Protein AF-T0S7U3-F1 (afdb_monomer_lite)

Sequence (414 aa):
MTKYFEDAGFKSGVIFDTRKEEWAGMLVHDFSVFNLPELLKRHIPFLKIKAFSYGADNIYTPLVIERLKQETTYPIELIVNHMTEVDYPDREYMLEEKTLKLSTEINKKSNLKIAIHLHAFYLDLIPEYLDYFDEYVQNYDFFITTDTKDKYEQIIKSYPLNQIKKVLVTGNKGRDVLPWMEISELMADYDLCGHFHTKKSKDNDWIVGESWRRDIEYSLLKPAQAIFQEFEKNPKLGLMIADVPSFFEHFYGPTYITERDIWPDMEEIWKKINFENPRGLKQKDSYVMSYGTMIWYRPQALNNLLKVDIEAAVPEEPLPYNSILHAFERLLVYTSWANGYDFRISQIQTNNGFVANFSANRLLRSVETDLTQTKLRDLVKMIFKKIKVIIAYRLKIGKKISKFVVKFILEKCT

Radius of gyration: 30.23 Å; chains: 1; bounding box: 77×63×123 Å

Secondary structure (DSSP, 8-state):
--HHHHHTT-----SS-GGGS--TT-SSS-HHHH-HHHHHHTT-S---THHHHHTTT-TTHHHHHHHHHHH----HHHHHHHHHHHS-TT-HHHHHHHEE-------S---S-EEEEEE-SSGGGHHHHHHHIIIII-SEEEEEEES-HHHHHHHHHH---TTEEEEEE--SSSTTHHHHHHHGGGGTTSSEEEEEE----SS-IIIIIIHHHHHHHHHHTTTHHHHHHHHHH-TTEEEEEE---HHHHHH-PPPHHHHHHHHHHHHHHHHHS--SS-------S-----GGG-EEE-HHHHHHHHTS--GGGSPPSSPPSS-HHHHHHHHHHHHHHHTT-EEEEE------HHHHHHHHHHHHHHHHHHHHHHHHHHHHHHHHHHHHHHHHHHHHHHHHHHHHHHHHHHTT--

pLDDT: mean 88.24, std 10.95, range [45.5, 98.81]

Organism: NCBI:txid1234876

Foldseek 3Di:
DDPVVVVVVDDDDDLDDQPPPDDPPPPDSDCLQRPLVVCVVSVPVHRDLNNCVVCLVPPCLLVSLVSCVVPHPDDCVVSLVVCLQVHPNPRPSNFVVLEDAFDLDCPDAFPFAEEEEEEEADVVCVVVVVVLCVPFVPNYAYEYEYADPVVVVVCCVVDVDPSYPYYYHDHDFLRQQLRCLVCLVVCQPTQKYWRYYDDADPPPRVLPPVQQNVLQCVQPRSRVRRVSVVCVVDVQAFKEAADDGPSCLQAHDQALVNQVVQVVLLVVLLVQFDFPQDDDDDRDRDADFHDPLTIMGNSLLCVRSSNGDCRVQTDDPPDDPHGSSVSSRRCSQVSSSSSRHHYHYRYSDDDDVVSNVNNVVNVVVVVVVVVVVVVVVVVVVVVVVVVVVVVVVVVVVVVVVVVVVVVVVVVVVD

InterPro domains:
  IPR007739 Rhamnan synthesis F-like domain [PF05045] (1-341)

Structure (mmCIF, N/CA/C/O backbone):
data_AF-T0S7U3-F1
#
_entry.id   AF-T0S7U3-F1
#
loop_
_atom_site.group_PDB
_atom_site.id
_atom_site.type_symbol
_atom_site.label_atom_id
_atom_site.label_alt_id
_atom_site.label_comp_id
_atom_site.label_asym_id
_atom_site.label_entity_id
_atom_site.label_seq_id
_atom_site.pdbx_PDB_ins_code
_atom_site.Cartn_x
_atom_site.Cartn_y
_atom_site.Cartn_z
_atom_site.occupancy
_atom_site.B_iso_or_equiv
_atom_site.auth_seq_id
_atom_site.auth_comp_id
_atom_site.auth_asym_id
_atom_site.auth_atom_id
_atom_site.pdbx_PDB_model_num
ATOM 1 N N . MET A 1 1 ? 12.991 -9.825 -44.002 1.00 71.25 1 MET A N 1
ATOM 2 C CA . MET A 1 1 ? 12.071 -9.361 -45.060 1.00 71.25 1 MET A CA 1
ATOM 3 C C . MET A 1 1 ? 11.317 -10.577 -45.575 1.00 71.25 1 MET A C 1
ATOM 5 O O . MET A 1 1 ? 11.863 -11.667 -45.472 1.00 71.25 1 MET A O 1
ATOM 9 N N . THR A 1 2 ? 10.059 -10.458 -46.004 1.00 84.25 2 THR A N 1
ATOM 10 C CA . THR A 1 2 ? 9.356 -11.616 -46.586 1.00 84.25 2 THR A CA 1
ATOM 11 C C . THR A 1 2 ? 9.770 -11.785 -48.047 1.00 84.25 2 THR A C 1
ATOM 13 O O . THR A 1 2 ? 10.097 -10.799 -48.709 1.00 84.25 2 THR A O 1
ATOM 16 N N . LYS A 1 3 ? 9.704 -13.019 -48.561 1.00 86.94 3 LYS A N 1
ATOM 17 C CA . LYS A 1 3 ? 10.025 -13.344 -49.961 1.00 86.94 3 LYS A CA 1
ATOM 18 C C . LYS A 1 3 ? 9.265 -12.469 -50.968 1.00 86.94 3 LYS A C 1
ATOM 20 O O . LYS A 1 3 ? 9.827 -12.049 -51.966 1.00 86.94 3 LYS A O 1
ATOM 25 N N . TYR A 1 4 ? 8.018 -12.118 -50.645 1.00 92.31 4 TYR A N 1
ATOM 26 C CA . TYR A 1 4 ? 7.189 -11.208 -51.439 1.00 92.31 4 TYR A CA 1
ATOM 27 C C . TYR A 1 4 ? 7.880 -9.868 -51.753 1.00 92.31 4 TYR A C 1
ATOM 29 O O . TYR A 1 4 ? 7.831 -9.401 -52.886 1.00 92.31 4 TYR A O 1
ATOM 37 N N . PHE A 1 5 ? 8.544 -9.250 -50.770 1.00 92.69 5 PHE A N 1
ATOM 38 C CA . PHE A 1 5 ? 9.232 -7.971 -50.978 1.00 92.69 5 PHE A CA 1
ATOM 39 C C . PHE A 1 5 ? 10.557 -8.144 -51.727 1.00 92.69 5 PHE A C 1
ATOM 41 O O . PHE A 1 5 ? 10.917 -7.293 -52.535 1.00 92.69 5 PHE A O 1
ATOM 48 N N . GLU A 1 6 ? 11.268 -9.245 -51.498 1.00 91.88 6 GLU A N 1
ATOM 49 C CA . GLU A 1 6 ? 12.503 -9.555 -52.229 1.00 91.88 6 GLU A CA 1
ATOM 50 C C . GLU A 1 6 ? 12.226 -9.788 -53.721 1.00 91.88 6 GLU A C 1
ATOM 52 O O . GLU A 1 6 ? 12.895 -9.193 -54.565 1.00 91.88 6 GLU A O 1
ATOM 57 N N . ASP A 1 7 ? 11.185 -10.563 -54.047 1.00 95.06 7 ASP A N 1
ATOM 58 C CA . ASP A 1 7 ? 10.747 -10.823 -55.425 1.00 95.06 7 ASP A CA 1
ATOM 59 C C . ASP A 1 7 ? 10.264 -9.533 -56.125 1.00 95.06 7 ASP A C 1
ATOM 61 O O . ASP A 1 7 ? 10.429 -9.376 -57.334 1.00 95.06 7 ASP A O 1
ATOM 65 N N . ALA A 1 8 ? 9.732 -8.568 -55.364 1.00 95.44 8 ALA A N 1
ATOM 66 C CA . ALA A 1 8 ? 9.378 -7.230 -55.846 1.00 95.44 8 ALA A CA 1
ATOM 67 C C . ALA A 1 8 ? 10.586 -6.271 -55.983 1.00 95.44 8 ALA A C 1
ATOM 69 O O . ALA A 1 8 ? 10.407 -5.089 -56.277 1.00 95.44 8 ALA A O 1
ATOM 70 N N . GLY A 1 9 ? 11.815 -6.755 -55.777 1.00 95.81 9 GLY A N 1
ATOM 71 C CA . GLY A 1 9 ? 13.054 -5.997 -55.970 1.00 95.81 9 GLY A CA 1
ATOM 72 C C . GLY A 1 9 ? 13.502 -5.160 -54.768 1.00 95.81 9 GLY A C 1
ATOM 73 O O . GLY A 1 9 ? 14.497 -4.434 -54.873 1.00 95.81 9 GLY A O 1
ATOM 74 N N . PHE A 1 10 ? 12.820 -5.252 -53.621 1.00 94.31 10 PHE A N 1
ATOM 75 C CA . PHE A 1 10 ? 13.280 -4.597 -52.396 1.00 94.31 10 PHE A CA 1
ATOM 76 C C . PHE A 1 10 ? 14.523 -5.304 -51.840 1.00 94.31 10 PHE A C 1
ATOM 78 O O . PHE A 1 10 ? 14.667 -6.523 -51.923 1.00 94.31 10 PHE A O 1
ATOM 85 N N . LYS A 1 11 ? 15.426 -4.530 -51.226 1.00 89.50 11 LYS A N 1
ATOM 86 C CA . LYS A 1 11 ? 16.649 -5.029 -50.575 1.00 89.50 11 LYS A CA 1
ATOM 87 C C . LYS A 1 11 ? 16.566 -4.816 -49.068 1.00 89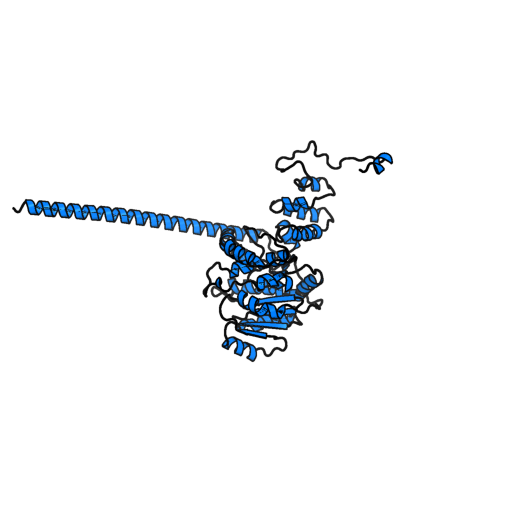.50 11 LYS A C 1
ATOM 89 O O . LYS A 1 11 ? 16.119 -3.765 -48.620 1.00 89.50 11 LYS A O 1
ATOM 94 N N . SER A 1 12 ? 17.021 -5.795 -48.291 1.00 85.69 12 SER A N 1
ATOM 95 C CA . SER A 1 12 ? 17.117 -5.683 -46.832 1.00 85.69 12 SER A CA 1
ATOM 96 C C . SER A 1 12 ? 18.565 -5.604 -46.365 1.00 85.69 12 SER A C 1
ATOM 98 O O . SER A 1 12 ? 19.452 -6.190 -46.981 1.00 85.69 12 SER A O 1
ATOM 100 N N . GLY A 1 13 ? 18.779 -4.933 -45.236 1.00 83.88 13 GLY A N 1
ATOM 101 C CA . GLY A 1 13 ? 20.038 -4.923 -44.495 1.00 83.88 13 GLY A CA 1
ATOM 102 C C . GLY A 1 13 ? 19.813 -5.264 -43.023 1.00 83.88 13 GLY A C 1
ATOM 103 O O . GLY A 1 13 ? 18.674 -5.328 -42.557 1.00 83.88 13 GLY A O 1
ATOM 104 N N . VAL A 1 14 ? 20.905 -5.484 -42.292 1.00 85.25 14 VAL A N 1
ATOM 105 C CA . VAL A 1 14 ? 20.876 -5.687 -40.839 1.00 85.25 14 VAL A CA 1
ATOM 106 C C . VAL A 1 14 ? 21.194 -4.353 -40.166 1.00 85.25 14 VAL A C 1
ATOM 108 O O . VAL A 1 14 ? 22.225 -3.756 -40.458 1.00 85.25 14 VAL A O 1
ATOM 111 N N . ILE A 1 15 ? 20.315 -3.886 -39.276 1.00 84.00 15 ILE A N 1
ATOM 112 C CA . ILE A 1 15 ? 20.512 -2.626 -38.532 1.00 84.00 15 ILE A CA 1
ATOM 113 C C . ILE A 1 15 ? 21.613 -2.791 -37.470 1.00 84.00 15 ILE A C 1
ATOM 115 O O . ILE A 1 15 ? 22.375 -1.866 -37.208 1.00 84.00 15 ILE A O 1
ATOM 119 N N . PHE A 1 16 ? 21.736 -3.990 -36.896 1.00 88.31 16 PHE A N 1
ATOM 120 C CA . PHE A 1 16 ? 22.776 -4.335 -35.933 1.00 88.31 16 PHE A CA 1
ATOM 121 C C . PHE A 1 16 ? 23.323 -5.747 -36.187 1.00 88.31 16 PHE A C 1
ATOM 123 O O . PHE A 1 16 ? 22.657 -6.741 -35.901 1.00 88.31 16 PHE A O 1
ATOM 130 N N . ASP A 1 17 ? 24.519 -5.833 -36.776 1.00 89.19 17 ASP A N 1
ATOM 131 C CA . ASP A 1 17 ? 25.201 -7.103 -37.043 1.00 89.19 17 ASP A CA 1
ATOM 132 C C . ASP A 1 17 ? 25.979 -7.574 -35.810 1.00 89.19 17 ASP A C 1
ATOM 134 O O . ASP A 1 17 ? 27.112 -7.164 -35.575 1.00 89.19 17 ASP A O 1
ATOM 138 N N . THR A 1 18 ? 25.367 -8.462 -35.031 1.00 89.69 18 THR A N 1
ATOM 139 C CA . THR A 1 18 ? 25.926 -8.944 -33.763 1.00 89.69 18 THR A CA 1
ATOM 140 C C . THR A 1 18 ? 26.978 -10.039 -33.919 1.00 89.69 18 THR A C 1
ATOM 142 O O . THR A 1 18 ? 27.598 -10.427 -32.939 1.00 89.69 18 THR A O 1
ATOM 145 N N . ARG A 1 19 ? 27.237 -10.548 -35.133 1.00 89.44 19 ARG A N 1
ATOM 146 C CA . ARG A 1 19 ? 28.110 -11.725 -35.345 1.00 89.44 19 ARG A CA 1
ATOM 147 C C . ARG A 1 19 ? 29.559 -11.523 -34.899 1.00 89.44 19 ARG A C 1
ATOM 149 O O . ARG A 1 19 ? 30.277 -12.502 -34.719 1.00 89.44 19 ARG A O 1
ATOM 156 N N . LYS A 1 20 ? 30.003 -10.270 -34.811 1.00 87.75 20 LYS A N 1
ATOM 157 C CA . LYS A 1 20 ? 31.364 -9.885 -34.414 1.00 87.75 20 LYS A CA 1
ATOM 158 C C . LYS A 1 20 ? 31.402 -9.116 -33.095 1.00 87.75 20 LYS A C 1
ATOM 160 O O . LYS A 1 20 ? 32.472 -8.661 -32.705 1.00 87.75 20 LYS A O 1
ATOM 165 N N . GLU A 1 21 ? 30.255 -8.937 -32.454 1.00 90.25 21 GLU A N 1
ATOM 166 C CA . GLU A 1 21 ? 30.148 -8.163 -31.224 1.00 90.25 21 GLU A CA 1
ATOM 167 C C . GLU A 1 21 ? 30.487 -9.047 -30.022 1.00 90.25 21 GLU A C 1
ATOM 169 O O . GLU A 1 21 ? 30.186 -10.245 -29.991 1.00 90.25 21 GLU A O 1
ATOM 174 N N . GLU A 1 22 ? 31.132 -8.456 -29.022 1.00 88.69 22 GLU A N 1
ATOM 175 C CA . GLU A 1 22 ? 31.412 -9.148 -27.771 1.00 88.69 22 GLU A CA 1
ATOM 176 C C . GLU A 1 22 ? 30.112 -9.338 -26.981 1.00 88.69 22 GLU A C 1
ATOM 178 O O . GLU A 1 22 ? 29.319 -8.412 -26.819 1.00 88.69 22 GLU A O 1
ATOM 183 N N . TRP A 1 23 ? 29.895 -10.550 -26.473 1.00 88.62 23 TRP A N 1
ATOM 184 C CA . TRP A 1 23 ? 28.700 -10.913 -25.705 1.00 88.62 23 TRP A CA 1
ATOM 185 C C . TRP A 1 23 ? 29.047 -11.484 -24.323 1.00 88.62 23 TRP A C 1
ATOM 187 O O . TRP A 1 23 ? 28.257 -12.212 -23.719 1.00 88.62 23 TRP A O 1
ATOM 197 N N . ALA A 1 24 ? 30.243 -11.175 -23.814 1.00 84.19 24 ALA A N 1
ATOM 198 C CA . ALA A 1 24 ? 30.675 -11.596 -22.488 1.00 84.19 24 ALA A CA 1
ATOM 199 C C . ALA A 1 24 ? 29.670 -11.134 -21.417 1.00 84.19 24 ALA A C 1
ATOM 201 O O . ALA A 1 24 ? 29.221 -9.990 -21.412 1.00 84.19 24 ALA A O 1
ATOM 202 N N . GLY A 1 25 ? 29.294 -12.046 -20.519 1.00 80.19 25 GLY A N 1
ATOM 203 C CA . GLY A 1 25 ? 28.290 -11.787 -19.481 1.00 80.19 25 GLY A CA 1
ATOM 204 C C . GLY A 1 25 ? 26.832 -11.987 -19.915 1.00 80.19 25 GLY A C 1
ATOM 205 O O . GLY A 1 25 ? 25.948 -11.940 -19.062 1.00 80.19 25 GLY A O 1
ATOM 206 N N . MET A 1 26 ? 26.552 -12.272 -21.192 1.00 87.75 26 MET A N 1
ATOM 207 C CA . MET A 1 26 ? 25.208 -12.640 -21.653 1.00 87.75 26 MET A CA 1
ATOM 208 C C . MET A 1 26 ? 24.979 -14.156 -21.526 1.00 87.75 26 MET A C 1
ATOM 210 O O . MET A 1 26 ? 25.859 -14.954 -21.842 1.00 87.75 26 MET A O 1
ATOM 214 N N . LEU A 1 27 ? 23.776 -14.567 -21.101 1.00 85.50 27 LEU A N 1
ATOM 215 C CA . LEU A 1 27 ? 23.418 -15.991 -20.955 1.00 85.50 27 LEU A CA 1
ATOM 216 C C . LEU A 1 27 ? 23.422 -16.741 -22.291 1.00 85.50 27 LEU A C 1
ATOM 218 O O . LEU A 1 27 ? 23.815 -17.901 -22.370 1.00 85.50 27 LEU A O 1
ATOM 222 N N . VAL A 1 28 ? 22.953 -16.072 -23.339 1.00 88.06 28 VAL A N 1
ATOM 223 C CA . VAL A 1 28 ? 22.966 -16.545 -24.722 1.00 88.06 28 VAL A CA 1
ATOM 224 C C . VAL A 1 28 ? 23.263 -15.359 -25.628 1.00 88.06 28 VAL A C 1
ATOM 226 O O . VAL A 1 28 ? 23.050 -14.210 -25.236 1.00 88.06 28 VAL A O 1
ATOM 229 N N . HIS A 1 29 ? 23.714 -15.634 -26.851 1.00 89.44 29 HIS A N 1
ATOM 230 C CA . HIS A 1 29 ? 23.989 -14.632 -27.882 1.00 89.44 29 HIS A CA 1
ATOM 231 C C . HIS A 1 29 ? 22.688 -13.993 -28.431 1.00 89.44 29 HIS A C 1
ATOM 233 O O . HIS A 1 29 ? 22.336 -14.147 -29.600 1.00 89.44 29 HIS A O 1
ATOM 239 N N . ASP A 1 30 ? 21.942 -13.298 -27.564 1.00 89.12 30 ASP A N 1
ATOM 240 C CA . ASP A 1 30 ? 20.726 -12.542 -27.874 1.00 89.12 30 ASP A CA 1
ATOM 241 C C . ASP A 1 30 ? 20.806 -11.122 -27.284 1.00 89.12 30 ASP A C 1
ATOM 243 O O . ASP A 1 30 ? 20.362 -10.845 -26.166 1.00 89.12 30 ASP A O 1
ATOM 247 N N . PHE A 1 31 ? 21.360 -10.196 -28.069 1.00 89.81 31 PHE A N 1
ATOM 248 C CA . PHE A 1 31 ? 21.492 -8.784 -27.692 1.00 89.81 31 PHE A CA 1
ATOM 249 C C . PHE A 1 31 ? 20.139 -8.114 -27.442 1.00 89.81 31 PHE A C 1
ATOM 251 O O . PHE A 1 31 ? 20.060 -7.206 -26.623 1.00 89.81 31 PHE A O 1
ATOM 258 N N . SER A 1 32 ? 19.066 -8.593 -28.085 1.00 87.44 32 SER A N 1
ATOM 259 C CA . SER A 1 32 ? 17.729 -8.010 -27.937 1.00 87.44 32 SER A CA 1
ATOM 260 C C . SER A 1 32 ? 17.114 -8.218 -26.547 1.00 87.44 32 SER A C 1
ATOM 262 O O . SER A 1 32 ? 16.141 -7.551 -26.201 1.00 87.44 32 SER A O 1
ATOM 264 N N . VAL A 1 33 ? 17.676 -9.144 -25.759 1.00 88.00 33 VAL A N 1
ATOM 265 C CA . VAL A 1 33 ? 17.257 -9.447 -24.383 1.00 88.00 33 VAL A CA 1
ATOM 266 C C . VAL A 1 33 ? 18.333 -9.069 -23.371 1.00 88.00 33 VAL A C 1
ATOM 268 O O . VAL A 1 33 ? 18.012 -8.494 -22.337 1.00 88.00 33 VAL A O 1
ATOM 271 N N . PHE A 1 34 ? 19.596 -9.397 -23.650 1.00 88.44 34 PHE A N 1
ATOM 272 C CA . PHE A 1 34 ? 20.662 -9.328 -22.646 1.00 88.44 34 PHE A CA 1
ATOM 273 C C . PHE A 1 34 ? 21.583 -8.114 -22.789 1.00 88.44 34 PHE A C 1
ATOM 275 O O . PHE A 1 34 ? 22.505 -7.974 -21.993 1.00 88.44 34 PHE A O 1
ATOM 282 N N . ASN A 1 35 ? 21.353 -7.229 -23.767 1.00 87.44 35 ASN A N 1
ATOM 283 C CA . ASN A 1 35 ? 22.173 -6.031 -23.943 1.00 87.44 35 ASN A CA 1
ATOM 284 C C . ASN A 1 35 ? 21.348 -4.804 -24.369 1.00 87.44 35 ASN A C 1
ATOM 286 O O . ASN A 1 35 ? 21.575 -4.208 -25.422 1.00 87.44 35 ASN A O 1
ATOM 290 N N . LEU A 1 36 ? 20.382 -4.418 -23.525 1.00 85.88 36 LEU A N 1
ATOM 291 C CA . LEU A 1 36 ? 19.569 -3.210 -23.727 1.00 85.88 36 LEU A CA 1
ATOM 292 C C . LEU A 1 36 ? 20.401 -1.929 -23.926 1.00 85.88 36 LEU A C 1
ATOM 294 O O . LEU A 1 36 ? 20.038 -1.155 -24.813 1.00 85.88 36 LEU A O 1
ATOM 298 N N . PRO A 1 37 ? 21.511 -1.692 -23.192 1.00 85.19 37 PRO A N 1
ATOM 299 C CA . PRO A 1 37 ? 22.322 -0.494 -23.402 1.00 85.19 37 PRO A CA 1
ATOM 300 C C . PRO A 1 37 ? 22.845 -0.358 -24.838 1.00 85.19 37 PRO A C 1
ATOM 302 O O . PRO A 1 37 ? 22.762 0.727 -25.415 1.00 85.19 37 PRO A O 1
ATOM 305 N N . GLU A 1 38 ? 23.326 -1.446 -25.451 1.00 86.88 38 GLU A N 1
ATOM 306 C CA . GLU A 1 38 ? 23.848 -1.400 -26.823 1.00 86.88 38 GLU A CA 1
ATOM 307 C C . GLU A 1 38 ? 22.733 -1.186 -27.859 1.00 86.88 38 GLU A C 1
ATOM 309 O O . GLU A 1 38 ? 22.930 -0.470 -28.843 1.00 86.88 38 GLU A O 1
ATOM 314 N N . LEU A 1 39 ? 21.536 -1.739 -27.619 1.00 87.44 39 LEU A N 1
ATOM 315 C CA . LEU A 1 39 ? 20.368 -1.486 -28.472 1.00 87.44 39 LEU A CA 1
ATOM 316 C C . LEU A 1 39 ? 19.952 -0.013 -28.438 1.00 87.44 39 LEU A C 1
ATOM 318 O O . LEU A 1 39 ? 19.705 0.575 -29.489 1.00 87.44 39 LEU A O 1
ATOM 322 N N . LEU A 1 40 ? 19.896 0.585 -27.244 1.00 86.00 40 LEU A N 1
ATOM 323 C CA . LEU A 1 40 ? 19.535 1.992 -27.072 1.00 86.00 40 LEU A CA 1
ATOM 324 C C . LEU A 1 40 ? 20.571 2.915 -27.711 1.00 86.00 40 LEU A C 1
ATOM 326 O O . LEU A 1 40 ? 20.208 3.803 -28.476 1.00 86.00 40 LEU A O 1
ATOM 330 N N . LYS A 1 41 ? 21.862 2.650 -27.477 1.00 86.62 41 LYS A N 1
ATOM 331 C CA . LYS A 1 41 ? 22.977 3.406 -28.066 1.00 86.62 41 LYS A CA 1
ATOM 332 C C . LYS A 1 41 ? 22.930 3.438 -29.595 1.00 86.62 41 LYS A C 1
ATOM 334 O O . LYS A 1 41 ? 23.338 4.421 -30.205 1.00 86.62 41 LYS A O 1
ATOM 339 N N . ARG A 1 42 ? 22.458 2.359 -30.222 1.00 87.44 42 ARG A N 1
ATOM 340 C CA . ARG A 1 42 ? 22.318 2.245 -31.683 1.00 87.44 42 ARG A CA 1
ATOM 341 C C . ARG A 1 42 ? 20.937 2.656 -32.197 1.00 87.44 42 ARG A C 1
ATOM 343 O O . ARG A 1 42 ? 20.679 2.496 -33.387 1.00 87.44 42 ARG A O 1
ATOM 350 N N . HIS A 1 43 ? 20.063 3.159 -31.323 1.00 85.44 43 HIS A N 1
ATOM 351 C CA . HIS A 1 43 ? 18.676 3.515 -31.625 1.00 85.44 43 HIS A CA 1
ATOM 352 C C . HIS A 1 43 ? 17.906 2.379 -32.320 1.00 85.44 43 HIS A C 1
ATOM 354 O O . HIS A 1 43 ? 17.148 2.598 -33.266 1.00 85.44 43 HIS A O 1
ATOM 360 N N . ILE A 1 44 ? 18.114 1.138 -31.862 1.00 86.44 44 ILE A N 1
ATOM 361 C CA . ILE A 1 44 ? 17.389 -0.021 -32.384 1.00 86.44 44 ILE A CA 1
ATOM 362 C C . ILE A 1 44 ? 15.925 0.079 -31.934 1.00 86.44 44 ILE A C 1
ATOM 364 O O . ILE A 1 44 ? 15.663 0.070 -30.732 1.00 86.44 44 ILE A O 1
ATOM 368 N N . PRO A 1 45 ? 14.947 0.117 -32.859 1.00 71.94 45 PRO A N 1
ATOM 369 C CA . PRO A 1 45 ? 13.554 0.436 -32.531 1.00 71.94 45 PRO A CA 1
ATOM 370 C C . PRO A 1 45 ? 12.780 -0.725 -31.881 1.00 71.94 45 PRO A C 1
ATOM 372 O O . PRO A 1 45 ? 11.558 -0.669 -31.771 1.00 71.94 45 PRO A O 1
ATOM 375 N N . PHE A 1 46 ? 13.462 -1.798 -31.471 1.00 75.31 46 PHE A N 1
ATOM 376 C CA . PHE A 1 46 ? 12.842 -3.001 -30.921 1.00 75.31 46 PHE A CA 1
ATOM 377 C C . PHE A 1 46 ? 13.481 -3.370 -29.585 1.00 75.31 46 PHE A C 1
ATOM 379 O O . PHE A 1 46 ? 14.586 -3.911 -29.541 1.00 75.31 46 PHE A O 1
ATOM 386 N N . LEU A 1 47 ? 12.744 -3.131 -28.501 1.00 76.50 47 LEU A N 1
ATOM 387 C CA . LEU A 1 47 ? 13.052 -3.663 -27.179 1.00 76.50 47 LEU A CA 1
ATOM 388 C C . LEU A 1 47 ? 12.149 -4.860 -26.906 1.00 76.50 47 LEU A C 1
ATOM 390 O O . LEU A 1 47 ? 10.924 -4.759 -26.992 1.00 76.50 47 LEU A O 1
ATOM 394 N N . LYS A 1 48 ? 12.738 -6.012 -26.578 1.00 87.19 48 LYS A N 1
ATOM 395 C CA . LYS A 1 48 ? 11.943 -7.162 -26.145 1.00 87.19 48 LYS A CA 1
ATOM 396 C C . LYS A 1 48 ? 11.528 -6.958 -24.701 1.00 87.19 48 LYS A C 1
ATOM 398 O O . LYS A 1 48 ? 12.376 -6.775 -23.836 1.00 87.19 48 LYS A O 1
ATOM 403 N N . ILE A 1 49 ? 10.242 -7.125 -24.417 1.00 85.00 49 ILE A N 1
ATOM 404 C CA . ILE A 1 49 ? 9.731 -6.977 -23.052 1.00 85.00 49 ILE A CA 1
ATOM 405 C C . ILE A 1 49 ? 10.375 -7.960 -22.063 1.00 85.00 49 ILE A C 1
ATOM 407 O O . ILE A 1 49 ? 10.657 -7.621 -20.920 1.00 85.00 49 ILE A O 1
ATOM 411 N N . LYS A 1 50 ? 10.747 -9.148 -22.560 1.00 88.44 50 LYS A N 1
ATOM 412 C CA . LYS A 1 50 ? 11.482 -10.175 -21.813 1.00 88.44 50 LYS A CA 1
ATOM 413 C C . LYS A 1 50 ? 12.821 -9.672 -21.256 1.00 88.44 50 LYS A C 1
ATOM 415 O O . LYS A 1 50 ? 13.313 -10.232 -20.282 1.00 88.44 50 LYS A O 1
ATOM 420 N N . ALA A 1 51 ? 13.410 -8.636 -21.857 1.00 89.88 51 ALA A N 1
ATOM 421 C CA . ALA A 1 51 ? 14.624 -8.008 -21.351 1.00 89.88 51 ALA A CA 1
ATOM 422 C C . ALA A 1 51 ? 14.414 -7.413 -19.950 1.00 89.88 51 ALA A C 1
ATOM 424 O O . ALA A 1 51 ? 15.284 -7.558 -19.099 1.00 89.88 51 ALA A O 1
ATOM 425 N N . PHE A 1 52 ? 13.235 -6.847 -19.674 1.00 91.94 52 PHE A N 1
ATOM 426 C CA . PHE A 1 52 ? 12.881 -6.320 -18.354 1.00 91.94 52 PHE A CA 1
ATOM 427 C C . PHE A 1 52 ? 12.587 -7.432 -17.343 1.00 91.94 52 PHE A C 1
ATOM 429 O O . PHE A 1 52 ? 12.904 -7.279 -16.171 1.00 91.94 52 PHE A O 1
ATOM 436 N N . SER A 1 53 ? 12.059 -8.581 -17.783 1.00 90.06 53 SER A N 1
ATOM 437 C CA . SER A 1 53 ? 11.889 -9.756 -16.913 1.00 90.06 53 SER A CA 1
ATOM 438 C C . SER A 1 53 ? 13.232 -10.373 -16.502 1.00 90.06 53 SER A C 1
ATOM 440 O O . SER A 1 53 ? 13.410 -10.758 -15.352 1.00 90.06 53 SER A O 1
ATOM 442 N N . TYR A 1 54 ? 14.197 -10.480 -17.425 1.00 88.56 54 TYR A N 1
ATOM 443 C CA . TYR A 1 54 ? 15.541 -10.979 -17.093 1.00 88.56 54 TYR A CA 1
ATOM 444 C C . TYR A 1 54 ? 16.384 -9.945 -16.347 1.00 88.56 54 TYR A C 1
ATOM 446 O O . TYR A 1 54 ? 17.179 -10.308 -15.486 1.00 88.56 54 TYR A O 1
ATOM 454 N N . GLY A 1 55 ? 16.216 -8.666 -16.677 1.00 87.88 55 GLY A N 1
ATOM 455 C CA . GLY A 1 55 ? 16.861 -7.546 -16.005 1.00 87.88 55 GLY A CA 1
ATOM 456 C C . GLY A 1 55 ? 16.146 -7.104 -14.731 1.00 87.88 55 GLY A C 1
ATOM 457 O O . GLY A 1 55 ? 16.483 -6.047 -14.210 1.00 87.88 55 GLY A O 1
ATOM 458 N N . ALA A 1 56 ? 15.165 -7.861 -14.233 1.00 89.06 56 ALA A N 1
ATOM 459 C CA . ALA A 1 56 ? 14.265 -7.380 -13.192 1.00 89.06 56 ALA A CA 1
ATOM 460 C C . ALA A 1 56 ? 14.971 -6.994 -11.884 1.00 89.06 56 ALA A C 1
ATOM 462 O O . ALA A 1 56 ? 14.536 -6.064 -11.212 1.00 89.06 56 ALA A O 1
ATOM 463 N N . ASP A 1 57 ? 16.072 -7.684 -11.583 1.00 86.81 57 ASP A N 1
ATOM 464 C CA . ASP A 1 57 ? 16.931 -7.461 -10.415 1.00 86.81 57 ASP A CA 1
ATOM 465 C C . ASP A 1 57 ? 18.308 -6.883 -10.813 1.00 86.81 57 ASP A C 1
ATOM 467 O O . ASP A 1 57 ? 19.259 -6.896 -10.033 1.00 86.81 57 ASP A O 1
ATOM 471 N N . ASN A 1 58 ? 18.457 -6.416 -12.059 1.00 88.12 58 ASN A N 1
ATOM 472 C CA . ASN A 1 58 ? 19.696 -5.816 -12.544 1.00 88.12 58 ASN A CA 1
ATOM 473 C C . ASN A 1 58 ? 19.707 -4.308 -12.257 1.00 88.12 58 ASN A C 1
ATOM 475 O O . ASN A 1 58 ? 18.851 -3.572 -12.747 1.00 88.12 58 ASN A O 1
ATOM 479 N N . ILE A 1 59 ? 20.745 -3.851 -11.554 1.00 85.94 59 ILE A N 1
ATOM 480 C CA . ILE A 1 59 ? 20.967 -2.448 -11.166 1.00 85.94 59 ILE A CA 1
ATOM 481 C C . ILE A 1 59 ? 21.012 -1.458 -12.344 1.00 85.94 59 ILE A C 1
ATOM 483 O O . ILE A 1 59 ? 20.870 -0.255 -12.151 1.00 85.94 59 ILE A O 1
ATOM 487 N N . TYR A 1 60 ? 21.225 -1.933 -13.575 1.00 87.31 60 TYR A N 1
ATOM 488 C CA . TYR A 1 60 ? 21.245 -1.086 -14.768 1.00 87.31 60 TYR A CA 1
ATOM 489 C C . TYR A 1 60 ? 19.859 -0.875 -15.387 1.00 87.31 60 TYR A C 1
ATOM 491 O O . TYR A 1 60 ? 19.688 0.042 -16.188 1.00 87.31 60 TYR A O 1
ATOM 499 N N . THR A 1 61 ? 18.862 -1.694 -15.044 1.00 91.38 61 THR A N 1
ATOM 500 C CA . THR A 1 61 ? 17.521 -1.609 -15.643 1.00 91.38 61 THR A CA 1
ATOM 501 C C . THR A 1 61 ? 16.812 -0.284 -15.336 1.00 91.38 61 THR A C 1
ATOM 503 O O . THR A 1 61 ? 16.245 0.285 -16.270 1.00 91.38 61 THR A O 1
ATOM 506 N N . PRO A 1 62 ? 16.888 0.287 -14.115 1.00 92.38 62 PRO A N 1
ATOM 507 C CA . PRO A 1 62 ? 16.374 1.637 -13.865 1.00 92.38 62 PRO A CA 1
ATOM 508 C C . PRO A 1 62 ? 17.021 2.698 -14.772 1.00 92.38 62 PRO A C 1
ATOM 510 O O . PRO A 1 62 ? 16.331 3.539 -15.339 1.00 92.38 62 PRO A O 1
ATOM 513 N N . LEU A 1 63 ? 18.335 2.605 -15.018 1.00 91.06 63 LEU A N 1
ATOM 514 C CA . LEU A 1 63 ? 19.046 3.534 -15.909 1.00 91.06 63 LEU A CA 1
ATOM 515 C C . LEU A 1 63 ? 18.590 3.409 -17.370 1.00 91.06 63 LEU A C 1
ATOM 517 O O . LEU A 1 63 ? 18.599 4.390 -18.112 1.00 91.06 63 LEU A O 1
ATOM 521 N N . VAL A 1 64 ? 18.184 2.209 -17.793 1.00 90.94 64 VAL A N 1
ATOM 522 C CA . VAL A 1 64 ? 17.589 1.980 -19.117 1.00 90.94 64 VAL A CA 1
ATOM 523 C C . VAL A 1 64 ? 16.233 2.677 -19.242 1.00 90.94 64 VAL A C 1
ATOM 525 O O . VAL A 1 64 ? 15.978 3.294 -20.276 1.00 90.94 64 VAL A O 1
ATOM 528 N N . ILE A 1 65 ? 15.388 2.620 -18.207 1.00 92.94 65 ILE A N 1
ATOM 529 C CA . ILE A 1 65 ? 14.111 3.353 -18.176 1.00 92.94 65 ILE A CA 1
ATOM 530 C C . ILE A 1 65 ? 14.357 4.862 -18.257 1.00 92.94 65 ILE A C 1
ATOM 532 O O . ILE A 1 65 ? 13.765 5.531 -19.105 1.00 92.94 65 ILE A O 1
ATOM 536 N N . GLU A 1 66 ? 15.302 5.382 -17.475 1.00 92.69 66 GLU A N 1
ATOM 537 C CA . GLU A 1 66 ? 15.674 6.800 -17.522 1.00 92.69 66 GLU A CA 1
ATOM 538 C C . GLU A 1 66 ? 16.177 7.228 -18.902 1.00 92.69 66 GLU A C 1
ATOM 540 O O . GLU A 1 66 ? 15.767 8.257 -19.443 1.00 92.69 66 GLU A O 1
ATOM 545 N N . ARG A 1 67 ? 17.014 6.404 -19.537 1.00 91.12 67 ARG A N 1
ATOM 546 C CA . ARG A 1 67 ? 17.495 6.676 -20.894 1.00 91.12 67 ARG A CA 1
ATOM 547 C C . ARG A 1 67 ? 16.353 6.699 -21.910 1.00 91.12 67 ARG A C 1
ATOM 549 O O . ARG A 1 67 ? 16.342 7.557 -22.788 1.00 91.12 67 ARG A O 1
ATOM 556 N N . LEU A 1 68 ? 15.385 5.790 -21.788 1.00 91.19 68 LEU A N 1
ATOM 557 C CA . LEU A 1 68 ? 14.206 5.763 -22.652 1.00 91.19 68 LEU A CA 1
ATOM 558 C C . LEU A 1 68 ? 13.360 7.028 -22.514 1.00 91.19 68 LEU A C 1
ATOM 560 O O . LEU A 1 68 ? 12.960 7.584 -23.537 1.00 91.19 68 LEU A O 1
ATOM 564 N N . LYS A 1 69 ? 13.150 7.509 -21.283 1.00 92.25 69 LYS A N 1
ATOM 565 C CA . LYS A 1 69 ? 12.446 8.772 -21.000 1.00 92.25 69 LYS A CA 1
ATOM 566 C C . LYS A 1 69 ? 13.158 9.972 -21.624 1.00 92.25 69 LYS A C 1
ATOM 568 O O . LYS A 1 69 ? 12.511 10.879 -22.133 1.00 92.25 69 LYS A O 1
ATOM 573 N N . GLN A 1 70 ? 14.490 9.974 -21.588 1.00 91.94 70 GLN A N 1
ATOM 574 C CA . GLN A 1 70 ? 15.306 11.092 -22.066 1.00 91.94 70 GLN A CA 1
ATOM 575 C C . GLN A 1 70 ? 15.464 11.129 -23.590 1.00 91.94 70 GLN A C 1
ATOM 577 O O . GLN A 1 70 ? 15.553 12.211 -24.167 1.00 91.94 70 GLN A O 1
ATOM 582 N N . GLU A 1 71 ? 15.542 9.971 -24.246 1.00 89.81 71 GLU A N 1
ATOM 583 C CA . GLU A 1 71 ? 15.944 9.890 -25.658 1.00 89.81 71 GLU A CA 1
ATOM 584 C C . GLU A 1 71 ? 14.834 9.476 -26.616 1.00 89.81 71 GLU A C 1
ATOM 586 O O . GLU A 1 71 ? 15.031 9.491 -27.833 1.00 89.81 71 GLU A O 1
ATOM 591 N N . THR A 1 72 ? 13.677 9.070 -26.097 1.00 88.12 72 THR A N 1
ATOM 592 C CA . THR A 1 72 ? 12.590 8.540 -26.918 1.00 88.12 72 THR A CA 1
ATOM 593 C C . THR A 1 72 ? 11.247 9.123 -26.505 1.00 88.12 72 THR A C 1
ATOM 595 O O . THR A 1 72 ? 11.081 9.660 -25.417 1.00 88.12 72 THR A O 1
ATOM 598 N N . THR A 1 73 ? 10.257 8.979 -27.381 1.00 89.69 73 THR A N 1
ATOM 599 C CA . THR A 1 73 ? 8.847 9.257 -27.079 1.00 89.69 73 THR A CA 1
ATOM 600 C C . THR A 1 73 ? 8.090 7.994 -26.664 1.00 89.69 73 THR A C 1
ATOM 602 O O . THR A 1 73 ? 6.861 7.959 -26.726 1.00 89.69 73 THR A O 1
ATOM 605 N N . TYR A 1 74 ? 8.806 6.922 -26.303 1.00 88.69 74 TYR A N 1
ATOM 606 C CA . TYR A 1 74 ? 8.181 5.654 -25.957 1.00 88.69 74 TYR A CA 1
ATOM 607 C C . TYR A 1 74 ? 7.390 5.789 -24.641 1.00 88.69 74 TYR A C 1
ATOM 609 O O . TYR A 1 74 ? 7.957 6.217 -23.634 1.00 88.69 74 TYR A O 1
ATOM 617 N N . PRO A 1 75 ? 6.106 5.396 -24.607 1.00 91.62 75 PRO A N 1
ATOM 618 C CA . PRO A 1 75 ? 5.289 5.479 -23.399 1.00 91.62 75 PRO A CA 1
ATOM 619 C C . PRO A 1 75 ? 5.708 4.406 -22.379 1.00 91.62 75 PRO A C 1
ATOM 621 O O . PRO A 1 75 ? 5.342 3.234 -2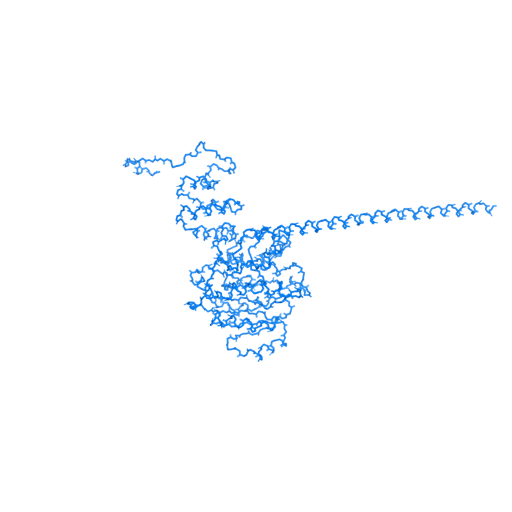2.499 1.00 91.62 75 PRO A O 1
ATOM 624 N N . ILE A 1 76 ? 6.480 4.805 -21.361 1.00 93.12 76 ILE A N 1
ATOM 625 C CA . ILE A 1 76 ? 7.024 3.914 -20.315 1.00 93.12 76 ILE A CA 1
ATOM 626 C C . ILE A 1 76 ? 5.928 3.143 -19.573 1.00 93.12 76 ILE A C 1
ATOM 628 O O . ILE A 1 76 ? 6.121 1.982 -19.213 1.00 93.12 76 ILE A O 1
ATOM 632 N N . GLU A 1 77 ? 4.748 3.739 -19.428 1.00 92.50 77 GLU A N 1
ATOM 633 C CA . GLU A 1 77 ? 3.555 3.096 -18.873 1.00 92.50 77 GLU A CA 1
ATOM 634 C C . GLU A 1 77 ? 3.216 1.753 -19.541 1.00 92.50 77 GLU A C 1
ATOM 636 O O . GLU A 1 77 ? 2.713 0.858 -18.868 1.00 92.50 77 GLU A O 1
ATOM 641 N N . LEU A 1 78 ? 3.536 1.549 -20.828 1.00 92.31 78 LEU A N 1
ATOM 642 C CA . LEU A 1 78 ? 3.334 0.254 -21.487 1.00 92.31 78 LEU A CA 1
ATOM 643 C C . LEU A 1 78 ? 4.252 -0.833 -20.917 1.00 92.31 78 LEU A C 1
ATOM 645 O O . LEU A 1 78 ? 3.815 -1.974 -20.758 1.00 92.31 78 LEU A O 1
ATOM 649 N N . ILE A 1 79 ? 5.500 -0.484 -20.583 1.00 93.62 79 ILE A N 1
ATOM 650 C CA . ILE A 1 79 ? 6.431 -1.399 -19.911 1.00 93.62 79 ILE A CA 1
ATOM 651 C C . ILE A 1 79 ? 5.918 -1.671 -18.500 1.00 93.62 79 ILE A C 1
ATOM 653 O O . ILE A 1 79 ? 5.748 -2.830 -18.138 1.00 93.62 79 ILE A O 1
ATOM 657 N N . VAL A 1 80 ? 5.615 -0.625 -17.727 1.00 95.00 80 VAL A N 1
ATOM 658 C CA . VAL A 1 80 ? 5.186 -0.752 -16.323 1.00 95.00 80 VAL A CA 1
ATOM 659 C C . VAL A 1 80 ? 3.899 -1.572 -16.195 1.00 95.00 80 VAL A C 1
ATOM 661 O O . VAL A 1 80 ? 3.837 -2.498 -15.384 1.00 95.00 80 VAL A O 1
ATOM 664 N N . ASN A 1 81 ? 2.890 -1.290 -17.023 1.00 93.38 81 ASN A N 1
ATOM 665 C CA . ASN A 1 81 ? 1.611 -2.000 -16.996 1.00 93.38 81 ASN A CA 1
ATOM 666 C C . ASN A 1 81 ? 1.787 -3.478 -17.356 1.00 93.38 81 ASN A C 1
ATOM 668 O O . ASN A 1 81 ? 1.290 -4.345 -16.643 1.00 93.38 81 ASN A O 1
ATOM 672 N N . HIS A 1 82 ? 2.536 -3.786 -18.419 1.00 93.94 82 HIS A N 1
ATOM 673 C CA . HIS A 1 82 ? 2.781 -5.176 -18.798 1.00 93.94 82 HIS A CA 1
ATOM 674 C C . HIS A 1 82 ? 3.609 -5.920 -17.747 1.00 93.94 82 HIS A C 1
ATOM 676 O O . HIS A 1 82 ? 3.270 -7.040 -17.371 1.00 93.94 82 HIS A O 1
ATOM 682 N N . MET A 1 83 ? 4.687 -5.306 -17.252 1.00 95.12 83 MET A N 1
ATOM 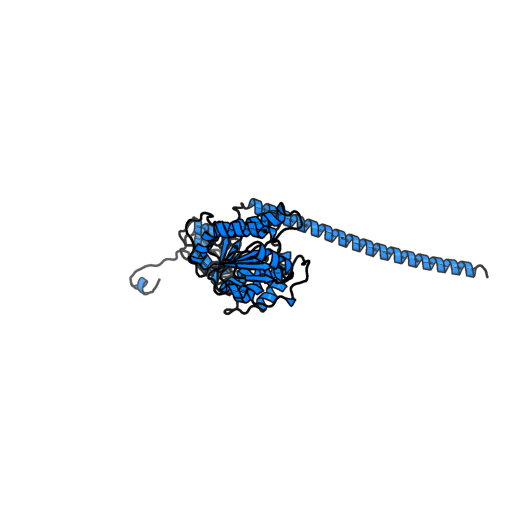683 C CA . MET A 1 83 ? 5.580 -5.933 -16.279 1.00 95.12 83 MET A CA 1
ATOM 684 C C . MET A 1 83 ? 4.892 -6.179 -14.936 1.00 95.12 83 MET A C 1
ATOM 686 O O . MET A 1 83 ? 5.145 -7.206 -14.316 1.00 95.12 83 MET A O 1
ATOM 690 N N . THR A 1 84 ? 3.947 -5.323 -14.545 1.00 94.50 84 THR A N 1
ATOM 691 C CA . THR A 1 84 ? 3.074 -5.573 -13.389 1.00 94.50 84 THR A CA 1
ATOM 692 C C . THR A 1 84 ? 2.244 -6.847 -13.557 1.00 94.50 84 THR A C 1
ATOM 694 O O . THR A 1 84 ? 2.009 -7.561 -12.588 1.00 94.50 84 THR A O 1
ATOM 697 N N . GLU A 1 85 ? 1.796 -7.173 -14.770 1.00 91.44 85 GLU A N 1
ATOM 698 C CA . GLU A 1 85 ? 0.979 -8.367 -15.006 1.00 91.44 85 GLU A CA 1
ATOM 699 C C . GLU A 1 85 ? 1.805 -9.658 -15.019 1.00 91.44 85 GLU A C 1
ATOM 701 O O . GLU A 1 85 ? 1.351 -10.681 -14.491 1.00 91.44 85 GLU A O 1
ATOM 706 N N . VAL A 1 86 ? 3.000 -9.622 -15.616 1.00 91.38 86 VAL A N 1
ATOM 707 C CA . VAL A 1 86 ? 3.814 -10.823 -15.889 1.00 91.38 86 VAL A CA 1
ATOM 708 C C . VAL A 1 86 ? 4.913 -11.091 -14.860 1.00 91.38 86 VAL A C 1
ATOM 710 O O . VAL A 1 86 ? 5.479 -12.183 -14.850 1.00 91.38 86 VAL A O 1
ATOM 713 N N . ASP A 1 87 ? 5.220 -10.123 -14.000 1.00 93.62 87 ASP A N 1
ATOM 714 C CA . ASP A 1 87 ? 6.258 -10.206 -12.973 1.00 93.62 87 ASP A CA 1
ATOM 715 C C . ASP A 1 87 ? 5.786 -9.549 -11.658 1.00 93.62 87 ASP A C 1
ATOM 717 O O . ASP A 1 87 ? 4.618 -9.177 -11.533 1.00 93.62 87 ASP A O 1
ATOM 721 N N . TYR A 1 88 ? 6.657 -9.455 -10.648 1.00 95.00 88 TYR A N 1
ATOM 722 C CA . TYR A 1 88 ? 6.345 -8.796 -9.377 1.00 95.00 88 TYR A CA 1
ATOM 723 C C . TYR A 1 88 ? 5.996 -7.313 -9.564 1.00 95.00 88 TYR A C 1
ATOM 725 O O . TYR A 1 88 ? 6.614 -6.628 -10.383 1.00 95.00 88 TYR A O 1
ATOM 733 N N . PRO A 1 89 ? 5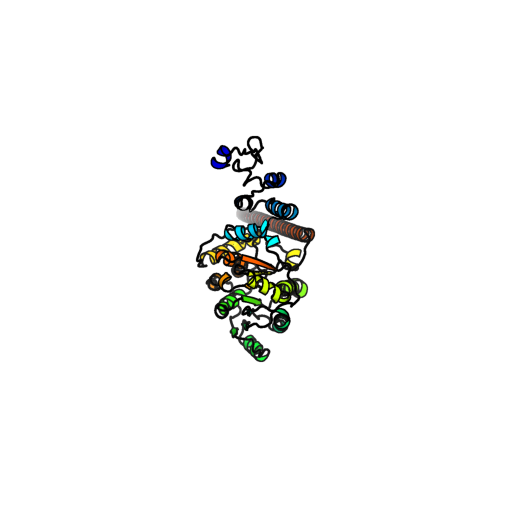.045 -6.782 -8.776 1.00 95.50 89 PRO A N 1
ATOM 734 C CA . PRO A 1 89 ? 4.483 -5.455 -9.004 1.00 95.50 89 PRO A CA 1
ATOM 735 C C . PRO A 1 89 ? 5.442 -4.328 -8.597 1.00 95.50 89 PRO A C 1
ATOM 737 O O . PRO A 1 89 ? 5.180 -3.169 -8.905 1.00 95.50 89 PRO A O 1
ATOM 740 N N . ASP A 1 90 ? 6.538 -4.647 -7.917 1.00 95.12 90 ASP A N 1
ATOM 741 C CA . ASP A 1 90 ? 7.404 -3.710 -7.211 1.00 95.12 90 ASP A CA 1
ATOM 742 C C . ASP A 1 90 ? 8.865 -3.755 -7.692 1.00 95.12 90 ASP A C 1
ATOM 744 O O . ASP A 1 90 ? 9.795 -3.506 -6.926 1.00 95.12 90 ASP A O 1
ATOM 748 N N . ARG A 1 91 ? 9.097 -4.106 -8.964 1.00 94.88 91 ARG A N 1
ATOM 749 C CA . ARG A 1 91 ? 10.448 -4.016 -9.539 1.00 94.88 91 ARG A CA 1
ATOM 750 C C . ARG A 1 91 ? 10.952 -2.580 -9.479 1.00 94.88 91 ARG A C 1
ATOM 752 O O . ARG A 1 91 ? 10.218 -1.661 -9.827 1.00 94.88 91 ARG A O 1
ATOM 759 N N . GLU A 1 92 ? 12.218 -2.411 -9.102 1.00 92.75 92 GLU A N 1
ATOM 760 C CA . GLU A 1 92 ? 12.843 -1.105 -8.853 1.00 92.75 92 GLU A CA 1
ATOM 761 C C . GLU A 1 92 ? 12.635 -0.123 -10.014 1.00 92.75 92 GLU A C 1
ATOM 763 O O . GLU A 1 92 ? 12.194 1.003 -9.806 1.00 92.75 92 GLU A O 1
ATOM 768 N N . TYR A 1 93 ? 12.832 -0.587 -11.252 1.00 94.19 93 TYR A N 1
ATOM 769 C CA . TYR A 1 93 ? 12.669 0.220 -12.466 1.00 94.19 93 TYR A CA 1
ATOM 770 C C . TYR A 1 93 ? 11.221 0.676 -12.743 1.00 94.19 93 TYR A C 1
ATOM 772 O O . TYR A 1 93 ? 10.999 1.449 -13.671 1.00 94.19 93 TYR A O 1
ATOM 780 N N . MET A 1 94 ? 10.232 0.181 -11.990 1.00 96.12 94 MET A N 1
ATOM 781 C CA . MET A 1 94 ? 8.826 0.587 -12.090 1.00 96.12 94 MET A CA 1
ATOM 782 C C . MET A 1 94 ? 8.398 1.554 -10.984 1.00 96.12 94 MET A C 1
ATOM 784 O O . MET A 1 94 ? 7.357 2.191 -11.125 1.00 96.12 94 MET A O 1
ATOM 788 N N . LEU A 1 95 ? 9.131 1.637 -9.868 1.00 94.38 95 LEU A N 1
ATOM 789 C CA . LEU A 1 95 ? 8.631 2.298 -8.657 1.00 94.38 95 LEU A CA 1
ATOM 790 C C . LEU A 1 95 ? 8.473 3.811 -8.824 1.00 94.38 95 LEU A C 1
ATOM 792 O O . LEU A 1 95 ? 7.489 4.365 -8.336 1.00 94.38 95 LEU A O 1
ATOM 796 N N . GLU A 1 96 ? 9.377 4.464 -9.557 1.00 92.69 96 GLU A N 1
ATOM 797 C CA . GLU A 1 96 ? 9.268 5.899 -9.845 1.00 92.69 96 GLU A CA 1
ATOM 798 C C . GLU A 1 96 ? 7.973 6.208 -10.608 1.00 92.69 96 GLU A C 1
ATOM 800 O O . GLU A 1 96 ? 7.194 7.058 -10.194 1.00 92.69 96 GLU A O 1
ATOM 805 N N . GLU A 1 97 ? 7.675 5.434 -11.652 1.00 94.38 97 GLU A N 1
ATOM 806 C CA . GLU A 1 97 ? 6.466 5.594 -12.473 1.00 94.38 97 GLU A CA 1
ATOM 807 C C . GLU A 1 97 ? 5.174 5.235 -11.719 1.00 94.38 97 GLU A C 1
ATOM 809 O O . GLU A 1 97 ? 4.077 5.662 -12.088 1.00 94.38 97 GLU A O 1
ATOM 814 N N . LYS A 1 98 ? 5.282 4.435 -10.651 1.00 96.69 98 LYS A N 1
ATOM 815 C CA . LYS A 1 98 ? 4.164 4.127 -9.748 1.00 96.69 98 LYS A CA 1
ATOM 816 C C . LYS A 1 98 ? 3.996 5.152 -8.630 1.00 96.69 98 LYS A C 1
ATOM 818 O O . LYS A 1 98 ? 2.984 5.097 -7.927 1.00 96.69 98 LYS A O 1
ATOM 823 N N . THR A 1 99 ? 4.943 6.072 -8.474 1.00 95.81 99 THR A N 1
ATOM 824 C CA . THR A 1 99 ? 4.921 7.113 -7.451 1.00 95.81 99 THR A CA 1
ATOM 825 C C . THR A 1 99 ? 4.336 8.392 -8.021 1.00 95.81 99 THR A C 1
ATOM 827 O O . THR A 1 99 ? 4.855 8.987 -8.961 1.00 95.81 99 THR A O 1
ATOM 830 N N . LEU A 1 100 ? 3.217 8.819 -7.449 1.00 95.94 100 LEU A N 1
ATOM 831 C CA . LEU A 1 100 ? 2.444 9.944 -7.935 1.00 95.94 100 LEU A CA 1
ATOM 832 C C . LEU A 1 100 ? 2.616 11.142 -7.016 1.00 95.94 100 LEU A C 1
ATOM 834 O O . LEU A 1 100 ? 2.387 11.075 -5.807 1.00 95.94 100 LEU A O 1
ATOM 838 N N . LYS A 1 101 ? 2.939 12.277 -7.630 1.00 94.62 101 LYS A N 1
ATOM 839 C CA . LYS A 1 101 ? 2.803 13.582 -6.997 1.00 94.62 101 LYS A CA 1
ATOM 840 C C . LYS A 1 101 ? 1.394 14.104 -7.251 1.00 94.62 101 LYS A C 1
ATOM 842 O O . LYS A 1 101 ? 1.087 14.571 -8.347 1.00 94.62 101 LYS A O 1
ATOM 847 N N . LEU A 1 102 ? 0.542 14.004 -6.239 1.00 94.50 102 LEU A N 1
ATOM 848 C CA . LEU A 1 102 ? -0.871 14.349 -6.347 1.00 94.50 102 LEU A CA 1
ATOM 849 C C . LEU A 1 102 ? -1.134 15.794 -5.913 1.00 94.50 102 LEU A C 1
ATOM 851 O O . LEU A 1 102 ? -0.480 16.323 -5.013 1.00 94.50 102 LEU A O 1
ATOM 855 N N . SER A 1 103 ? -2.102 16.437 -6.568 1.00 90.81 103 SER A N 1
ATOM 856 C CA . SER A 1 103 ? -2.571 17.764 -6.165 1.00 90.81 103 SER A CA 1
ATOM 857 C C . SER A 1 103 ? -3.461 17.662 -4.929 1.00 90.81 103 SER A C 1
ATOM 859 O O . SER A 1 103 ? -4.276 16.747 -4.818 1.00 90.81 103 SER A O 1
ATOM 861 N N . THR A 1 104 ? -3.337 18.633 -4.029 1.00 87.88 104 THR A N 1
ATOM 862 C CA . THR A 1 104 ? -4.233 18.808 -2.878 1.00 87.88 104 THR A CA 1
ATOM 863 C C . THR A 1 104 ? -5.412 19.733 -3.193 1.00 87.88 104 THR A C 1
ATOM 865 O O . THR A 1 104 ? -6.285 19.930 -2.353 1.00 87.88 104 THR A O 1
ATOM 868 N N . GLU A 1 105 ? -5.455 20.322 -4.392 1.00 86.44 105 GLU A N 1
ATOM 869 C CA . GLU A 1 105 ? -6.551 21.194 -4.806 1.00 86.44 105 GLU A CA 1
ATOM 870 C C . GLU A 1 105 ? -7.809 20.391 -5.147 1.00 86.44 105 GLU A C 1
ATOM 872 O O . GLU A 1 105 ? -7.809 19.492 -5.995 1.00 86.44 105 GLU A O 1
ATOM 877 N N . ILE A 1 106 ? -8.925 20.773 -4.530 1.00 81.31 106 ILE A N 1
ATOM 878 C CA . ILE A 1 106 ? -10.231 20.155 -4.757 1.00 81.31 106 ILE A CA 1
ATOM 879 C C . ILE A 1 106 ? -10.875 20.796 -5.990 1.00 81.31 106 ILE A C 1
ATOM 881 O O . ILE A 1 106 ? -11.726 21.677 -5.895 1.00 81.31 106 ILE A O 1
ATOM 885 N N . ASN A 1 107 ? -10.446 20.350 -7.170 1.00 75.00 107 ASN A N 1
ATOM 886 C CA . ASN A 1 107 ? -10.907 20.912 -8.445 1.00 75.00 107 ASN A CA 1
ATOM 887 C C . ASN A 1 107 ? -12.105 20.154 -9.045 1.00 75.00 107 ASN A C 1
ATOM 889 O O . ASN A 1 107 ? -12.899 20.727 -9.791 1.00 75.00 107 ASN A O 1
ATOM 893 N N . LYS A 1 108 ? -12.260 18.863 -8.723 1.00 81.12 108 LYS A N 1
ATOM 894 C CA . LYS A 1 108 ? -13.350 18.015 -9.223 1.00 81.12 108 LYS A CA 1
ATOM 895 C C . LYS A 1 108 ? -13.686 16.926 -8.209 1.00 81.12 108 LYS A C 1
ATOM 897 O O . LYS A 1 108 ? -12.795 16.199 -7.779 1.00 81.12 108 LYS A O 1
ATOM 902 N N . LYS A 1 109 ? -14.975 16.807 -7.881 1.00 84.12 109 LYS A N 1
ATOM 903 C CA . LYS A 1 109 ? -15.492 15.753 -7.003 1.00 84.12 109 LYS A CA 1
ATOM 904 C C . LYS A 1 109 ? -15.638 14.434 -7.763 1.00 84.12 109 LYS A C 1
ATOM 906 O O . LYS A 1 109 ? -16.105 14.437 -8.904 1.00 84.12 109 LYS A O 1
ATOM 911 N N . SER A 1 110 ? -15.244 13.344 -7.116 1.00 88.00 110 SER A N 1
ATOM 912 C CA . SER A 1 110 ? -15.455 11.973 -7.589 1.00 88.00 110 SER A CA 1
ATOM 913 C C . SER A 1 110 ? -16.923 11.545 -7.473 1.00 88.00 110 SER A C 1
ATOM 915 O O . SER A 1 110 ? -17.646 12.027 -6.598 1.00 88.00 110 SER A O 1
ATOM 917 N N . ASN A 1 111 ? -17.354 10.629 -8.346 1.00 89.50 111 ASN A N 1
ATOM 918 C CA . ASN A 1 111 ? -18.673 9.987 -8.266 1.00 89.50 111 ASN A CA 1
ATOM 919 C C . ASN A 1 111 ? -18.631 8.597 -7.606 1.00 89.50 111 ASN A C 1
ATOM 921 O O . ASN A 1 111 ? -19.660 7.923 -7.547 1.00 89.50 111 ASN A O 1
ATOM 925 N N . LEU A 1 112 ? -17.459 8.151 -7.148 1.00 95.94 112 LEU A N 1
ATOM 926 C CA . LEU A 1 112 ? -17.296 6.866 -6.470 1.00 95.94 112 LEU A CA 1
ATOM 927 C C . LEU A 1 112 ? -18.067 6.847 -5.143 1.00 95.94 112 LEU A C 1
ATOM 929 O O . LEU A 1 112 ? -18.064 7.822 -4.391 1.00 95.94 112 LEU A O 1
ATOM 933 N N . LYS A 1 113 ? -18.684 5.710 -4.818 1.00 97.50 113 LYS A N 1
ATOM 934 C CA . LYS A 1 113 ? -19.220 5.443 -3.481 1.00 97.50 113 LYS A CA 1
ATOM 935 C C . LYS A 1 113 ? -18.068 5.125 -2.538 1.00 97.50 113 LYS A C 1
ATOM 937 O O . LYS A 1 113 ? -17.450 4.066 -2.656 1.00 97.50 113 LYS A O 1
ATOM 942 N N . ILE A 1 114 ? -17.810 6.033 -1.601 1.00 98.31 114 ILE A N 1
ATOM 943 C CA . ILE A 1 114 ? -16.699 5.939 -0.654 1.00 98.31 114 ILE A CA 1
ATOM 944 C C . ILE A 1 114 ? -17.178 5.407 0.699 1.00 98.31 114 ILE A C 1
ATOM 946 O O . ILE A 1 114 ? -18.109 5.958 1.289 1.00 98.31 114 ILE A O 1
ATOM 950 N N . ALA A 1 115 ? -16.496 4.386 1.218 1.00 98.56 115 ALA A N 1
ATOM 951 C CA . ALA A 1 115 ? -16.566 4.001 2.628 1.00 98.56 115 ALA A CA 1
ATOM 952 C C . ALA A 1 115 ? -15.240 4.294 3.329 1.00 98.56 115 ALA A C 1
ATOM 954 O O . ALA A 1 115 ? -14.168 4.046 2.782 1.00 98.56 115 ALA A O 1
ATOM 955 N N . ILE A 1 116 ? -15.299 4.784 4.560 1.00 98.62 116 ILE A N 1
ATOM 956 C CA . ILE A 1 116 ? -14.119 4.975 5.401 1.00 98.62 116 ILE A CA 1
ATOM 957 C C . ILE A 1 116 ? -14.270 4.129 6.656 1.00 98.62 116 ILE A C 1
ATOM 959 O O . ILE A 1 116 ? -15.239 4.288 7.394 1.00 98.62 116 ILE A O 1
ATOM 963 N N . HIS A 1 117 ? -13.283 3.283 6.926 1.00 98.69 117 HIS A N 1
ATOM 964 C CA . HIS A 1 117 ? -13.093 2.632 8.210 1.00 98.69 117 HIS A CA 1
ATOM 965 C C . HIS A 1 117 ? -12.028 3.369 9.028 1.00 98.69 117 HIS A C 1
ATOM 967 O O . HIS A 1 117 ? -10.873 3.443 8.610 1.00 98.69 117 HIS A O 1
ATOM 973 N N . LEU A 1 118 ? -12.405 3.848 10.216 1.00 98.44 118 LEU A N 1
ATOM 974 C CA . LEU A 1 118 ? -11.478 4.335 11.238 1.00 98.44 118 LEU A CA 1
ATOM 975 C C . LEU A 1 118 ? -11.479 3.398 12.454 1.00 98.44 118 LEU A C 1
ATOM 977 O O . LEU A 1 118 ? -12.473 3.316 13.177 1.00 98.44 118 LEU A O 1
ATOM 981 N N . HIS A 1 119 ? -10.348 2.750 12.735 1.00 98.06 119 HIS A N 1
ATOM 982 C CA . HIS A 1 119 ? -10.145 2.093 14.027 1.00 98.06 119 HIS A CA 1
ATOM 983 C C . HIS A 1 119 ? -9.725 3.124 15.087 1.00 98.06 119 HIS A C 1
ATOM 985 O O . HIS A 1 119 ? -8.614 3.658 15.065 1.00 98.06 119 HIS A O 1
ATOM 991 N N . ALA A 1 120 ? -10.629 3.427 16.016 1.00 97.25 120 ALA A N 1
ATOM 992 C CA . ALA A 1 120 ? -10.489 4.472 17.021 1.00 97.25 120 ALA A CA 1
ATOM 993 C C . ALA A 1 120 ? -10.082 3.905 18.392 1.00 97.25 120 ALA A C 1
ATOM 995 O O . ALA A 1 120 ? -10.906 3.721 19.295 1.00 97.25 120 ALA A O 1
ATOM 996 N N . PHE A 1 121 ? -8.782 3.671 18.565 1.00 95.50 121 PHE A N 1
ATOM 997 C CA . PHE A 1 121 ? -8.180 3.367 19.865 1.00 95.50 121 PHE A CA 1
ATOM 998 C C . PHE A 1 121 ? -7.990 4.629 20.734 1.00 95.50 121 PHE A C 1
ATOM 1000 O O . PHE A 1 121 ? -8.230 4.591 21.944 1.00 95.50 121 PHE A O 1
ATOM 1007 N N . TYR A 1 122 ? -7.606 5.759 20.132 1.00 94.94 122 TYR A N 1
ATOM 1008 C CA . TYR A 1 122 ? -7.439 7.069 20.771 1.00 94.94 122 TYR A CA 1
ATOM 1009 C C . TYR A 1 122 ? -8.542 8.022 20.306 1.00 94.94 122 TYR A C 1
ATOM 1011 O O . TYR A 1 122 ? -8.449 8.629 19.241 1.00 94.94 122 TYR A O 1
ATOM 1019 N N . LEU A 1 123 ? -9.595 8.161 21.115 1.00 95.88 123 LEU A N 1
ATOM 1020 C CA . LEU A 1 123 ? -10.788 8.927 20.733 1.00 95.88 123 LEU A CA 1
ATOM 1021 C C . LEU A 1 123 ? -10.518 10.417 20.504 1.00 95.88 123 LEU A C 1
ATOM 1023 O O . LEU A 1 123 ? -11.227 11.057 19.737 1.00 95.88 123 LEU A O 1
ATOM 1027 N N . ASP A 1 124 ? -9.493 10.972 21.145 1.00 94.69 124 ASP A N 1
ATOM 1028 C CA . ASP A 1 124 ? -9.159 12.389 21.030 1.00 94.69 124 ASP A CA 1
ATOM 1029 C C . ASP A 1 124 ? -8.572 12.774 19.662 1.00 94.69 124 ASP A C 1
ATOM 1031 O O . ASP A 1 124 ? -8.528 13.957 19.343 1.00 94.69 124 ASP A O 1
ATOM 1035 N N . LEU A 1 125 ? -8.192 11.791 18.836 1.00 94.44 125 LEU A N 1
ATOM 1036 C CA . LEU A 1 125 ? -7.773 12.007 17.447 1.00 94.44 125 LEU A CA 1
ATOM 1037 C C . LEU A 1 125 ? -8.937 11.955 16.446 1.00 94.44 125 LEU A C 1
ATOM 1039 O O . LEU A 1 125 ? -8.763 12.351 15.300 1.00 94.44 125 LEU A O 1
ATOM 1043 N N . ILE A 1 126 ? -10.130 11.494 16.848 1.00 96.00 126 ILE A N 1
ATOM 1044 C CA . ILE A 1 126 ? -11.298 11.435 15.951 1.00 96.00 126 ILE A CA 1
ATOM 1045 C C . ILE A 1 126 ? -11.628 12.806 15.333 1.00 96.00 126 ILE A C 1
ATOM 1047 O O . ILE A 1 126 ? -11.859 12.834 14.126 1.00 96.00 126 ILE A O 1
ATOM 1051 N N . PRO A 1 127 ? -11.644 13.931 16.085 1.00 95.62 127 PRO A N 1
ATOM 1052 C CA . PRO A 1 127 ? -11.944 15.238 15.502 1.00 95.62 127 PRO A CA 1
ATOM 1053 C C . PRO A 1 127 ? -11.006 15.609 14.349 1.00 95.62 127 PRO A C 1
ATOM 1055 O O . PRO A 1 127 ? -11.478 16.058 13.316 1.00 95.62 127 PRO A O 1
ATOM 1058 N N . GLU A 1 128 ? -9.705 15.332 14.485 1.00 94.50 128 GLU A N 1
ATOM 1059 C CA . GLU A 1 128 ? -8.713 15.612 13.440 1.00 94.50 128 GLU A CA 1
ATOM 1060 C C . GLU A 1 128 ? -8.996 14.806 12.159 1.00 94.50 128 GLU A C 1
ATOM 1062 O O . GLU A 1 128 ? -8.959 15.352 11.059 1.00 94.50 128 GLU A O 1
ATOM 1067 N N . TYR A 1 129 ? -9.345 13.520 12.283 1.00 96.00 129 TYR A N 1
ATOM 1068 C CA . TYR A 1 129 ? -9.749 12.707 11.129 1.00 96.00 129 TYR A CA 1
ATOM 1069 C C . TYR A 1 129 ? -11.034 13.214 10.474 1.00 96.00 129 TYR A C 1
ATOM 1071 O O . TYR A 1 129 ? -11.116 13.238 9.248 1.00 96.00 129 TYR A O 1
ATOM 1079 N N . LEU A 1 130 ? -12.030 13.619 11.268 1.00 95.94 130 LEU A N 1
ATOM 1080 C CA . LEU A 1 130 ? -13.275 14.178 10.741 1.00 95.94 130 LEU A CA 1
ATOM 1081 C C . LEU A 1 130 ? -13.021 15.473 9.967 1.00 95.94 130 LEU A C 1
ATOM 1083 O O . LEU A 1 130 ? -13.550 15.606 8.867 1.00 95.94 130 LEU A O 1
ATOM 1087 N N . ASP A 1 131 ? -12.160 16.360 10.475 1.00 95.31 131 ASP A N 1
ATOM 1088 C CA . ASP A 1 131 ? -11.762 17.581 9.766 1.00 95.31 131 ASP A CA 1
ATOM 1089 C C . ASP A 1 131 ? -11.164 17.238 8.388 1.00 95.31 131 ASP A C 1
ATOM 1091 O O . ASP A 1 131 ? -11.575 17.796 7.369 1.00 95.31 131 ASP A O 1
ATOM 1095 N N . TYR A 1 132 ? -10.266 16.245 8.320 1.00 95.44 132 TYR A N 1
ATOM 1096 C CA . TYR A 1 132 ? -9.714 15.774 7.046 1.00 95.44 132 TYR A CA 1
ATOM 1097 C C . TYR A 1 132 ? -10.768 15.157 6.118 1.00 95.44 132 TYR A C 1
ATOM 1099 O O . TYR A 1 132 ? -10.764 15.419 4.911 1.00 95.44 132 TYR A O 1
ATOM 1107 N N . PHE A 1 133 ? -11.646 14.300 6.640 1.00 95.88 133 PHE A N 1
ATOM 1108 C CA . PHE A 1 133 ? -12.650 13.623 5.823 1.00 95.88 133 PHE A CA 1
ATOM 1109 C C . PHE A 1 133 ? -13.681 14.609 5.272 1.00 95.88 133 PHE A C 1
ATOM 1111 O O . PHE A 1 133 ? -14.055 14.513 4.102 1.00 95.88 133 PHE A O 1
ATOM 1118 N N . ASP A 1 134 ? -14.104 15.579 6.075 1.00 93.62 134 ASP A N 1
ATOM 1119 C CA . ASP A 1 134 ? -15.094 16.573 5.677 1.00 93.62 134 ASP A CA 1
ATOM 1120 C C . ASP A 1 134 ? -14.506 17.594 4.693 1.00 93.62 134 ASP A C 1
ATOM 1122 O O . ASP A 1 134 ? -15.178 17.971 3.729 1.00 93.62 134 ASP A O 1
ATOM 1126 N N . GLU A 1 135 ? -13.243 17.997 4.873 1.00 94.56 135 GLU A N 1
ATOM 1127 C CA . GLU A 1 135 ? -12.566 18.921 3.959 1.00 94.56 135 GLU A CA 1
ATOM 1128 C C . GLU A 1 135 ? -12.217 18.246 2.623 1.00 94.56 135 GLU A C 1
ATOM 1130 O O . GLU A 1 135 ? -12.626 18.730 1.562 1.00 94.56 135 GLU A O 1
ATOM 1135 N N . TYR A 1 136 ? -11.502 17.115 2.655 1.00 95.50 136 TYR A N 1
ATOM 1136 C CA . TYR A 1 136 ? -10.842 16.553 1.471 1.00 95.50 136 TYR A CA 1
ATOM 1137 C C . TYR A 1 136 ? -11.550 15.339 0.865 1.00 95.50 136 TYR A C 1
ATOM 1139 O O . TYR A 1 136 ? -11.587 15.203 -0.362 1.00 95.50 136 TYR A O 1
ATOM 1147 N N . VAL A 1 137 ? -12.119 14.450 1.686 1.00 95.00 137 VAL A N 1
ATOM 1148 C CA . VAL A 1 137 ? -12.766 13.232 1.172 1.00 95.00 137 VAL A CA 1
ATOM 1149 C C . VAL A 1 137 ? -14.160 13.538 0.649 1.00 95.00 137 VAL A C 1
ATOM 1151 O O . VAL A 1 137 ? -14.421 13.265 -0.515 1.00 95.00 137 VAL A O 1
ATOM 1154 N N . GLN A 1 138 ? -15.013 14.165 1.461 1.00 90.31 138 GLN A N 1
ATOM 1155 C CA . GLN A 1 138 ? -16.402 14.514 1.145 1.00 90.31 138 GLN A CA 1
ATOM 1156 C C . GLN A 1 138 ? -17.273 13.296 0.755 1.00 90.31 138 GLN A C 1
ATOM 1158 O O . GLN A 1 138 ? -16.791 12.294 0.246 1.00 90.31 138 GLN A O 1
ATOM 1163 N N . ASN A 1 139 ? -18.592 13.371 0.969 1.00 92.31 139 ASN A N 1
ATOM 1164 C CA . ASN A 1 139 ? -19.557 12.348 0.519 1.00 92.31 139 ASN A CA 1
ATOM 1165 C C . ASN A 1 139 ? -19.127 10.886 0.792 1.00 92.31 139 ASN A C 1
ATOM 1167 O O . ASN A 1 139 ? -19.027 10.077 -0.131 1.00 92.31 139 ASN A O 1
ATOM 1171 N N . TYR A 1 140 ? -18.879 10.553 2.056 1.00 96.56 140 TYR A N 1
ATOM 1172 C CA . TYR A 1 140 ? -18.459 9.218 2.477 1.00 96.56 140 TYR A CA 1
ATOM 1173 C C . TYR A 1 140 ? -19.445 8.616 3.475 1.00 96.56 140 TYR A C 1
ATOM 1175 O O . TYR A 1 140 ? -20.108 9.330 4.229 1.00 96.56 140 TYR A O 1
ATOM 1183 N N . ASP A 1 141 ? -19.491 7.290 3.505 1.00 98.06 141 ASP A N 1
ATOM 1184 C CA . ASP A 1 141 ? -20.100 6.532 4.588 1.00 98.06 141 ASP A CA 1
ATOM 1185 C C . ASP A 1 141 ? -19.022 6.118 5.595 1.00 98.06 141 ASP A C 1
ATOM 1187 O O . ASP A 1 141 ? -17.924 5.705 5.218 1.00 98.06 141 ASP A O 1
ATOM 1191 N N . PHE A 1 142 ? -19.322 6.245 6.888 1.00 98.12 142 PHE A N 1
ATOM 1192 C CA . PHE A 1 142 ? -18.326 6.134 7.947 1.00 98.12 142 PHE A CA 1
ATOM 1193 C C . PHE A 1 142 ? -18.552 4.916 8.844 1.00 98.12 142 PHE A C 1
ATOM 1195 O O . PHE A 1 142 ? -19.645 4.685 9.368 1.00 98.12 142 PHE A O 1
ATOM 1202 N N . PHE A 1 143 ? -17.492 4.145 9.039 1.00 98.56 143 PHE A N 1
ATOM 1203 C CA . PHE A 1 143 ? -17.452 2.917 9.813 1.00 98.56 143 PHE A CA 1
ATOM 1204 C C . PHE A 1 143 ? -16.375 3.056 10.885 1.00 98.56 143 PHE A C 1
ATOM 1206 O O . PHE A 1 143 ? -15.239 3.425 10.591 1.00 98.56 143 PHE A O 1
ATOM 1213 N N . ILE A 1 144 ? -16.719 2.767 12.136 1.00 98.44 144 ILE A N 1
ATOM 1214 C CA . ILE A 1 144 ? -15.799 2.938 13.263 1.00 98.44 144 ILE A CA 1
ATOM 1215 C C . ILE A 1 144 ? -15.675 1.620 14.021 1.00 98.44 144 ILE A C 1
ATOM 1217 O O . ILE A 1 144 ? -16.674 0.965 14.319 1.00 98.44 144 ILE A O 1
ATOM 1221 N N . THR A 1 145 ? -14.456 1.243 14.383 1.00 98.50 145 THR A N 1
ATOM 1222 C CA . THR A 1 145 ? -14.206 0.170 15.356 1.00 98.50 145 THR A CA 1
ATOM 1223 C C . THR A 1 145 ? -13.493 0.736 16.580 1.00 98.50 145 THR A C 1
ATOM 1225 O O . THR A 1 145 ? -12.782 1.734 16.487 1.00 98.50 145 THR A O 1
ATOM 1228 N N . THR A 1 146 ? -13.693 0.139 17.752 1.00 98.12 146 THR A N 1
ATOM 1229 C CA . THR A 1 146 ? -12.994 0.506 18.993 1.00 98.12 146 THR A CA 1
ATOM 1230 C C . THR A 1 146 ? -12.834 -0.719 19.896 1.00 98.12 146 THR A C 1
ATOM 1232 O O . THR A 1 146 ? -13.449 -1.756 19.669 1.00 98.12 146 THR A O 1
ATOM 1235 N N . ASP A 1 147 ? -12.006 -0.629 20.929 1.00 96.69 147 ASP A N 1
ATOM 1236 C CA . ASP A 1 147 ? -11.615 -1.763 21.773 1.00 96.69 147 ASP A CA 1
ATOM 1237 C C . ASP A 1 147 ? -12.535 -1.997 22.981 1.00 96.69 147 ASP A C 1
ATOM 1239 O O . ASP A 1 147 ? -12.556 -3.105 23.519 1.00 96.69 147 ASP A O 1
ATOM 1243 N N . THR A 1 148 ? -13.316 -1.002 23.422 1.00 97.62 148 THR A N 1
ATOM 1244 C CA . THR A 1 148 ? -14.168 -1.138 24.619 1.00 97.62 148 THR A CA 1
ATOM 1245 C C . THR A 1 148 ? -15.581 -0.592 24.443 1.00 97.62 148 THR A C 1
ATOM 1247 O O . THR A 1 148 ? -15.842 0.324 23.661 1.00 97.62 148 THR A O 1
ATOM 1250 N N . LYS A 1 149 ? -16.512 -1.127 25.242 1.00 97.56 149 LYS A N 1
ATOM 1251 C CA . LYS A 1 149 ? -17.899 -0.649 25.292 1.00 97.56 149 LYS A CA 1
ATOM 1252 C C . LYS A 1 149 ? -17.998 0.808 25.763 1.00 97.56 149 LYS A C 1
ATOM 1254 O O . LYS A 1 149 ? -18.769 1.572 25.195 1.00 97.56 149 LYS A O 1
ATOM 1259 N N . ASP A 1 150 ? -17.180 1.210 26.733 1.00 98.00 150 ASP A N 1
ATOM 1260 C CA . ASP A 1 150 ? -17.163 2.590 27.231 1.00 98.00 150 ASP A CA 1
ATOM 1261 C C . ASP A 1 150 ? -16.771 3.580 26.126 1.00 98.00 150 ASP A C 1
ATOM 1263 O O . ASP A 1 150 ? -17.375 4.646 25.995 1.00 98.00 150 ASP A O 1
ATOM 1267 N N . LYS A 1 151 ? -15.783 3.223 25.292 1.00 97.62 151 LYS A N 1
ATOM 1268 C CA . LYS A 1 151 ? -15.391 4.046 24.142 1.00 97.62 151 LYS A CA 1
ATOM 1269 C C . LYS A 1 151 ? -16.486 4.093 23.084 1.00 97.62 151 LYS A C 1
ATOM 1271 O O . LYS A 1 151 ? -16.759 5.167 22.559 1.00 97.62 151 LYS A O 1
ATOM 1276 N N . TYR A 1 152 ? -17.161 2.975 22.820 1.00 97.38 152 TYR A N 1
ATOM 1277 C CA . TYR A 1 152 ? -18.335 2.953 21.944 1.00 97.38 152 TYR A CA 1
ATOM 1278 C C . TYR A 1 152 ? -19.411 3.943 22.417 1.00 97.38 152 TYR A C 1
ATOM 1280 O O . TYR A 1 152 ? -19.885 4.761 21.629 1.00 97.38 152 TYR A O 1
ATOM 1288 N N . GLU A 1 153 ? -19.762 3.923 23.706 1.00 97.12 153 GLU A N 1
ATOM 1289 C CA . GLU A 1 153 ? -20.773 4.828 24.267 1.00 97.12 153 GLU A CA 1
ATOM 1290 C C . GLU A 1 153 ? -20.347 6.299 24.144 1.00 97.12 153 GLU A C 1
ATOM 1292 O O . GLU A 1 153 ? -21.165 7.160 23.810 1.00 97.12 153 GLU A O 1
ATOM 1297 N N . GLN A 1 154 ? -19.057 6.589 24.338 1.00 96.94 154 GLN A N 1
ATOM 1298 C CA . GLN A 1 154 ? -18.498 7.926 24.125 1.00 96.94 154 GLN A CA 1
ATOM 1299 C C . GLN A 1 154 ? -18.557 8.362 22.659 1.00 96.94 154 GLN A C 1
ATOM 1301 O O . GLN A 1 154 ? -18.928 9.504 22.397 1.00 96.94 154 GLN A O 1
ATOM 1306 N N . ILE A 1 155 ? -18.236 7.480 21.709 1.00 96.00 155 ILE A N 1
ATOM 1307 C CA . ILE A 1 155 ? -18.285 7.786 20.272 1.00 96.00 155 ILE A CA 1
ATOM 1308 C C . ILE A 1 155 ? -19.713 8.149 19.857 1.00 96.00 155 ILE A C 1
ATOM 1310 O O . ILE A 1 155 ? -19.933 9.214 19.286 1.00 96.00 155 ILE A O 1
ATOM 1314 N N . ILE A 1 156 ? -20.693 7.306 20.199 1.00 95.12 156 ILE A N 1
ATOM 1315 C CA . ILE A 1 156 ? -22.099 7.528 19.826 1.00 95.12 156 ILE A CA 1
ATOM 1316 C C . ILE A 1 156 ? -22.646 8.824 20.437 1.00 95.12 156 ILE A C 1
ATOM 1318 O O . ILE A 1 156 ? -23.421 9.534 19.799 1.00 95.12 156 ILE A O 1
ATOM 1322 N N . LYS A 1 157 ? -22.237 9.155 21.667 1.00 95.44 157 LYS A N 1
ATOM 1323 C CA . LYS A 1 157 ? -22.664 10.384 22.344 1.00 95.44 157 LYS A CA 1
ATOM 1324 C C . LYS A 1 157 ? -22.017 11.641 21.755 1.00 95.44 157 LYS A C 1
ATOM 1326 O O . LYS A 1 157 ? -22.689 12.663 21.645 1.00 95.44 157 LYS A O 1
ATOM 1331 N N . SER A 1 158 ? -20.726 11.584 21.436 1.00 94.00 158 SER A N 1
ATOM 1332 C CA . SER A 1 158 ? -19.942 12.751 21.011 1.00 94.00 158 SER A CA 1
ATOM 1333 C C . SER A 1 158 ? -20.064 13.052 19.518 1.00 94.00 158 SER A C 1
ATOM 1335 O O . SER A 1 158 ? -19.909 14.205 19.126 1.00 94.00 158 SER A O 1
ATOM 1337 N N . TYR A 1 159 ? -20.368 12.045 18.694 1.00 91.69 159 TYR A N 1
ATOM 1338 C CA . TYR A 1 159 ? -20.391 12.160 17.234 1.00 91.69 159 TYR A CA 1
ATOM 1339 C C . TYR A 1 159 ? -21.701 11.610 16.643 1.00 91.69 159 TYR A C 1
ATOM 1341 O O . TYR A 1 159 ? -21.688 10.571 15.983 1.00 91.69 159 TYR A O 1
ATOM 1349 N N . PRO A 1 160 ? -22.855 12.280 16.843 1.00 86.50 160 PRO A N 1
ATOM 1350 C CA . PRO A 1 160 ? -24.135 11.881 16.252 1.00 86.50 160 PRO A CA 1
ATOM 1351 C C . PRO A 1 160 ? -24.198 12.246 14.755 1.00 86.50 160 PRO A C 1
ATOM 1353 O O . PRO A 1 160 ? -25.020 13.050 14.320 1.00 86.50 160 PRO A O 1
ATOM 1356 N N . LEU A 1 161 ? -23.274 11.695 13.970 1.00 89.31 161 LEU A N 1
ATOM 1357 C CA . LEU A 1 161 ? -23.079 12.012 12.560 1.00 89.31 161 LEU A CA 1
ATOM 1358 C C . LEU A 1 161 ? -23.957 11.123 11.675 1.00 89.31 161 LEU A C 1
ATOM 1360 O O . LEU A 1 161 ? -23.927 9.898 11.790 1.00 89.31 161 LEU A O 1
ATOM 1364 N N . ASN A 1 162 ? -24.681 11.728 10.731 1.00 89.31 162 ASN A N 1
ATOM 1365 C CA . ASN A 1 162 ? -25.552 10.998 9.800 1.00 89.31 162 ASN A CA 1
ATOM 1366 C C . ASN A 1 162 ? -24.776 10.066 8.851 1.00 89.31 162 ASN A C 1
ATOM 1368 O O . ASN A 1 162 ? -25.347 9.102 8.336 1.00 89.31 162 ASN A O 1
ATOM 1372 N N . GLN A 1 163 ? -23.491 10.348 8.605 1.00 92.56 163 GLN A N 1
ATOM 1373 C CA . GLN A 1 163 ? -22.626 9.494 7.792 1.00 92.56 163 GLN A CA 1
ATOM 1374 C C . GLN A 1 163 ? -22.203 8.194 8.493 1.00 92.56 163 GLN A C 1
ATOM 1376 O O . GLN A 1 163 ? -21.811 7.252 7.806 1.00 92.56 163 GLN A O 1
ATOM 1381 N N . ILE A 1 164 ? -22.292 8.095 9.828 1.00 95.62 164 ILE A N 1
ATOM 1382 C CA . ILE A 1 164 ? -21.907 6.868 10.542 1.00 95.62 164 ILE A CA 1
ATOM 1383 C C . ILE A 1 164 ? -22.914 5.757 10.236 1.00 95.62 164 ILE A C 1
ATOM 1385 O O . ILE A 1 164 ? -24.081 5.825 10.618 1.00 95.62 164 ILE A O 1
ATOM 1389 N N . LYS A 1 165 ? -22.447 4.694 9.575 1.00 97.25 165 LYS A N 1
ATOM 1390 C CA . LYS A 1 165 ? -23.238 3.490 9.282 1.00 97.25 165 LYS A CA 1
ATOM 1391 C C . LYS A 1 165 ? -23.128 2.442 10.372 1.00 97.25 165 LYS A C 1
ATOM 1393 O O . LYS A 1 165 ? -24.095 1.728 10.640 1.00 97.25 165 LYS A O 1
ATOM 1398 N N . LYS A 1 166 ? -21.955 2.330 10.998 1.00 97.12 166 LYS A N 1
ATOM 1399 C CA . LYS A 1 166 ? -21.703 1.322 12.026 1.00 97.12 166 LYS A CA 1
ATOM 1400 C C . LYS A 1 166 ? -20.588 1.745 12.976 1.00 97.12 166 LYS A C 1
ATOM 1402 O O . LYS A 1 166 ? -19.563 2.258 12.539 1.00 97.12 166 LYS A O 1
ATOM 1407 N N . VAL A 1 167 ? -20.780 1.442 14.259 1.00 97.44 167 VAL A N 1
ATOM 1408 C CA . VAL A 1 167 ? -19.713 1.409 15.266 1.00 97.44 167 VAL A CA 1
ATOM 1409 C C . VAL A 1 167 ? -19.664 -0.001 15.865 1.00 97.44 167 VAL A C 1
ATOM 1411 O O . VAL A 1 167 ? -20.714 -0.541 16.226 1.00 97.44 167 VAL A O 1
ATOM 1414 N N . LEU A 1 168 ? -18.480 -0.613 15.934 1.00 97.50 168 LEU A N 1
ATOM 1415 C CA . LEU A 1 168 ? -18.257 -1.962 16.476 1.00 97.50 168 LEU A CA 1
ATOM 1416 C C . LEU A 1 168 ? -17.229 -1.951 17.610 1.00 97.50 168 LEU A C 1
ATOM 1418 O O . LEU A 1 168 ? -16.284 -1.163 17.598 1.00 97.50 168 LEU A O 1
ATOM 1422 N N . VAL A 1 169 ? -17.418 -2.847 18.581 1.00 97.88 169 VAL A N 1
ATOM 1423 C CA . VAL A 1 169 ? -16.444 -3.113 19.645 1.00 97.88 169 VAL A CA 1
ATOM 1424 C C . VAL A 1 169 ? -15.762 -4.437 19.339 1.00 97.88 169 VAL A C 1
ATOM 1426 O O . VAL A 1 169 ? -16.418 -5.471 19.383 1.00 97.88 169 VAL A O 1
ATOM 1429 N N . THR A 1 170 ? -14.464 -4.392 19.059 1.00 95.62 170 THR A N 1
ATOM 1430 C CA . THR A 1 170 ? -13.679 -5.525 18.535 1.00 95.62 170 THR A CA 1
ATOM 1431 C C . THR A 1 170 ? -12.666 -6.064 19.552 1.00 95.62 170 THR A C 1
ATOM 1433 O O . THR A 1 170 ? -11.959 -7.033 19.297 1.00 95.62 170 THR A O 1
ATOM 1436 N N . GLY A 1 171 ? -12.573 -5.437 20.729 1.00 93.94 171 GLY A N 1
ATOM 1437 C CA . GLY A 1 171 ? -11.581 -5.778 21.749 1.00 93.94 171 GLY A CA 1
ATOM 1438 C C . GLY A 1 171 ? -10.185 -5.216 21.459 1.00 93.94 171 GLY A C 1
ATOM 1439 O O . GLY A 1 171 ? -9.927 -4.620 20.416 1.00 93.94 171 GLY A O 1
ATOM 1440 N N . ASN A 1 172 ? -9.271 -5.393 22.417 1.00 93.94 172 ASN A N 1
ATOM 1441 C CA . ASN A 1 172 ? -7.887 -4.913 22.337 1.00 93.94 172 ASN A CA 1
ATOM 1442 C C . ASN A 1 172 ? -6.929 -6.024 21.867 1.00 93.94 172 ASN A C 1
ATOM 1444 O O . ASN A 1 172 ? -5.981 -6.376 22.571 1.00 93.94 172 ASN A O 1
ATOM 1448 N N . LYS A 1 173 ? -7.213 -6.620 20.705 1.00 93.62 173 LYS A N 1
ATOM 1449 C CA . LYS A 1 173 ? -6.378 -7.655 20.083 1.00 93.62 173 LYS A CA 1
ATOM 1450 C C . LYS A 1 173 ? -6.241 -7.376 18.591 1.00 93.62 173 LYS A C 1
ATOM 1452 O O . LYS A 1 173 ? -7.209 -7.011 17.937 1.00 93.62 173 LYS A O 1
ATOM 1457 N N . GLY A 1 174 ? -5.034 -7.542 18.049 1.00 92.00 174 GLY A N 1
ATOM 1458 C CA . GLY A 1 174 ? -4.793 -7.384 16.610 1.00 92.00 174 GLY A CA 1
ATOM 1459 C C . GLY A 1 174 ? -4.697 -5.950 16.095 1.00 92.00 174 GLY A C 1
ATOM 1460 O O . GLY A 1 174 ? -4.606 -5.768 14.883 1.00 92.00 174 GLY A O 1
ATOM 1461 N N . ARG A 1 175 ? -4.675 -4.957 16.996 1.00 93.00 175 ARG A N 1
ATOM 1462 C CA . ARG A 1 175 ? -4.569 -3.520 16.684 1.00 93.00 175 ARG A CA 1
ATOM 1463 C C . ARG A 1 175 ? -5.579 -3.096 15.624 1.00 93.00 175 ARG A C 1
ATOM 1465 O O . ARG A 1 175 ? -6.749 -3.358 15.812 1.00 93.00 175 ARG A O 1
ATOM 1472 N N . ASP A 1 176 ? -5.148 -2.451 14.549 1.00 95.38 176 ASP A N 1
ATOM 1473 C CA . ASP A 1 176 ? -5.973 -2.007 13.426 1.00 95.38 176 ASP A CA 1
ATOM 1474 C C . ASP A 1 176 ? -6.385 -3.144 12.474 1.00 95.38 176 ASP A C 1
ATOM 1476 O O . ASP A 1 176 ? -7.454 -3.070 11.869 1.00 95.38 176 ASP A O 1
ATOM 1480 N N . VAL A 1 177 ? -5.599 -4.225 12.401 1.00 97.31 177 VAL A N 1
ATOM 1481 C CA . VAL A 1 177 ? -5.773 -5.311 11.421 1.00 97.31 177 VAL A CA 1
ATOM 1482 C C . VAL A 1 177 ? -7.017 -6.154 11.699 1.00 97.31 177 VAL A C 1
ATOM 1484 O O . VAL A 1 177 ? -7.880 -6.249 10.832 1.00 97.31 177 VAL A O 1
ATOM 1487 N N . LEU A 1 178 ? -7.151 -6.757 12.890 1.00 97.31 178 LEU A N 1
ATOM 1488 C CA . LEU A 1 178 ? -8.324 -7.602 13.183 1.00 97.31 178 LEU A CA 1
ATOM 1489 C C . LEU A 1 178 ? -9.651 -6.820 13.126 1.00 97.31 178 LEU A C 1
ATOM 1491 O O . LEU A 1 178 ? -10.589 -7.310 12.497 1.00 97.31 178 LEU A O 1
ATOM 1495 N N . PRO A 1 179 ? -9.750 -5.592 13.675 1.00 97.62 179 PRO A N 1
ATOM 1496 C CA . PRO A 1 179 ? -10.957 -4.781 13.539 1.00 97.62 179 PRO A CA 1
ATOM 1497 C C . PRO A 1 179 ? -11.276 -4.421 12.087 1.00 97.62 179 PRO A C 1
ATOM 1499 O O . PRO A 1 179 ? -12.445 -4.374 11.704 1.00 97.62 179 PRO A O 1
ATOM 1502 N N . TRP A 1 180 ? -10.254 -4.188 11.256 1.00 98.31 180 TRP A N 1
ATOM 1503 C CA . TRP A 1 180 ? -10.456 -3.966 9.827 1.00 98.31 180 TRP A CA 1
ATOM 1504 C C . TRP A 1 180 ? -10.989 -5.208 9.119 1.00 98.31 180 TRP A C 1
ATOM 1506 O O . TRP A 1 180 ? -11.933 -5.096 8.337 1.00 98.31 180 TRP A O 1
ATOM 1516 N N . MET A 1 181 ? -10.443 -6.383 9.426 1.00 97.88 181 MET A N 1
ATOM 1517 C CA . MET A 1 181 ? -10.933 -7.655 8.894 1.00 97.88 181 MET A CA 1
ATOM 1518 C C . MET A 1 181 ? -12.402 -7.882 9.271 1.00 97.88 181 MET A C 1
ATOM 1520 O O . MET A 1 181 ? -13.211 -8.163 8.387 1.00 97.88 181 MET A O 1
ATOM 1524 N N . GLU A 1 182 ? -12.772 -7.652 10.534 1.00 97.06 182 GLU A N 1
ATOM 1525 C CA . GLU A 1 182 ? -14.142 -7.833 11.037 1.00 97.06 182 GLU A CA 1
ATOM 1526 C C . GLU A 1 182 ? -15.162 -6.919 10.338 1.00 97.06 182 GLU A C 1
ATOM 1528 O O . GLU A 1 182 ? -16.260 -7.355 9.993 1.00 97.06 182 GLU A O 1
ATOM 1533 N N . ILE A 1 183 ? -14.811 -5.653 10.087 1.00 97.31 183 ILE A N 1
ATOM 1534 C CA . ILE A 1 183 ? -15.740 -4.687 9.480 1.00 97.31 183 ILE A CA 1
ATOM 1535 C C . ILE A 1 183 ? -15.725 -4.697 7.944 1.00 97.31 183 ILE A C 1
ATOM 1537 O O . ILE A 1 183 ? -16.624 -4.133 7.318 1.00 97.31 183 ILE A O 1
ATOM 1541 N N . SER A 1 184 ? -14.724 -5.336 7.326 1.00 96.94 184 SER A N 1
ATOM 1542 C CA . SER A 1 184 ? -14.484 -5.291 5.877 1.00 96.94 184 SER A CA 1
ATOM 1543 C C . SER A 1 184 ? -15.670 -5.763 5.030 1.00 96.94 184 SER A C 1
ATOM 1545 O O . SER A 1 184 ? -15.922 -5.193 3.968 1.00 96.94 184 SER A O 1
ATOM 1547 N N . GLU A 1 185 ? -16.435 -6.750 5.505 1.00 96.25 185 GLU A N 1
ATOM 1548 C CA . GLU A 1 185 ? -17.589 -7.297 4.783 1.00 96.25 185 GLU A CA 1
ATOM 1549 C C . GLU A 1 185 ? -18.705 -6.259 4.599 1.00 96.25 185 GLU A C 1
ATOM 1551 O O . GLU A 1 185 ? -19.326 -6.204 3.540 1.00 96.25 185 GLU A O 1
ATOM 1556 N N . LEU A 1 186 ? -18.901 -5.366 5.577 1.00 97.75 186 LEU A N 1
ATOM 1557 C CA . LEU A 1 186 ? -19.898 -4.292 5.491 1.00 97.75 186 LEU A CA 1
ATOM 1558 C C . LEU A 1 186 ? -19.546 -3.233 4.440 1.00 97.75 186 LEU A C 1
ATOM 1560 O O . LEU A 1 186 ? -20.399 -2.431 4.065 1.00 97.75 186 LEU A O 1
ATOM 1564 N N . MET A 1 187 ? -18.294 -3.218 3.983 1.00 97.94 187 MET A N 1
ATOM 1565 C CA . MET A 1 187 ? -17.783 -2.262 3.007 1.00 97.94 187 MET A CA 1
ATOM 1566 C C . MET A 1 187 ? -17.563 -2.891 1.620 1.00 97.94 187 MET A C 1
ATOM 1568 O O . MET A 1 187 ? -17.047 -2.230 0.723 1.00 97.94 187 MET A O 1
ATOM 1572 N N . ALA A 1 188 ? -17.957 -4.153 1.414 1.00 97.25 188 ALA A N 1
ATOM 1573 C CA . ALA A 1 188 ? -17.662 -4.897 0.188 1.00 97.25 188 ALA A CA 1
ATOM 1574 C C . ALA A 1 188 ? -18.337 -4.332 -1.080 1.00 97.25 188 ALA A C 1
ATOM 1576 O O . ALA A 1 188 ? -17.802 -4.502 -2.176 1.00 97.25 188 ALA A O 1
ATOM 1577 N N . ASP A 1 189 ? -19.476 -3.648 -0.925 1.00 97.06 189 ASP A N 1
ATOM 1578 C CA . ASP A 1 189 ? -20.286 -3.104 -2.027 1.00 97.06 189 ASP A CA 1
ATOM 1579 C C . ASP A 1 189 ? -19.926 -1.655 -2.416 1.00 97.06 189 ASP A C 1
ATOM 1581 O O . ASP A 1 189 ? -20.580 -1.055 -3.275 1.00 97.06 189 ASP A O 1
ATOM 1585 N N . TYR A 1 190 ? -18.909 -1.067 -1.780 1.00 98.44 190 TYR A N 1
ATOM 1586 C CA . TYR A 1 190 ? -18.424 0.271 -2.120 1.00 98.44 190 TYR A CA 1
ATOM 1587 C C . TYR A 1 190 ? -17.453 0.225 -3.300 1.00 98.44 190 TYR A C 1
ATOM 1589 O O . TYR A 1 190 ? -16.750 -0.762 -3.520 1.00 98.44 190 TYR A O 1
ATOM 1597 N N . ASP A 1 191 ? -17.383 1.324 -4.053 1.00 98.25 191 ASP A N 1
ATOM 1598 C CA . ASP A 1 191 ? -16.451 1.422 -5.179 1.00 98.25 191 ASP A CA 1
ATOM 1599 C C . ASP A 1 191 ? -15.002 1.556 -4.689 1.00 98.25 191 ASP A C 1
ATOM 1601 O O . ASP A 1 191 ? -14.067 1.062 -5.332 1.00 98.25 191 ASP A O 1
ATOM 1605 N N . LEU A 1 192 ? -14.826 2.242 -3.552 1.00 98.38 192 LEU A N 1
ATOM 1606 C CA . LEU A 1 192 ? -13.541 2.470 -2.909 1.00 98.38 192 LEU A CA 1
ATOM 1607 C C . LEU A 1 192 ? -13.692 2.579 -1.386 1.00 98.38 192 LEU A C 1
ATOM 1609 O O . LEU A 1 192 ? -14.620 3.211 -0.876 1.00 98.38 192 LEU A O 1
ATOM 1613 N N . CYS A 1 193 ? -12.733 2.006 -0.666 1.00 98.75 193 CYS A N 1
ATOM 1614 C CA . CYS A 1 193 ? -12.654 2.042 0.785 1.00 98.75 193 CYS A CA 1
ATOM 1615 C C . CYS A 1 193 ? -11.360 2.701 1.257 1.00 98.75 193 CYS A C 1
ATOM 1617 O O . CYS A 1 193 ? -10.303 2.504 0.660 1.00 98.75 193 CYS A O 1
ATOM 1619 N N . GLY A 1 194 ? -11.432 3.449 2.352 1.00 98.56 194 GLY A N 1
ATOM 1620 C CA . GLY A 1 194 ? -10.273 3.924 3.101 1.00 98.56 194 GLY A CA 1
ATOM 1621 C C . GLY A 1 194 ? -10.164 3.178 4.422 1.00 98.56 194 GLY A C 1
ATOM 1622 O O . GLY A 1 194 ? -11.163 3.052 5.127 1.00 98.56 194 GLY A O 1
ATOM 1623 N N . HIS A 1 195 ? -8.977 2.689 4.770 1.00 98.62 195 HIS A N 1
ATOM 1624 C CA . HIS A 1 195 ? -8.700 2.167 6.107 1.00 98.62 195 HIS A CA 1
ATOM 1625 C C . HIS A 1 195 ? -7.698 3.073 6.816 1.00 98.62 195 HIS A C 1
ATOM 1627 O O . HIS A 1 195 ? -6.596 3.294 6.319 1.00 98.62 195 HIS A O 1
ATOM 1633 N N . PHE A 1 196 ? -8.095 3.577 7.982 1.00 98.00 196 PHE A N 1
ATOM 1634 C CA . PHE A 1 196 ? -7.294 4.435 8.843 1.00 98.00 196 PHE A CA 1
ATOM 1635 C C . PHE A 1 196 ? -7.432 3.991 10.298 1.00 98.00 196 PHE A C 1
ATOM 1637 O O . PHE A 1 196 ? -8.366 3.273 10.671 1.00 98.00 196 PHE A O 1
ATOM 1644 N N . HIS A 1 197 ? -6.519 4.441 11.151 1.00 96.31 197 HIS A N 1
ATOM 1645 C CA . HIS A 1 197 ? -6.610 4.197 12.585 1.00 96.31 197 HIS A CA 1
ATOM 1646 C C . HIS A 1 197 ? -5.948 5.304 13.386 1.00 96.31 197 HIS A C 1
ATOM 1648 O O . HIS A 1 197 ? -5.024 5.978 12.947 1.00 96.31 197 HIS A O 1
ATOM 1654 N N . THR A 1 198 ? -6.426 5.490 14.606 1.00 93.88 198 THR A N 1
ATOM 1655 C CA . THR A 1 198 ? -5.824 6.440 15.532 1.00 93.88 198 THR A CA 1
ATOM 1656 C C . THR A 1 198 ? -4.622 5.778 16.202 1.00 93.88 198 THR A C 1
ATOM 1658 O O . THR A 1 198 ? -4.785 4.795 16.932 1.00 93.88 198 THR A O 1
ATOM 1661 N N . LYS A 1 199 ? -3.425 6.336 16.027 1.00 84.81 199 LYS A N 1
ATOM 1662 C CA . LYS A 1 199 ? -2.198 5.839 16.661 1.00 84.81 199 LYS A CA 1
ATOM 1663 C C . LYS A 1 199 ? -1.427 6.977 17.314 1.00 84.81 199 LYS A C 1
ATOM 1665 O O . LYS A 1 199 ? -1.323 8.065 16.759 1.00 84.81 199 LYS A O 1
ATOM 1670 N N . LYS A 1 200 ? -0.856 6.683 18.482 1.00 82.06 200 LYS A N 1
ATOM 1671 C CA . LYS A 1 200 ? 0.094 7.535 19.205 1.00 82.06 200 LYS A CA 1
ATOM 1672 C C . LYS A 1 200 ? 1.342 6.735 19.539 1.00 82.06 200 LYS A C 1
ATOM 1674 O O . LYS A 1 200 ? 1.253 5.525 19.771 1.00 82.06 200 LYS A O 1
ATOM 1679 N N . SER A 1 201 ? 2.495 7.393 19.579 1.00 68.12 201 SER A N 1
ATOM 1680 C CA . SER A 1 201 ? 3.718 6.784 20.103 1.00 68.12 201 SER A CA 1
ATOM 1681 C C . SER A 1 201 ? 3.830 7.069 21.597 1.00 68.12 201 SER A C 1
ATOM 1683 O O . SER A 1 201 ? 3.695 8.207 22.040 1.00 68.12 201 SER A O 1
ATOM 1685 N N . LYS A 1 202 ? 4.106 6.031 22.395 1.00 63.06 202 LYS A N 1
ATOM 1686 C CA . LYS A 1 202 ? 4.378 6.188 23.835 1.00 63.06 202 LYS A CA 1
ATOM 1687 C C . LYS A 1 202 ? 5.718 6.889 24.082 1.00 63.06 202 LYS A C 1
ATOM 1689 O O . LYS A 1 202 ? 5.846 7.624 25.057 1.00 63.06 202 LYS A O 1
ATOM 1694 N N . ASP A 1 203 ? 6.676 6.685 23.179 1.00 54.09 203 ASP A N 1
ATOM 1695 C CA . ASP A 1 203 ? 8.002 7.289 23.226 1.00 54.09 203 ASP A CA 1
ATOM 1696 C C . ASP A 1 203 ? 8.046 8.476 22.260 1.00 54.09 203 ASP A C 1
ATOM 1698 O O . ASP A 1 203 ? 7.998 8.303 21.041 1.00 54.09 203 ASP A O 1
ATOM 1702 N N . ASN A 1 204 ? 8.111 9.683 22.830 1.00 58.31 204 ASN A N 1
ATOM 1703 C CA . ASN A 1 204 ? 8.225 10.962 22.126 1.00 58.31 204 ASN A CA 1
ATOM 1704 C C . ASN A 1 204 ? 7.216 11.126 20.970 1.00 58.31 204 ASN A C 1
ATOM 1706 O O . ASN A 1 204 ? 7.592 11.126 19.793 1.00 58.31 204 ASN A O 1
ATOM 1710 N N . ASP A 1 205 ? 5.938 11.255 21.348 1.00 61.16 205 ASP A N 1
ATOM 1711 C CA . ASP A 1 205 ? 4.780 11.249 20.444 1.00 61.16 205 ASP A CA 1
ATOM 1712 C C . ASP A 1 205 ? 4.979 12.160 19.230 1.00 61.16 205 ASP A C 1
ATOM 1714 O O . ASP A 1 205 ? 4.795 11.704 18.110 1.00 61.16 205 ASP A O 1
ATOM 1718 N N . TRP A 1 206 ? 5.498 13.378 19.419 1.00 55.69 206 TRP A N 1
ATOM 1719 C CA . TRP A 1 206 ? 5.652 14.336 18.320 1.00 55.69 206 TRP A CA 1
ATOM 1720 C C . TRP A 1 206 ? 6.659 13.895 17.234 1.00 55.69 206 TRP A C 1
ATOM 1722 O O . TRP A 1 206 ? 6.381 14.040 16.045 1.00 55.69 206 TRP A O 1
ATOM 1732 N N . ILE A 1 207 ? 7.830 13.348 17.610 1.00 59.94 207 ILE A N 1
ATOM 1733 C CA . ILE A 1 207 ? 8.900 13.011 16.642 1.00 59.94 207 ILE A CA 1
ATOM 1734 C C . ILE A 1 207 ? 8.604 11.714 15.917 1.00 59.94 207 ILE A C 1
ATOM 1736 O O . ILE A 1 207 ? 8.917 11.607 14.737 1.00 59.94 207 ILE A O 1
ATOM 1740 N N . VAL A 1 208 ? 8.088 10.714 16.629 1.00 68.19 208 VAL A N 1
ATOM 1741 C CA . VAL A 1 208 ? 8.021 9.338 16.121 1.00 68.19 208 VAL A CA 1
ATOM 1742 C C . VAL A 1 208 ? 6.607 8.977 15.681 1.00 68.19 208 VAL A C 1
ATOM 1744 O O . VAL A 1 208 ? 6.426 8.406 14.611 1.00 68.19 208 VAL A O 1
ATOM 1747 N N . GLY A 1 209 ? 5.606 9.278 16.513 1.00 70.81 209 GLY A N 1
ATOM 1748 C CA . GLY A 1 209 ? 4.219 8.876 16.278 1.00 70.81 209 GLY A CA 1
ATOM 1749 C C . GLY A 1 209 ? 3.467 9.860 15.390 1.00 70.81 209 GLY A C 1
ATOM 1750 O O . GLY A 1 209 ? 2.946 9.482 14.345 1.00 70.81 209 GLY A O 1
ATOM 1751 N N . GLU A 1 210 ? 3.427 11.121 15.809 1.00 77.56 210 GLU A N 1
ATOM 1752 C CA . GLU A 1 210 ? 2.701 12.203 15.154 1.00 77.56 210 GLU A CA 1
ATOM 1753 C C . GLU A 1 210 ? 3.279 12.510 13.774 1.00 77.56 210 GLU A C 1
ATOM 1755 O O . GLU A 1 210 ? 2.510 12.599 12.827 1.00 77.56 210 GLU A O 1
ATOM 1760 N N . SER A 1 211 ? 4.606 12.620 13.627 1.00 79.50 211 SER A N 1
ATOM 1761 C CA . SER A 1 211 ? 5.233 12.871 12.318 1.00 79.50 211 SER A CA 1
ATOM 1762 C C . SER A 1 211 ? 4.852 11.798 11.292 1.00 79.50 211 SER A C 1
ATOM 1764 O O . SER A 1 211 ? 4.370 12.121 10.211 1.00 79.50 211 SER A O 1
ATOM 1766 N N . TRP A 1 212 ? 4.963 10.521 11.672 1.00 83.75 212 TRP A N 1
ATOM 1767 C CA . TRP A 1 212 ? 4.582 9.385 10.842 1.00 83.75 212 TRP A CA 1
ATOM 1768 C C . TRP A 1 212 ? 3.104 9.470 10.469 1.00 83.75 212 TRP A C 1
ATOM 1770 O O . TRP A 1 212 ? 2.753 9.392 9.292 1.00 83.75 212 TRP A O 1
ATOM 1780 N N . ARG A 1 213 ? 2.228 9.625 11.467 1.00 87.06 213 ARG A N 1
ATOM 1781 C CA . ARG A 1 213 ? 0.780 9.696 11.258 1.00 87.06 213 ARG A CA 1
ATOM 1782 C C . ARG A 1 213 ? 0.414 10.846 10.313 1.00 87.06 213 ARG A C 1
ATOM 1784 O O . ARG A 1 213 ? -0.319 10.630 9.352 1.00 87.06 213 ARG A O 1
ATOM 1791 N N . ARG A 1 214 ? 0.966 12.037 10.547 1.00 88.12 214 ARG A N 1
ATOM 1792 C CA . ARG A 1 214 ? 0.684 13.239 9.756 1.00 88.12 214 ARG A CA 1
ATOM 1793 C C . ARG A 1 214 ? 1.209 13.144 8.334 1.00 88.12 214 ARG A C 1
ATOM 1795 O O . ARG A 1 214 ? 0.543 13.640 7.433 1.00 88.12 214 ARG A O 1
ATOM 1802 N N . ASP A 1 215 ? 2.352 12.501 8.116 1.00 91.44 215 ASP A N 1
ATOM 1803 C CA . ASP A 1 215 ? 2.871 12.260 6.768 1.00 91.44 215 ASP A CA 1
ATOM 1804 C C . ASP A 1 215 ? 1.906 11.392 5.949 1.00 91.44 215 ASP A C 1
ATOM 1806 O O . ASP A 1 215 ? 1.593 11.710 4.800 1.00 91.44 215 ASP A O 1
ATOM 1810 N N . ILE A 1 216 ? 1.370 10.332 6.559 1.00 91.88 216 ILE A N 1
ATOM 1811 C CA . ILE A 1 216 ? 0.383 9.459 5.914 1.00 91.88 216 ILE A CA 1
ATOM 1812 C C . ILE A 1 216 ? -0.922 10.205 5.654 1.00 91.88 216 ILE A C 1
ATOM 1814 O O . ILE A 1 216 ? -1.455 10.135 4.550 1.00 91.88 216 ILE A O 1
ATOM 1818 N N . GLU A 1 217 ? -1.445 10.929 6.641 1.00 90.75 217 GLU A N 1
ATOM 1819 C CA . GLU A 1 217 ? -2.673 11.715 6.480 1.00 90.75 217 GLU A CA 1
ATOM 1820 C C . GLU A 1 217 ? -2.507 12.779 5.392 1.00 90.75 217 GLU A C 1
ATOM 1822 O O . GLU A 1 217 ? -3.387 12.963 4.551 1.00 90.75 217 GLU A O 1
ATOM 1827 N N . TYR A 1 218 ? -1.349 13.437 5.341 1.00 91.81 218 TYR A N 1
ATOM 1828 C CA . TYR A 1 218 ? -1.025 14.395 4.293 1.00 91.81 218 TYR A CA 1
ATOM 1829 C C . TYR A 1 218 ? -0.993 13.739 2.908 1.00 91.81 218 TYR A C 1
ATOM 1831 O O . TYR A 1 218 ? -1.475 14.330 1.947 1.00 91.81 218 TYR A O 1
ATOM 1839 N N . SER A 1 219 ? -0.458 12.524 2.804 1.00 95.00 219 SER A N 1
ATOM 1840 C CA . SER A 1 219 ? -0.323 11.798 1.539 1.00 95.00 219 SER A CA 1
ATOM 1841 C C . SER A 1 219 ? -1.614 11.104 1.086 1.00 95.00 219 SER A C 1
ATOM 1843 O O . SER A 1 219 ? -1.855 10.996 -0.115 1.00 95.00 219 SER A O 1
ATOM 1845 N N . LEU A 1 220 ? -2.481 10.666 2.002 1.00 97.06 220 LEU A N 1
ATOM 1846 C CA . LEU A 1 220 ? -3.684 9.897 1.663 1.00 97.06 220 LEU A CA 1
ATOM 1847 C C . LEU A 1 220 ? -4.989 10.676 1.817 1.00 97.06 220 LEU A C 1
ATOM 1849 O O . LEU A 1 220 ? -5.929 10.404 1.075 1.00 97.06 220 LEU A O 1
ATOM 1853 N N . LEU A 1 221 ? -5.085 11.621 2.754 1.00 96.38 221 LEU A N 1
ATOM 1854 C CA . LEU A 1 221 ? -6.332 12.350 3.006 1.00 96.38 221 LEU A CA 1
ATOM 1855 C C . LEU A 1 221 ? -6.378 13.670 2.249 1.00 96.38 221 LEU A C 1
ATOM 1857 O O . LEU A 1 221 ? -7.350 13.913 1.541 1.00 96.38 221 LEU A O 1
ATOM 1861 N N . LYS A 1 222 ? -5.329 14.499 2.314 1.00 95.38 222 LYS A N 1
ATOM 1862 C CA . LYS A 1 222 ? -5.349 15.801 1.622 1.00 95.38 222 LYS A CA 1
ATOM 1863 C C . LYS A 1 222 ? -5.552 15.698 0.104 1.00 95.38 222 LYS A C 1
ATOM 1865 O O . LYS A 1 222 ? -6.370 16.444 -0.429 1.00 95.38 222 LYS A O 1
ATOM 1870 N N . PRO A 1 223 ? -4.877 14.789 -0.623 1.00 96.31 223 PRO A N 1
ATOM 1871 C CA . PRO A 1 223 ? -5.116 14.608 -2.050 1.00 96.31 223 PRO A CA 1
ATOM 1872 C C . PRO A 1 223 ? -6.226 13.584 -2.349 1.00 96.31 223 PRO A C 1
ATOM 1874 O O . PRO A 1 223 ? -6.248 13.046 -3.454 1.00 96.31 223 PRO A O 1
ATOM 1877 N N . ALA A 1 224 ? -7.150 13.286 -1.421 1.00 97.06 224 ALA A N 1
ATOM 1878 C CA . ALA A 1 224 ? -8.150 12.222 -1.597 1.00 97.06 224 ALA A CA 1
ATOM 1879 C C . ALA A 1 224 ? -8.927 12.324 -2.923 1.00 97.06 224 ALA A C 1
ATOM 1881 O O . ALA A 1 224 ? -9.055 11.333 -3.634 1.00 97.06 224 ALA A O 1
ATOM 1882 N N . GLN A 1 225 ? -9.360 13.523 -3.333 1.00 96.00 225 GLN A N 1
ATOM 1883 C CA . GLN A 1 225 ? -10.037 13.693 -4.628 1.00 96.00 225 GLN A CA 1
ATOM 1884 C C . GLN A 1 225 ? -9.148 13.348 -5.827 1.00 96.00 225 GLN A C 1
ATOM 1886 O O . GLN A 1 225 ? -9.626 12.741 -6.783 1.00 96.00 225 GLN A O 1
ATOM 1891 N N . ALA A 1 226 ? -7.862 13.704 -5.788 1.00 96.06 226 ALA A N 1
ATOM 1892 C CA . ALA A 1 226 ? -6.916 13.332 -6.837 1.00 96.06 226 ALA A CA 1
ATOM 1893 C C . ALA A 1 226 ? -6.674 11.813 -6.845 1.00 96.06 226 ALA A C 1
ATOM 1895 O O . ALA A 1 226 ? -6.656 11.203 -7.911 1.00 96.06 226 ALA A O 1
ATOM 1896 N N . ILE A 1 227 ? -6.588 11.181 -5.668 1.00 97.75 227 ILE A N 1
ATOM 1897 C CA . ILE A 1 227 ? -6.523 9.717 -5.541 1.00 97.75 227 ILE A CA 1
ATOM 1898 C C . ILE A 1 227 ? -7.753 9.075 -6.192 1.00 97.75 227 ILE A C 1
ATOM 1900 O O . ILE A 1 227 ? -7.619 8.153 -6.994 1.00 97.75 227 ILE A O 1
ATOM 1904 N N . PHE A 1 228 ? -8.954 9.576 -5.901 1.00 97.69 228 PHE A N 1
ATOM 1905 C CA . PHE A 1 228 ? -10.193 9.030 -6.454 1.00 97.69 228 PHE A CA 1
ATOM 1906 C C . PHE A 1 228 ? -10.246 9.139 -7.979 1.00 97.69 228 PHE A C 1
ATOM 1908 O O . PHE A 1 228 ? -10.700 8.207 -8.637 1.00 97.69 228 PHE A O 1
ATOM 1915 N N . GLN A 1 229 ? -9.724 10.225 -8.549 1.00 95.94 229 GLN A N 1
ATOM 1916 C CA . GLN A 1 229 ? -9.615 10.388 -10.001 1.00 95.94 229 GLN A CA 1
ATOM 1917 C C . GLN A 1 229 ? -8.677 9.351 -10.634 1.00 95.94 229 GLN A C 1
ATOM 1919 O O . GLN A 1 229 ? -8.976 8.848 -11.717 1.00 95.94 229 GLN A O 1
ATOM 1924 N N . GLU A 1 230 ? -7.585 8.972 -9.963 1.00 96.62 230 GLU A N 1
ATOM 1925 C CA . GLU A 1 230 ? -6.716 7.886 -10.437 1.00 96.62 230 GLU A CA 1
ATOM 1926 C C . GLU A 1 230 ? -7.442 6.531 -10.432 1.00 96.62 230 GLU A C 1
ATOM 1928 O O . GLU A 1 230 ? -7.308 5.755 -11.383 1.00 96.62 230 GLU A O 1
ATOM 1933 N N . PHE A 1 231 ? -8.284 6.266 -9.426 1.00 97.88 231 PHE A N 1
ATOM 1934 C CA . PHE A 1 231 ? -9.146 5.078 -9.410 1.00 97.88 231 PHE A CA 1
ATOM 1935 C C . PHE A 1 231 ? -10.225 5.116 -10.504 1.00 97.88 231 PHE A C 1
ATOM 1937 O O . PHE A 1 231 ? -10.484 4.087 -11.128 1.00 97.88 231 PHE A O 1
ATOM 1944 N N . GLU A 1 232 ? -10.846 6.269 -10.771 1.00 96.31 232 GLU A N 1
ATOM 1945 C CA . GLU A 1 232 ? -11.809 6.429 -11.874 1.00 96.31 232 GLU A CA 1
ATOM 1946 C C . GLU A 1 232 ? -11.141 6.209 -13.243 1.00 96.31 232 GLU A C 1
ATOM 1948 O O . GLU A 1 232 ? -11.715 5.566 -14.124 1.00 96.31 232 GLU A O 1
ATOM 1953 N N . LYS A 1 233 ? -9.914 6.714 -13.421 1.00 95.00 233 LYS A N 1
ATOM 1954 C CA . LYS A 1 233 ? -9.138 6.602 -14.664 1.00 95.00 233 LYS A CA 1
ATOM 1955 C C . LYS A 1 233 ? -8.647 5.179 -14.923 1.00 95.00 233 LYS A C 1
ATOM 1957 O O . LYS A 1 233 ? -8.595 4.759 -16.079 1.00 95.00 233 LYS A O 1
ATOM 1962 N N . ASN A 1 234 ? -8.262 4.450 -13.876 1.00 95.31 234 ASN A N 1
ATOM 1963 C CA . ASN A 1 234 ? -7.684 3.116 -13.991 1.00 95.31 234 ASN A CA 1
ATOM 1964 C C . ASN A 1 234 ? -8.503 2.066 -13.213 1.00 95.31 234 ASN A C 1
ATOM 1966 O O . ASN A 1 234 ? -8.297 1.877 -12.012 1.00 95.31 234 ASN A O 1
ATOM 1970 N N . PRO A 1 235 ? -9.363 1.288 -13.898 1.00 95.31 235 PRO A N 1
ATOM 1971 C CA . PRO A 1 235 ? -10.105 0.190 -13.277 1.00 95.31 235 PRO A CA 1
ATOM 1972 C C . PRO A 1 235 ? -9.220 -0.904 -12.662 1.00 95.31 235 PRO A C 1
ATOM 1974 O O . PRO A 1 235 ? -9.670 -1.606 -11.760 1.00 95.31 235 PRO A O 1
ATOM 1977 N N . LYS A 1 236 ? -7.967 -1.047 -13.123 1.00 96.12 236 LYS A N 1
ATOM 1978 C CA . LYS A 1 236 ? -6.998 -1.994 -12.555 1.00 96.12 236 LYS A CA 1
ATOM 1979 C C . LYS A 1 236 ? -6.256 -1.443 -11.341 1.00 96.12 236 LYS A C 1
ATOM 1981 O O . LYS A 1 236 ? -5.537 -2.207 -10.713 1.00 96.12 236 LYS A O 1
ATOM 1986 N N . LEU A 1 237 ? -6.404 -0.167 -10.979 1.00 98.19 237 LEU A N 1
ATOM 1987 C CA . LEU A 1 237 ? -5.835 0.341 -9.733 1.00 98.19 237 LEU A CA 1
ATOM 1988 C C . LEU A 1 237 ? -6.623 -0.243 -8.557 1.00 98.19 237 LEU A C 1
ATOM 1990 O O . LEU A 1 237 ? -7.810 0.044 -8.405 1.00 98.19 237 LEU A O 1
ATOM 1994 N N . GLY A 1 238 ? -5.973 -1.093 -7.766 1.00 98.19 238 GLY A N 1
ATOM 1995 C CA . GLY A 1 238 ? -6.541 -1.715 -6.574 1.00 98.19 238 GLY A CA 1
ATOM 1996 C C . GLY A 1 238 ? -6.197 -0.968 -5.303 1.00 98.19 238 GLY A C 1
ATOM 1997 O O . GLY A 1 238 ? -7.059 -0.889 -4.437 1.00 98.19 238 GLY A O 1
ATOM 1998 N N . LEU A 1 239 ? -4.989 -0.402 -5.206 1.00 98.38 239 LEU A N 1
ATOM 1999 C CA . LEU A 1 239 ? -4.478 0.232 -3.987 1.00 98.38 239 LEU A CA 1
ATOM 2000 C C . LEU A 1 239 ? -3.816 1.588 -4.248 1.00 98.38 239 LEU A C 1
ATOM 2002 O O . LEU A 1 239 ? -3.047 1.740 -5.196 1.00 98.38 239 LEU A O 1
ATOM 2006 N N . MET A 1 240 ? -4.020 2.522 -3.322 1.00 98.62 240 MET A N 1
ATOM 2007 C CA . MET A 1 240 ? -3.153 3.678 -3.115 1.00 98.62 240 MET A CA 1
ATOM 2008 C C . MET A 1 240 ? -2.546 3.578 -1.718 1.00 98.62 240 MET A C 1
ATOM 2010 O O . MET A 1 240 ? -3.278 3.543 -0.724 1.00 98.62 240 MET A O 1
ATOM 2014 N N . ILE A 1 241 ? -1.218 3.531 -1.652 1.00 97.94 241 ILE A N 1
ATOM 2015 C CA . ILE A 1 241 ? -0.459 3.504 -0.397 1.00 97.94 241 ILE A CA 1
ATOM 2016 C C . ILE A 1 241 ? 0.285 4.825 -0.203 1.00 97.94 241 ILE A C 1
ATOM 2018 O O . ILE A 1 241 ? 0.570 5.526 -1.174 1.00 97.94 241 ILE A O 1
ATOM 2022 N N . ALA A 1 242 ? 0.601 5.165 1.043 1.00 95.12 242 ALA A N 1
ATOM 2023 C CA . ALA A 1 242 ? 1.503 6.274 1.321 1.00 95.12 242 ALA A CA 1
ATOM 2024 C C . ALA A 1 242 ? 2.947 5.879 0.975 1.00 95.12 242 ALA A C 1
ATOM 2026 O O . ALA A 1 242 ? 3.326 4.710 1.088 1.00 95.12 242 ALA A O 1
ATOM 2027 N N . ASP A 1 243 ? 3.743 6.862 0.567 1.00 92.12 243 ASP A N 1
ATOM 2028 C CA . ASP A 1 243 ? 5.199 6.738 0.485 1.00 92.12 243 ASP A CA 1
ATOM 2029 C C . ASP A 1 243 ? 5.816 6.459 1.872 1.00 92.12 243 ASP A C 1
ATOM 2031 O O . ASP A 1 243 ? 5.128 6.435 2.897 1.00 92.12 243 ASP A O 1
ATOM 2035 N N . VAL A 1 244 ? 7.127 6.241 1.926 1.00 88.00 244 VAL A N 1
ATOM 2036 C CA . VAL A 1 244 ? 7.859 6.055 3.180 1.00 88.00 244 VAL A CA 1
ATOM 2037 C C . VAL A 1 244 ? 7.722 7.322 4.045 1.00 88.00 244 VAL A C 1
ATOM 2039 O O . VAL A 1 244 ? 8.134 8.400 3.611 1.00 88.00 244 VAL A O 1
ATOM 2042 N N . PRO A 1 245 ? 7.192 7.229 5.283 1.00 88.06 245 PRO A N 1
ATOM 2043 C CA . PRO A 1 245 ? 7.108 8.375 6.182 1.00 88.06 245 PRO A CA 1
ATOM 2044 C C . PRO A 1 245 ? 8.482 8.979 6.464 1.00 88.06 245 PRO A C 1
ATOM 2046 O O . PRO A 1 245 ? 9.475 8.260 6.614 1.00 88.06 245 PRO A O 1
ATOM 2049 N N . SER A 1 246 ? 8.542 10.300 6.613 1.00 84.44 246 SER A N 1
ATOM 2050 C CA . SER A 1 246 ? 9.795 11.047 6.704 1.00 84.44 246 SER A CA 1
ATOM 2051 C C . SER A 1 246 ? 10.663 10.616 7.880 1.00 84.44 246 SER A C 1
ATOM 2053 O O . SER A 1 246 ? 11.879 10.476 7.729 1.00 84.44 246 SER A O 1
ATOM 2055 N N . PHE A 1 247 ? 10.055 10.335 9.035 1.00 81.12 247 PHE A N 1
ATOM 2056 C CA . PHE A 1 247 ? 10.768 9.807 10.194 1.00 81.12 247 PHE A CA 1
ATOM 2057 C C . PHE A 1 247 ? 11.421 8.458 9.884 1.00 81.12 247 PHE A C 1
ATOM 2059 O O . PHE A 1 247 ? 12.597 8.259 10.193 1.00 81.12 247 PHE A O 1
ATOM 2066 N N . PHE A 1 248 ? 10.680 7.543 9.253 1.00 78.25 248 PHE A N 1
ATOM 2067 C CA . PHE A 1 248 ? 11.213 6.237 8.882 1.00 78.25 248 PHE A CA 1
ATOM 2068 C C . PHE A 1 248 ? 12.374 6.438 7.911 1.00 78.25 248 PHE A C 1
ATOM 2070 O O . PHE A 1 248 ? 13.502 6.082 8.233 1.00 78.25 248 PHE A O 1
ATOM 2077 N N . GLU A 1 249 ? 12.172 7.197 6.837 1.00 78.44 249 GLU A N 1
ATOM 2078 C CA . GLU A 1 249 ? 13.228 7.448 5.865 1.00 78.44 249 GLU A CA 1
ATOM 2079 C C . GLU A 1 249 ? 14.500 8.045 6.480 1.00 78.44 249 GLU A C 1
ATOM 2081 O O . GLU A 1 249 ? 15.580 7.717 6.010 1.00 78.44 249 GLU A O 1
ATOM 2086 N N . HIS A 1 250 ? 14.427 8.857 7.542 1.00 75.88 250 HIS A N 1
ATOM 2087 C CA . HIS A 1 250 ? 15.607 9.414 8.218 1.00 75.88 250 HIS A CA 1
ATOM 2088 C C . HIS A 1 250 ? 16.291 8.456 9.210 1.00 75.88 250 HIS A C 1
ATOM 2090 O O . HIS A 1 250 ? 17.499 8.581 9.448 1.00 75.88 250 HIS A O 1
ATOM 2096 N N . PHE A 1 251 ? 15.553 7.546 9.845 1.00 66.88 251 PHE A N 1
ATOM 2097 C CA . PHE A 1 251 ? 16.056 6.774 10.989 1.00 66.88 251 PHE A CA 1
ATOM 2098 C C . PHE A 1 251 ? 16.098 5.262 10.754 1.00 66.88 251 PHE A C 1
ATOM 2100 O O . PHE A 1 251 ? 17.017 4.610 11.252 1.00 66.88 251 PHE A O 1
ATOM 2107 N N . TYR A 1 252 ? 15.147 4.714 10.000 1.00 63.94 252 TYR A N 1
ATOM 2108 C CA . TYR A 1 252 ? 14.940 3.284 9.814 1.00 63.94 252 TYR A CA 1
ATOM 2109 C C . TYR A 1 252 ? 14.501 2.969 8.381 1.00 63.94 252 TYR A C 1
ATOM 2111 O O . TYR A 1 252 ? 13.495 3.460 7.907 1.00 63.94 252 TYR A O 1
ATOM 2119 N N . GLY A 1 253 ? 15.229 2.105 7.689 1.00 61.22 253 GLY A N 1
ATOM 2120 C CA . GLY A 1 253 ? 14.717 1.418 6.502 1.00 61.22 253 GLY A CA 1
ATOM 2121 C C . GLY A 1 253 ? 14.218 0.030 6.903 1.00 61.22 253 GLY A C 1
ATOM 2122 O O . GLY A 1 253 ? 14.678 -0.486 7.931 1.00 61.22 253 GLY A O 1
ATOM 2123 N N . PRO A 1 254 ? 13.334 -0.613 6.115 1.00 65.81 254 PRO A N 1
ATOM 2124 C CA . PRO A 1 254 ? 13.119 -2.041 6.292 1.00 65.81 254 PRO A CA 1
ATOM 2125 C C . PRO A 1 254 ? 14.477 -2.722 6.093 1.00 65.81 254 PRO A C 1
ATOM 2127 O O . PRO A 1 254 ? 15.202 -2.433 5.138 1.00 65.81 254 PRO A O 1
ATOM 2130 N N . THR A 1 255 ? 14.887 -3.545 7.056 1.00 74.06 255 THR A N 1
ATOM 2131 C CA . THR A 1 255 ? 16.182 -4.224 6.978 1.00 74.06 255 THR A CA 1
ATOM 2132 C C . THR A 1 255 ? 15.976 -5.635 6.467 1.00 74.06 255 THR A C 1
ATOM 2134 O O . THR A 1 255 ? 15.018 -6.296 6.863 1.00 74.06 255 THR A O 1
ATOM 2137 N N . TYR A 1 256 ? 16.932 -6.137 5.685 1.00 79.25 256 TYR A N 1
ATOM 2138 C CA . TYR A 1 256 ? 16.966 -7.544 5.280 1.00 79.25 256 TYR A CA 1
ATOM 2139 C C . TYR A 1 256 ? 16.746 -8.503 6.464 1.00 79.25 256 TYR A C 1
ATOM 2141 O O . TYR A 1 256 ? 16.081 -9.522 6.324 1.00 79.25 256 TYR A O 1
ATOM 2149 N N . ILE A 1 257 ? 17.284 -8.177 7.647 1.00 78.94 257 ILE A N 1
ATOM 2150 C CA . ILE A 1 257 ? 17.125 -9.003 8.850 1.00 78.94 257 ILE A CA 1
ATOM 2151 C C . ILE A 1 257 ? 15.659 -9.021 9.287 1.00 78.94 257 ILE A C 1
ATOM 2153 O O . ILE A 1 257 ? 15.097 -10.096 9.473 1.00 78.94 257 ILE A O 1
ATOM 2157 N N . THR A 1 258 ? 15.038 -7.846 9.404 1.00 83.75 258 THR A N 1
ATOM 2158 C CA . THR A 1 258 ? 13.626 -7.712 9.777 1.00 83.75 258 THR A CA 1
ATOM 2159 C C . THR A 1 258 ? 12.726 -8.451 8.789 1.00 83.75 258 THR A C 1
ATOM 2161 O O . THR A 1 258 ? 11.891 -9.246 9.207 1.00 83.75 258 THR A O 1
ATOM 2164 N N . GLU A 1 259 ? 12.935 -8.252 7.487 1.00 90.44 259 GLU A N 1
ATOM 2165 C CA . GLU A 1 259 ? 12.107 -8.869 6.445 1.00 90.44 259 GLU A CA 1
ATOM 2166 C C . GLU A 1 259 ? 12.316 -10.386 6.350 1.00 90.44 259 GLU A C 1
ATOM 2168 O O . GLU A 1 259 ? 11.366 -11.144 6.143 1.00 90.44 259 GLU A O 1
ATOM 2173 N N . ARG A 1 260 ? 13.541 -10.869 6.591 1.00 91.19 260 ARG A N 1
ATOM 2174 C CA . ARG A 1 260 ? 13.816 -12.304 6.703 1.00 91.19 260 ARG A CA 1
ATOM 2175 C C . ARG A 1 260 ? 13.099 -12.930 7.896 1.00 91.19 260 ARG A C 1
ATOM 2177 O O . ARG A 1 260 ? 12.609 -14.049 7.774 1.00 91.19 260 ARG A O 1
ATOM 2184 N N . ASP A 1 261 ? 13.053 -12.233 9.025 1.00 91.25 261 ASP A N 1
ATOM 2185 C CA . ASP A 1 261 ? 12.447 -12.747 10.252 1.00 91.25 261 ASP A CA 1
ATOM 2186 C C . ASP A 1 261 ? 10.901 -12.689 10.202 1.00 91.25 261 ASP A C 1
ATOM 2188 O O . ASP A 1 261 ? 10.251 -13.508 10.844 1.00 91.25 261 ASP A O 1
ATOM 2192 N N . ILE A 1 262 ? 10.312 -11.778 9.411 1.00 93.56 262 ILE A N 1
ATOM 2193 C CA . ILE A 1 262 ? 8.857 -11.685 9.152 1.00 93.56 262 ILE A CA 1
ATOM 2194 C C . ILE A 1 262 ? 8.387 -12.685 8.075 1.00 93.56 262 ILE A C 1
ATOM 2196 O O . ILE A 1 262 ? 7.226 -13.098 8.069 1.00 93.56 262 ILE A O 1
ATOM 2200 N N . TRP A 1 263 ? 9.275 -13.107 7.169 1.00 96.50 263 TRP A N 1
ATOM 2201 C CA . TRP A 1 263 ? 8.941 -13.979 6.036 1.00 96.50 263 TRP A CA 1
ATO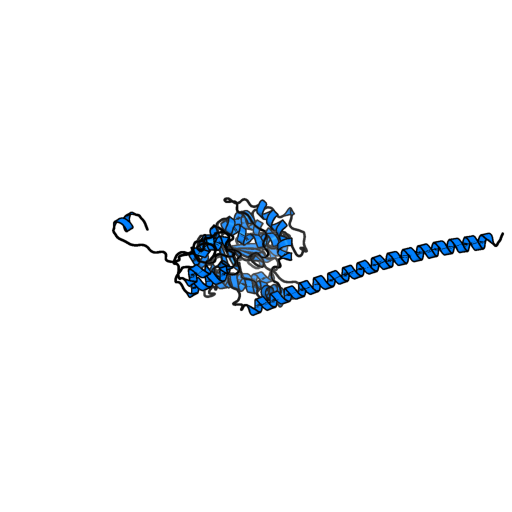M 2202 C C . TRP A 1 263 ? 8.123 -15.243 6.379 1.00 96.50 263 TRP A C 1
ATOM 2204 O O . TRP A 1 263 ? 7.175 -15.518 5.642 1.00 96.50 263 TRP A O 1
ATOM 2214 N N . PRO A 1 264 ? 8.418 -16.016 7.448 1.00 96.50 264 PRO A N 1
ATOM 2215 C CA . PRO A 1 264 ? 7.644 -17.219 7.763 1.00 96.50 264 PRO A CA 1
ATOM 2216 C C . PRO A 1 264 ? 6.152 -16.935 7.980 1.00 96.50 264 PRO A C 1
ATOM 2218 O O . PRO A 1 264 ? 5.313 -17.669 7.459 1.00 96.50 264 PRO A O 1
ATOM 2221 N N . ASP A 1 265 ? 5.827 -15.837 8.667 1.00 97.00 265 ASP A N 1
ATOM 2222 C CA . ASP A 1 265 ? 4.446 -15.413 8.908 1.00 97.00 265 ASP A CA 1
ATOM 2223 C C . ASP A 1 265 ? 3.778 -14.960 7.598 1.00 97.00 265 ASP A C 1
ATOM 2225 O O . ASP A 1 265 ? 2.621 -15.292 7.338 1.00 97.00 265 ASP A O 1
ATOM 2229 N N . MET A 1 266 ? 4.509 -14.250 6.723 1.00 97.75 266 MET A N 1
ATOM 2230 C CA . MET A 1 266 ? 3.999 -13.867 5.396 1.00 97.75 266 MET A CA 1
ATOM 2231 C C . MET A 1 266 ? 3.674 -15.095 4.549 1.00 97.75 266 MET A C 1
ATOM 2233 O O . MET A 1 266 ? 2.629 -15.147 3.901 1.00 97.75 266 MET A O 1
ATOM 2237 N N . GLU A 1 267 ? 4.565 -16.086 4.550 1.00 97.50 267 GLU A N 1
ATOM 2238 C CA . GLU A 1 267 ? 4.375 -17.329 3.813 1.00 97.50 267 GLU A CA 1
ATOM 2239 C C . GLU A 1 267 ? 3.182 -18.126 4.365 1.00 97.50 267 GLU A C 1
ATOM 2241 O O . GLU A 1 267 ? 2.406 -18.689 3.588 1.00 97.50 267 GLU A O 1
ATOM 2246 N N . GLU A 1 268 ? 3.002 -18.154 5.689 1.00 96.88 268 GLU A N 1
ATOM 2247 C CA . GLU A 1 268 ? 1.857 -18.804 6.327 1.00 96.88 268 GLU A CA 1
ATOM 2248 C C . GLU A 1 268 ? 0.533 -18.149 5.918 1.00 96.88 268 GLU A C 1
ATOM 2250 O O . GLU A 1 268 ? -0.379 -18.855 5.480 1.00 96.88 268 GLU A O 1
ATOM 2255 N N . ILE A 1 269 ? 0.428 -16.818 6.014 1.00 98.12 269 ILE A N 1
ATOM 2256 C CA . ILE A 1 269 ? -0.776 -16.094 5.586 1.00 98.12 269 ILE A CA 1
ATOM 2257 C C . ILE A 1 269 ? -1.021 -16.346 4.095 1.00 98.12 269 ILE A C 1
ATOM 2259 O O . ILE A 1 269 ? -2.124 -16.737 3.721 1.00 98.12 269 ILE A O 1
ATOM 2263 N N . TRP A 1 270 ? 0.002 -16.195 3.243 1.00 97.94 270 TRP A N 1
ATOM 2264 C CA . TRP A 1 270 ? -0.127 -16.362 1.791 1.00 97.94 270 TRP A CA 1
ATOM 2265 C C . TRP A 1 270 ? -0.692 -17.730 1.401 1.00 97.94 270 TRP A C 1
ATOM 2267 O O . TRP A 1 270 ? -1.548 -17.816 0.524 1.00 97.94 270 TRP A O 1
ATOM 2277 N N . LYS A 1 271 ? -0.261 -18.803 2.080 1.00 96.25 271 LYS A N 1
ATOM 2278 C CA . LYS A 1 271 ? -0.762 -20.171 1.855 1.00 96.25 271 LYS A CA 1
ATOM 2279 C C . LYS A 1 271 ? -2.235 -20.351 2.232 1.00 96.25 271 LYS A C 1
ATOM 2281 O O . LYS A 1 271 ? -2.876 -21.253 1.698 1.00 96.25 271 LYS A O 1
ATOM 2286 N N . LYS A 1 272 ? -2.761 -19.539 3.154 1.00 96.69 272 LYS A N 1
ATOM 2287 C CA . LYS A 1 272 ? -4.170 -19.575 3.579 1.00 96.69 272 LYS A CA 1
ATOM 2288 C C . LYS A 1 272 ? -5.084 -18.736 2.677 1.00 96.69 272 LYS A C 1
ATOM 2290 O O . LYS A 1 272 ? -6.296 -18.936 2.708 1.00 96.69 272 LYS A O 1
ATOM 2295 N N . ILE A 1 273 ? -4.537 -17.815 1.878 1.00 96.75 273 ILE A N 1
ATOM 2296 C CA . ILE A 1 273 ? -5.329 -16.989 0.960 1.00 96.75 273 ILE A CA 1
ATOM 2297 C C . ILE A 1 273 ? -5.771 -17.826 -0.244 1.00 96.75 273 ILE A C 1
ATOM 2299 O O . ILE A 1 273 ? -4.965 -18.453 -0.930 1.00 96.75 273 ILE A O 1
ATOM 2303 N N . ASN A 1 274 ? -7.070 -17.789 -0.539 1.00 94.44 274 ASN A N 1
ATOM 2304 C CA . ASN A 1 274 ? -7.619 -18.408 -1.737 1.00 94.44 274 ASN A CA 1
ATOM 2305 C C . ASN A 1 274 ? -7.555 -17.431 -2.925 1.00 94.44 274 ASN A C 1
ATOM 2307 O O . ASN A 1 274 ? -8.330 -16.473 -2.992 1.00 94.44 274 ASN A O 1
ATOM 2311 N N . PHE A 1 275 ? -6.621 -17.663 -3.849 1.00 94.62 275 PHE A N 1
ATOM 2312 C CA . PHE A 1 275 ? -6.477 -16.890 -5.087 1.00 94.62 275 PHE A CA 1
ATOM 2313 C C . PHE A 1 275 ? -7.161 -17.598 -6.257 1.00 94.62 275 PHE A C 1
ATOM 2315 O O . PHE A 1 275 ? -6.950 -18.791 -6.465 1.00 94.62 275 PHE A O 1
ATOM 2322 N N . GLU A 1 276 ? -7.901 -16.852 -7.081 1.00 89.75 276 GLU A N 1
ATOM 2323 C CA . GLU A 1 276 ? -8.471 -17.386 -8.328 1.00 89.75 276 GLU A CA 1
ATOM 2324 C C . GLU A 1 276 ? -7.379 -17.814 -9.320 1.00 89.75 276 GLU A C 1
ATOM 2326 O O . GLU A 1 276 ? -7.490 -18.851 -9.969 1.00 89.75 276 GLU A O 1
ATOM 2331 N N . ASN A 1 277 ? -6.297 -17.032 -9.399 1.00 86.38 277 ASN A N 1
ATOM 2332 C CA . ASN A 1 277 ? -5.124 -17.306 -10.224 1.00 86.38 277 ASN A CA 1
ATOM 2333 C C . ASN A 1 277 ? -3.879 -17.362 -9.328 1.00 86.38 277 ASN A C 1
ATOM 2335 O O . ASN A 1 277 ? -3.289 -16.315 -9.044 1.00 86.38 277 ASN A O 1
ATOM 2339 N N . PRO A 1 278 ? -3.473 -18.555 -8.853 1.00 85.38 278 PRO A N 1
ATOM 2340 C CA . PRO A 1 278 ? -2.377 -18.681 -7.903 1.00 85.38 278 PRO A CA 1
ATOM 2341 C C . PRO A 1 278 ? -1.075 -18.066 -8.423 1.00 85.38 278 PRO A C 1
ATOM 2343 O O . PRO A 1 278 ? -0.567 -18.436 -9.484 1.00 85.38 278 PRO A O 1
ATOM 2346 N N . ARG A 1 279 ? -0.508 -17.150 -7.634 1.00 91.00 279 ARG A N 1
ATOM 2347 C CA . ARG A 1 279 ? 0.827 -16.583 -7.844 1.00 91.00 279 ARG A CA 1
ATOM 2348 C C . ARG A 1 279 ? 1.765 -17.014 -6.721 1.00 91.00 279 ARG A C 1
ATOM 2350 O O . ARG A 1 279 ? 1.348 -17.236 -5.585 1.00 91.00 279 ARG A O 1
ATOM 2357 N N . GLY A 1 280 ? 3.050 -17.128 -7.042 1.00 92.31 280 GLY A N 1
ATOM 2358 C CA . GLY A 1 280 ? 4.082 -17.354 -6.035 1.00 92.31 280 GLY A CA 1
ATOM 2359 C C . GLY A 1 280 ? 4.447 -16.051 -5.329 1.00 92.31 280 GLY A C 1
ATOM 2360 O O . GLY A 1 280 ? 4.654 -15.031 -5.985 1.00 92.31 280 GLY A O 1
ATOM 2361 N N . LEU A 1 281 ? 4.603 -16.099 -4.011 1.00 95.69 281 LEU A N 1
ATOM 2362 C CA . LEU A 1 281 ? 5.304 -15.070 -3.249 1.00 95.69 281 LEU A CA 1
ATOM 2363 C C . LEU A 1 281 ? 6.743 -15.543 -3.009 1.00 95.69 281 LEU A C 1
ATOM 2365 O O . LEU A 1 281 ? 6.973 -16.727 -2.765 1.00 95.69 281 LEU A O 1
ATOM 2369 N N . LYS A 1 282 ? 7.714 -14.635 -3.101 1.00 93.88 282 LYS A N 1
ATOM 2370 C CA . LYS A 1 282 ? 9.132 -14.930 -2.862 1.00 93.88 282 LYS A CA 1
ATOM 2371 C C . LYS A 1 282 ? 9.651 -14.077 -1.724 1.00 93.88 282 LYS A C 1
ATOM 2373 O O . LYS A 1 282 ? 9.228 -12.934 -1.578 1.00 93.88 282 LYS A O 1
ATOM 2378 N N . GLN A 1 283 ? 10.605 -14.638 -0.990 1.00 94.94 283 GLN A N 1
ATOM 2379 C CA . GLN A 1 283 ? 11.356 -13.895 0.002 1.00 94.94 283 GLN A CA 1
ATOM 2380 C C . GLN A 1 283 ? 12.183 -12.806 -0.688 1.00 94.94 283 GLN A C 1
ATOM 2382 O O . GLN A 1 283 ? 12.849 -13.081 -1.689 1.00 94.94 283 GLN A O 1
ATOM 2387 N N . LYS A 1 284 ? 12.134 -11.587 -0.152 1.00 91.00 284 LYS A N 1
ATOM 2388 C CA . LYS A 1 284 ? 12.873 -10.419 -0.636 1.00 91.00 284 LYS A CA 1
ATOM 2389 C C . LYS A 1 284 ? 13.584 -9.723 0.518 1.00 91.00 284 LYS A C 1
ATOM 2391 O O . LYS A 1 284 ? 13.192 -9.864 1.675 1.00 91.00 284 LYS A O 1
ATOM 2396 N N . ASP A 1 285 ? 14.592 -8.931 0.171 1.00 88.12 285 ASP A N 1
ATOM 2397 C CA . ASP A 1 285 ? 15.338 -8.109 1.131 1.00 88.12 285 ASP A CA 1
ATOM 2398 C C . ASP A 1 285 ? 14.537 -6.886 1.596 1.00 88.12 285 ASP A C 1
ATOM 2400 O O . ASP A 1 285 ? 14.807 -6.327 2.657 1.00 88.12 285 ASP A O 1
ATOM 2404 N N . SER A 1 286 ? 13.561 -6.473 0.785 1.00 88.06 286 SER A N 1
ATOM 2405 C CA . SER A 1 286 ? 12.629 -5.387 1.054 1.00 88.06 286 SER A CA 1
ATOM 2406 C C . SER A 1 286 ? 11.332 -5.623 0.282 1.00 88.06 286 SER A C 1
ATOM 2408 O O . SER A 1 286 ? 11.344 -6.211 -0.806 1.00 88.06 286 SER A O 1
ATOM 2410 N N . TYR A 1 287 ? 10.225 -5.143 0.842 1.00 92.06 287 TYR A N 1
ATOM 2411 C CA . TYR A 1 287 ? 8.906 -5.179 0.226 1.00 92.06 287 TYR A CA 1
ATOM 2412 C C . TYR A 1 287 ? 8.345 -3.763 0.147 1.00 92.06 287 TYR A C 1
ATOM 2414 O O . TYR A 1 287 ? 8.438 -2.998 1.107 1.00 92.06 287 TYR A O 1
ATOM 2422 N N . VAL A 1 288 ? 7.691 -3.435 -0.967 1.00 94.00 288 VAL A N 1
ATOM 2423 C CA . VAL A 1 288 ? 6.804 -2.269 -0.996 1.00 94.00 288 VAL A CA 1
ATOM 2424 C C . VAL A 1 288 ? 5.553 -2.579 -0.178 1.00 94.00 288 VAL A C 1
ATOM 2426 O O . VAL A 1 288 ? 4.884 -3.585 -0.414 1.00 94.00 288 VAL A O 1
ATOM 2429 N N . MET A 1 289 ? 5.257 -1.725 0.800 1.00 91.94 289 MET A N 1
ATOM 2430 C CA . MET A 1 289 ? 4.177 -1.913 1.768 1.00 91.94 289 MET A CA 1
ATOM 2431 C C . MET A 1 289 ? 3.575 -0.569 2.178 1.00 91.94 289 MET A C 1
ATOM 2433 O O . MET A 1 289 ? 4.221 0.468 2.031 1.00 91.94 289 MET A O 1
ATOM 2437 N N . SER A 1 290 ? 2.354 -0.594 2.719 1.00 89.50 290 SER A N 1
ATOM 2438 C CA . SER A 1 290 ? 1.787 0.590 3.366 1.00 89.50 290 SER A CA 1
ATOM 2439 C C . SER A 1 290 ? 2.305 0.689 4.792 1.00 89.50 290 SER A C 1
ATOM 2441 O O . SER A 1 290 ? 2.026 -0.183 5.608 1.00 89.50 290 SER A O 1
ATOM 2443 N N . TYR A 1 291 ? 3.042 1.753 5.094 1.00 85.75 291 TYR A N 1
ATOM 2444 C CA . TYR A 1 291 ? 3.512 2.012 6.446 1.00 85.75 291 TYR A CA 1
ATOM 2445 C C . TYR A 1 291 ? 2.342 2.358 7.359 1.00 85.75 291 TYR A C 1
ATOM 2447 O O . TYR A 1 291 ? 1.615 3.312 7.115 1.00 85.75 291 TYR A O 1
ATOM 2455 N N . GLY A 1 292 ? 2.185 1.618 8.453 1.00 86.06 292 GLY A N 1
ATOM 2456 C CA . GLY A 1 292 ? 1.093 1.824 9.392 1.00 86.06 292 GLY A CA 1
ATOM 2457 C C . GLY A 1 292 ? -0.258 1.343 8.870 1.00 86.06 292 GLY A C 1
ATOM 2458 O O . GLY A 1 292 ? -1.256 1.841 9.363 1.00 86.06 292 GLY A O 1
ATOM 2459 N N . THR A 1 293 ? -0.314 0.430 7.898 1.00 93.81 293 THR A N 1
ATOM 2460 C CA . THR A 1 293 ? -1.562 -0.192 7.401 1.00 93.81 293 THR A CA 1
ATOM 2461 C C . THR A 1 293 ? -2.655 0.780 6.909 1.00 93.81 293 THR A C 1
ATOM 2463 O O . THR A 1 293 ? -3.803 0.379 6.748 1.00 93.81 293 THR A O 1
ATOM 2466 N N . MET A 1 294 ? -2.360 2.055 6.636 1.00 96.56 294 MET A N 1
ATOM 2467 C CA . MET A 1 294 ? -3.377 3.011 6.172 1.00 96.56 294 MET A CA 1
ATOM 2468 C C . MET A 1 294 ? -3.362 3.122 4.653 1.00 96.56 294 MET A C 1
ATOM 2470 O O . MET A 1 294 ? -2.304 3.338 4.063 1.00 96.56 294 MET A O 1
ATOM 2474 N N . ILE A 1 295 ? -4.508 2.951 3.999 1.00 98.31 295 ILE A N 1
ATOM 2475 C CA . ILE A 1 295 ? -4.583 2.860 2.533 1.00 98.31 295 ILE A CA 1
ATOM 2476 C C . ILE A 1 295 ? -5.947 3.293 1.995 1.00 98.31 295 ILE A C 1
ATOM 2478 O O . ILE A 1 295 ? -6.956 3.218 2.698 1.00 98.31 295 ILE A O 1
ATOM 2482 N N . TRP A 1 296 ? -5.985 3.617 0.701 1.00 98.75 296 TRP A N 1
ATOM 2483 C CA . TRP A 1 296 ? -7.205 3.502 -0.104 1.00 98.75 296 TRP A CA 1
ATOM 2484 C C . TRP A 1 296 ? -7.163 2.220 -0.928 1.00 98.75 296 TRP A C 1
ATOM 2486 O O . TRP A 1 296 ? -6.126 1.889 -1.505 1.00 98.75 296 TRP A O 1
ATOM 2496 N N . TYR A 1 297 ? -8.281 1.506 -1.012 1.00 98.81 297 TYR A N 1
ATOM 2497 C CA . TYR A 1 297 ? -8.348 0.229 -1.707 1.00 98.81 297 TYR A CA 1
ATOM 2498 C C . TYR A 1 297 ? -9.714 -0.047 -2.331 1.00 98.81 297 TYR A C 1
ATOM 2500 O O . TYR A 1 297 ? -10.754 0.333 -1.795 1.00 98.81 297 TYR A O 1
ATOM 2508 N N . ARG A 1 298 ? -9.724 -0.774 -3.451 1.00 98.75 298 ARG A N 1
ATOM 2509 C CA . ARG A 1 298 ? -10.931 -1.451 -3.940 1.00 98.75 298 ARG A CA 1
ATOM 2510 C C . ARG A 1 298 ? -11.188 -2.683 -3.077 1.00 98.75 298 ARG A C 1
ATOM 2512 O O . ARG A 1 298 ? -10.255 -3.479 -2.932 1.00 98.75 298 ARG A O 1
ATOM 2519 N N . PRO A 1 299 ? -12.410 -2.924 -2.572 1.00 98.38 299 PRO A N 1
ATOM 2520 C CA . PRO A 1 299 ? -12.694 -4.106 -1.756 1.00 98.38 299 PRO A CA 1
ATOM 2521 C C . PRO A 1 299 ? -12.215 -5.422 -2.380 1.00 98.38 299 PRO A C 1
ATOM 2523 O O . PRO A 1 299 ? -11.603 -6.255 -1.714 1.00 98.38 299 PRO A O 1
ATOM 2526 N N . GLN A 1 300 ? -12.408 -5.580 -3.690 1.00 97.69 300 GLN A N 1
ATOM 2527 C CA . GLN A 1 300 ? -12.046 -6.779 -4.447 1.00 97.69 300 GLN A CA 1
ATOM 2528 C C . GLN A 1 300 ? -10.529 -7.016 -4.505 1.00 97.69 300 GLN A C 1
ATOM 2530 O O . GLN A 1 300 ? -10.104 -8.161 -4.628 1.00 97.69 300 GLN A O 1
ATOM 2535 N N . ALA A 1 301 ? -9.707 -5.971 -4.357 1.00 98.12 301 ALA A N 1
ATOM 2536 C CA . ALA A 1 301 ? -8.253 -6.103 -4.359 1.00 98.12 301 ALA A CA 1
ATOM 2537 C C . ALA A 1 301 ? -7.730 -6.832 -3.110 1.00 98.12 301 ALA A C 1
ATOM 2539 O O . ALA A 1 301 ? -6.692 -7.484 -3.185 1.00 98.12 301 ALA A O 1
ATOM 2540 N N . LEU A 1 302 ? -8.446 -6.772 -1.979 1.00 98.31 302 LEU A N 1
ATOM 2541 C CA . LEU A 1 302 ? -7.990 -7.322 -0.691 1.00 98.31 302 LEU A CA 1
ATOM 2542 C C . LEU A 1 302 ? -8.961 -8.314 -0.036 1.00 98.31 302 LEU A C 1
ATOM 2544 O O . LEU A 1 302 ? -8.636 -8.871 1.008 1.00 98.31 302 LEU A O 1
ATOM 2548 N N . ASN A 1 303 ? -10.132 -8.557 -0.628 1.00 96.38 303 ASN A N 1
ATOM 2549 C CA . ASN A 1 303 ? -11.218 -9.366 -0.058 1.00 96.38 303 ASN A CA 1
ATOM 2550 C C . ASN A 1 303 ? -10.760 -10.718 0.522 1.00 96.38 303 ASN A C 1
ATOM 2552 O O . ASN A 1 303 ? -11.162 -11.092 1.619 1.00 96.38 303 ASN A O 1
ATOM 2556 N N . ASN A 1 304 ? -9.908 -11.456 -0.190 1.00 96.75 304 ASN A N 1
ATOM 2557 C CA . ASN A 1 304 ? -9.437 -12.767 0.264 1.00 96.75 304 ASN A CA 1
ATOM 2558 C C . ASN A 1 304 ? -8.400 -12.685 1.396 1.00 96.75 304 ASN A C 1
ATOM 2560 O O . ASN A 1 304 ? -8.419 -13.542 2.276 1.00 96.75 304 ASN A O 1
ATOM 2564 N N . LEU A 1 305 ? -7.548 -11.655 1.420 1.00 98.00 305 LEU A N 1
ATOM 2565 C CA . LEU A 1 305 ? -6.654 -11.386 2.549 1.00 98.00 305 LEU A CA 1
ATOM 2566 C C . LEU A 1 305 ? -7.445 -10.945 3.784 1.00 98.00 305 LEU A C 1
ATOM 2568 O O . LEU A 1 305 ? -7.175 -11.424 4.874 1.00 98.00 305 LEU A O 1
ATOM 2572 N N . LEU A 1 306 ? -8.458 -10.089 3.633 1.00 97.88 306 LEU A N 1
ATOM 2573 C CA . LEU A 1 306 ? -9.266 -9.608 4.763 1.00 97.88 306 LEU A CA 1
ATOM 2574 C C . LEU A 1 306 ? -10.147 -10.698 5.400 1.00 97.88 306 LEU A C 1
ATOM 2576 O O . LEU A 1 306 ? -10.627 -10.517 6.513 1.00 97.88 306 LEU A O 1
ATOM 2580 N N . LYS A 1 307 ? -10.330 -11.837 4.721 1.00 96.88 307 LYS A N 1
ATOM 2581 C CA . LYS A 1 307 ? -11.109 -12.997 5.193 1.00 96.88 307 LYS A CA 1
ATOM 2582 C C . LYS A 1 307 ? -10.256 -14.163 5.694 1.00 96.88 307 LYS A C 1
ATOM 2584 O O . LYS A 1 307 ? -10.804 -15.196 6.075 1.00 96.88 307 LYS A O 1
ATOM 2589 N N . VAL A 1 308 ? -8.931 -14.044 5.642 1.00 96.88 308 VAL A N 1
ATOM 2590 C CA . VAL A 1 308 ? -8.032 -15.113 6.084 1.00 96.88 308 VAL A CA 1
ATOM 2591 C C . VAL A 1 308 ? -8.061 -15.233 7.609 1.00 96.88 308 VAL A C 1
ATOM 2593 O O . VAL A 1 308 ? -8.060 -14.230 8.309 1.00 96.88 308 VAL A O 1
ATOM 2596 N N . ASP A 1 309 ? -8.072 -16.447 8.154 1.00 94.62 309 ASP A N 1
ATOM 2597 C CA . ASP A 1 309 ? -8.020 -16.615 9.610 1.00 94.62 309 ASP A CA 1
ATOM 2598 C C . ASP A 1 309 ? -6.570 -16.539 10.122 1.00 94.62 309 ASP A C 1
ATOM 2600 O O . ASP A 1 309 ? -5.735 -17.417 9.856 1.00 94.62 309 ASP A O 1
ATOM 2604 N N . ILE A 1 310 ? -6.281 -15.461 10.855 1.00 96.25 310 ILE A N 1
ATOM 2605 C CA . ILE A 1 310 ? -5.001 -15.213 11.536 1.00 96.25 310 ILE A CA 1
ATOM 2606 C C . ILE A 1 310 ? -5.157 -15.043 13.047 1.00 96.25 310 ILE A C 1
ATOM 2608 O O . ILE A 1 310 ? -4.150 -14.897 13.737 1.00 96.25 310 ILE A O 1
ATOM 2612 N N . GLU A 1 311 ? -6.379 -15.066 13.585 1.00 94.06 311 GLU A N 1
ATOM 2613 C CA . GLU A 1 311 ? -6.666 -14.619 14.955 1.00 94.06 311 GLU A CA 1
ATOM 2614 C C . GLU A 1 311 ? -5.890 -15.429 16.003 1.00 94.06 311 GLU A C 1
ATOM 2616 O O . GLU A 1 311 ? -5.344 -14.876 16.964 1.00 94.06 311 GLU A O 1
ATOM 2621 N N . ALA A 1 312 ? -5.782 -16.741 15.785 1.00 93.88 312 ALA A N 1
ATOM 2622 C CA . ALA A 1 312 ? -5.056 -17.652 16.665 1.00 93.88 312 ALA A CA 1
ATOM 2623 C C . ALA A 1 312 ? -3.540 -17.381 16.718 1.00 93.88 312 ALA A C 1
ATOM 2625 O O . ALA A 1 312 ? -2.895 -17.722 17.708 1.00 93.88 312 ALA A O 1
ATOM 2626 N N . ALA A 1 313 ? -2.972 -16.777 15.672 1.00 94.69 313 ALA A N 1
ATOM 2627 C CA . ALA A 1 313 ? -1.549 -16.457 15.578 1.00 94.69 313 ALA A CA 1
ATOM 2628 C C . ALA A 1 313 ? -1.224 -15.022 16.033 1.00 94.69 313 ALA A C 1
ATOM 2630 O O . ALA A 1 313 ? -0.053 -14.677 16.203 1.00 94.69 313 ALA A O 1
ATOM 2631 N N . VAL A 1 314 ? -2.238 -14.180 16.266 1.00 95.62 314 VAL A N 1
ATOM 2632 C CA . VAL A 1 314 ? -2.047 -12.836 16.823 1.00 95.62 314 VAL A CA 1
ATOM 2633 C C . VAL A 1 314 ? -1.673 -12.948 18.307 1.00 95.62 314 VAL A C 1
ATOM 2635 O O . VAL A 1 314 ? -2.475 -13.462 19.093 1.00 95.62 314 VAL A O 1
ATOM 2638 N N . PRO A 1 315 ? -0.486 -12.462 18.723 1.00 93.31 315 PRO A N 1
ATOM 2639 C CA . PRO A 1 315 ? -0.076 -12.517 20.119 1.00 93.31 315 PRO A CA 1
ATOM 2640 C C . PRO A 1 315 ? -0.870 -11.522 20.974 1.00 93.31 315 PRO A C 1
ATOM 2642 O O . PRO A 1 315 ? -1.378 -10.515 20.481 1.00 93.31 315 PRO A O 1
ATOM 2645 N N . GLU A 1 316 ? -0.943 -11.800 22.275 1.00 90.38 316 GLU A N 1
ATOM 2646 C CA . GLU A 1 316 ? -1.522 -10.880 23.256 1.00 90.38 316 GLU A CA 1
ATOM 2647 C C . GLU A 1 316 ? -0.665 -9.613 23.408 1.00 90.38 316 GLU A C 1
ATOM 2649 O O . GLU A 1 316 ? 0.554 -9.633 23.213 1.00 90.38 316 GLU A O 1
ATOM 2654 N N . GLU A 1 317 ? -1.295 -8.500 23.782 1.00 87.50 317 GLU A N 1
ATOM 2655 C CA . GLU A 1 317 ? -0.583 -7.245 24.035 1.00 87.50 317 GLU A CA 1
ATOM 2656 C C . GLU A 1 317 ? 0.228 -7.314 25.354 1.00 87.50 317 GLU A C 1
ATOM 2658 O O . GLU A 1 317 ? -0.245 -7.879 26.346 1.00 87.50 317 GLU A O 1
ATOM 2663 N N . PRO A 1 318 ? 1.426 -6.697 25.431 1.00 87.25 318 PRO A N 1
ATOM 2664 C CA . PRO A 1 318 ? 2.071 -5.879 24.403 1.00 87.25 318 PRO A CA 1
ATOM 2665 C C . PRO A 1 318 ? 2.697 -6.711 23.273 1.00 87.25 318 PRO A C 1
ATOM 2667 O O . PRO A 1 318 ? 3.407 -7.681 23.540 1.00 87.25 318 PRO A O 1
ATOM 2670 N N . LEU A 1 319 ? 2.493 -6.289 22.018 1.00 85.31 319 LEU A N 1
ATOM 2671 C CA . LEU A 1 319 ? 3.060 -7.015 20.875 1.00 85.31 319 LEU A CA 1
ATOM 2672 C C . LEU A 1 319 ? 4.601 -7.088 20.906 1.00 85.31 319 LEU A C 1
ATOM 2674 O O . LEU A 1 319 ? 5.264 -6.111 21.277 1.00 85.31 319 LEU A O 1
ATOM 2678 N N . PRO A 1 320 ? 5.183 -8.202 20.421 1.00 84.75 320 PRO A N 1
ATOM 2679 C CA . PRO A 1 320 ? 6.598 -8.269 20.069 1.00 84.75 320 PRO A CA 1
ATOM 2680 C C . PRO A 1 320 ? 6.952 -7.312 18.917 1.00 84.75 320 PRO A C 1
ATOM 2682 O O . PRO A 1 320 ? 6.078 -6.802 18.216 1.00 84.75 320 PRO A O 1
ATOM 2685 N N . TYR A 1 321 ? 8.257 -7.096 18.708 1.00 77.19 321 TYR A N 1
ATOM 2686 C CA . TYR A 1 321 ? 8.773 -6.223 17.644 1.00 77.19 321 TYR A CA 1
ATOM 2687 C C . TYR A 1 321 ? 8.299 -6.650 16.244 1.00 77.19 321 TYR A C 1
ATOM 2689 O O . TYR A 1 321 ? 7.843 -5.810 15.482 1.00 77.19 321 TYR A O 1
ATOM 2697 N N . ASN A 1 322 ? 8.335 -7.955 15.955 1.00 85.69 322 ASN A N 1
ATOM 2698 C CA . ASN A 1 322 ? 7.757 -8.559 14.753 1.00 85.69 322 ASN A CA 1
ATOM 2699 C C . ASN A 1 322 ? 6.586 -9.456 15.154 1.00 85.69 322 ASN A C 1
ATOM 2701 O O . ASN A 1 322 ? 6.649 -10.128 16.183 1.00 85.69 322 ASN A O 1
ATOM 2705 N N . SER A 1 323 ? 5.537 -9.488 14.339 1.00 92.38 323 SER A N 1
ATOM 2706 C CA . SER A 1 323 ? 4.346 -10.312 14.562 1.00 92.38 323 SER A CA 1
ATOM 2707 C C . SER A 1 323 ? 3.623 -10.572 13.242 1.00 92.38 323 SER A C 1
ATOM 2709 O O . SER A 1 323 ? 3.867 -9.868 12.258 1.00 92.38 323 SER A O 1
ATOM 2711 N N . ILE A 1 324 ? 2.649 -11.485 13.260 1.00 95.88 324 ILE A N 1
ATOM 2712 C CA . ILE A 1 324 ? 1.792 -11.776 12.104 1.00 95.88 324 ILE A CA 1
ATOM 2713 C C . ILE A 1 324 ? 1.060 -10.537 11.553 1.00 95.88 324 ILE A C 1
ATOM 2715 O O . ILE A 1 324 ? 0.748 -10.476 10.369 1.00 95.88 324 ILE A O 1
ATOM 2719 N N . LEU A 1 325 ? 0.843 -9.505 12.377 1.00 95.12 325 LEU A N 1
ATOM 2720 C CA . LEU A 1 325 ? 0.251 -8.238 11.932 1.00 95.12 325 LEU A CA 1
ATOM 2721 C C . LEU A 1 325 ? 1.201 -7.456 11.013 1.00 95.12 325 LEU A C 1
ATOM 2723 O O . LEU A 1 325 ? 0.771 -6.878 10.020 1.00 95.12 325 LEU A O 1
ATOM 2727 N N . HIS A 1 326 ? 2.505 -7.484 11.303 1.00 93.75 326 HIS A N 1
ATOM 2728 C CA . HIS A 1 326 ? 3.511 -6.888 10.425 1.00 93.75 326 HIS A CA 1
ATOM 2729 C C . HIS A 1 326 ? 3.625 -7.676 9.119 1.00 93.75 326 HIS A C 1
ATOM 2731 O O . HIS A 1 326 ? 3.784 -7.076 8.062 1.00 93.75 326 HIS A O 1
ATOM 2737 N N . ALA A 1 327 ? 3.498 -9.006 9.169 1.00 95.81 327 ALA A N 1
ATOM 2738 C CA . ALA A 1 327 ? 3.430 -9.830 7.966 1.00 95.81 327 ALA A CA 1
ATOM 2739 C C . ALA A 1 327 ? 2.209 -9.480 7.102 1.00 95.81 327 ALA A C 1
ATOM 2741 O O . ALA A 1 327 ? 2.352 -9.296 5.895 1.00 95.81 327 ALA A O 1
ATOM 2742 N N . PHE A 1 328 ? 1.036 -9.315 7.718 1.00 97.31 328 PHE A N 1
ATOM 2743 C CA . PHE A 1 328 ? -0.186 -8.873 7.044 1.00 97.31 328 PHE A CA 1
ATOM 2744 C C . PHE A 1 328 ? 0.013 -7.533 6.311 1.00 97.31 328 PHE A C 1
ATOM 2746 O O . PHE A 1 328 ? -0.344 -7.419 5.139 1.00 97.31 328 PHE A O 1
ATOM 2753 N N . GLU A 1 329 ? 0.663 -6.554 6.950 1.00 95.38 329 GLU A N 1
ATOM 2754 C CA . GLU A 1 329 ? 0.987 -5.246 6.354 1.00 95.38 329 GLU A CA 1
ATOM 2755 C C . GLU A 1 329 ? 1.824 -5.373 5.062 1.00 95.38 329 GLU A C 1
ATOM 2757 O O . GLU A 1 329 ? 1.513 -4.721 4.060 1.00 95.38 329 GLU A O 1
ATOM 2762 N N . ARG A 1 330 ? 2.837 -6.262 5.030 1.00 94.94 330 ARG A N 1
ATOM 2763 C CA . ARG A 1 330 ? 3.640 -6.501 3.808 1.00 94.94 330 ARG A CA 1
ATOM 2764 C C . ARG A 1 330 ? 2.799 -7.079 2.674 1.00 94.94 330 ARG A C 1
ATOM 2766 O O . ARG A 1 330 ? 3.121 -6.855 1.512 1.00 94.94 330 ARG A O 1
ATOM 2773 N N . LEU A 1 331 ? 1.752 -7.843 2.981 1.00 97.62 331 LEU A N 1
ATOM 2774 C CA . LEU A 1 331 ? 1.002 -8.618 1.991 1.00 97.62 331 LEU A CA 1
ATOM 2775 C C . LEU A 1 331 ? -0.041 -7.816 1.214 1.00 97.62 331 LEU A C 1
ATOM 2777 O O . LEU A 1 331 ? -0.527 -8.323 0.203 1.00 97.62 331 LEU A O 1
ATOM 2781 N N . LEU A 1 332 ? -0.367 -6.587 1.622 1.00 98.19 332 LEU A N 1
ATOM 2782 C CA . LEU A 1 332 ? -1.404 -5.771 0.979 1.00 98.19 332 LEU A CA 1
ATOM 2783 C C . LEU A 1 332 ? -1.154 -5.612 -0.531 1.00 98.19 332 LEU A C 1
ATOM 2785 O O . LEU A 1 332 ? -1.988 -6.001 -1.352 1.00 98.19 332 LEU A O 1
ATOM 2789 N N . VAL A 1 333 ? 0.034 -5.126 -0.903 1.00 97.88 333 VAL A N 1
ATOM 2790 C CA . VAL A 1 333 ? 0.421 -4.880 -2.304 1.00 97.88 333 VAL A CA 1
ATOM 2791 C C . VAL A 1 333 ? 0.419 -6.167 -3.127 1.00 97.88 333 VAL A C 1
ATOM 2793 O O . VAL A 1 333 ? -0.123 -6.203 -4.233 1.00 97.88 333 VAL A O 1
ATOM 2796 N N . TYR A 1 334 ? 0.982 -7.245 -2.584 1.00 97.81 334 TYR A N 1
ATOM 2797 C CA . TYR A 1 334 ? 1.106 -8.514 -3.305 1.00 97.81 334 TYR A CA 1
ATOM 2798 C C . TYR A 1 334 ? -0.224 -9.245 -3.434 1.00 97.81 334 TYR A C 1
ATOM 2800 O O . TYR A 1 334 ? -0.453 -9.896 -4.449 1.00 97.81 334 TYR A O 1
ATOM 2808 N N . THR A 1 335 ? -1.114 -9.115 -2.451 1.00 97.94 335 THR A N 1
ATOM 2809 C CA . THR A 1 335 ? -2.464 -9.682 -2.531 1.00 97.94 335 THR A CA 1
ATOM 2810 C C . THR A 1 335 ? -3.265 -8.962 -3.609 1.00 97.94 335 THR A C 1
ATOM 2812 O O . THR A 1 335 ? -3.829 -9.623 -4.477 1.00 97.94 335 THR A O 1
ATOM 2815 N N . SER A 1 336 ? -3.236 -7.623 -3.627 1.00 97.69 336 SER A N 1
ATOM 2816 C CA . SER A 1 336 ? -3.850 -6.831 -4.702 1.00 97.69 336 SER A CA 1
ATOM 2817 C C . SER A 1 336 ? -3.345 -7.265 -6.077 1.00 97.69 336 SER A C 1
ATOM 2819 O O . SER A 1 336 ? -4.140 -7.563 -6.968 1.00 97.69 336 SER A O 1
ATOM 2821 N N . TRP A 1 337 ? -2.026 -7.395 -6.222 1.00 97.38 337 TRP A N 1
ATOM 2822 C CA . TRP A 1 337 ? -1.391 -7.880 -7.446 1.00 97.38 337 TRP A CA 1
ATOM 2823 C C . TRP A 1 337 ? -1.817 -9.296 -7.842 1.00 97.38 337 TRP A C 1
ATOM 2825 O O . TRP A 1 337 ? -2.145 -9.543 -9.005 1.00 97.38 337 TRP A O 1
ATOM 2835 N N . ALA A 1 338 ? -1.861 -10.231 -6.894 1.00 96.94 338 ALA A N 1
ATOM 2836 C CA . ALA A 1 338 ? -2.312 -11.593 -7.158 1.00 96.94 338 ALA A CA 1
ATOM 2837 C C . ALA A 1 338 ? -3.800 -11.668 -7.523 1.00 96.94 338 ALA A C 1
ATOM 2839 O O . ALA A 1 338 ? -4.176 -12.512 -8.335 1.00 96.94 338 ALA A O 1
ATOM 2840 N N . ASN A 1 339 ? -4.608 -10.729 -7.031 1.00 96.44 339 ASN A N 1
ATOM 2841 C CA . ASN A 1 339 ? -6.002 -10.540 -7.428 1.00 96.44 339 ASN A CA 1
ATOM 2842 C C . ASN A 1 339 ? -6.162 -9.771 -8.757 1.00 96.44 339 ASN A C 1
ATOM 2844 O O . ASN A 1 339 ? -7.282 -9.479 -9.166 1.00 96.44 339 ASN A O 1
ATOM 2848 N N . GLY A 1 340 ? -5.066 -9.459 -9.459 1.00 96.19 340 GLY A N 1
ATOM 2849 C CA . GLY A 1 340 ? -5.090 -8.832 -10.785 1.00 96.19 340 GLY A CA 1
ATOM 2850 C C . GLY A 1 340 ? -5.152 -7.303 -10.779 1.00 96.19 340 GLY A C 1
ATOM 2851 O O . GLY A 1 340 ? -5.371 -6.706 -11.835 1.00 96.19 340 GLY A O 1
ATOM 2852 N N . TYR A 1 341 ? -4.937 -6.675 -9.623 1.00 97.25 341 TYR A N 1
ATOM 2853 C CA . TYR A 1 341 ? -4.934 -5.226 -9.460 1.00 97.25 341 TYR A CA 1
ATOM 2854 C C . TYR A 1 341 ? -3.527 -4.663 -9.240 1.00 97.25 341 TYR A C 1
ATOM 2856 O O . TYR A 1 341 ? -2.693 -5.242 -8.553 1.00 97.25 341 TYR A O 1
ATOM 2864 N N . ASP A 1 342 ? -3.283 -3.474 -9.766 1.00 97.19 342 ASP A N 1
ATOM 2865 C CA . ASP A 1 342 ? -2.061 -2.705 -9.560 1.00 97.19 342 ASP A CA 1
ATOM 2866 C C . ASP A 1 342 ? -2.159 -1.793 -8.321 1.00 97.19 342 ASP A C 1
ATOM 2868 O O . ASP A 1 342 ? -3.228 -1.618 -7.732 1.00 97.19 342 ASP A O 1
ATOM 2872 N N . PHE A 1 343 ? -1.046 -1.171 -7.944 1.00 98.25 343 PHE A N 1
ATOM 2873 C CA . PHE A 1 343 ? -0.970 -0.173 -6.884 1.00 98.25 343 PHE A CA 1
ATOM 2874 C C . PHE A 1 343 ? -0.280 1.113 -7.357 1.00 98.25 343 PHE A C 1
ATOM 2876 O O . PHE A 1 343 ? 0.477 1.124 -8.334 1.00 98.25 343 PHE A O 1
ATOM 2883 N N . ARG A 1 344 ? -0.525 2.211 -6.644 1.00 98.25 344 ARG A N 1
ATOM 2884 C CA . ARG A 1 344 ? 0.227 3.468 -6.752 1.00 98.25 344 ARG A CA 1
ATOM 2885 C C . ARG A 1 344 ? 0.671 3.932 -5.369 1.00 98.25 344 ARG A C 1
ATOM 2887 O O . ARG A 1 344 ? 0.080 3.545 -4.360 1.00 98.25 344 ARG A O 1
ATOM 2894 N N . ILE A 1 345 ? 1.725 4.737 -5.348 1.00 97.56 345 ILE A N 1
ATOM 2895 C CA . ILE A 1 345 ? 2.285 5.350 -4.145 1.00 97.56 345 ILE A CA 1
ATOM 2896 C C . ILE A 1 345 ? 1.959 6.839 -4.197 1.00 97.56 345 ILE A C 1
ATOM 2898 O O . ILE A 1 345 ? 2.272 7.498 -5.186 1.00 97.56 345 ILE A O 1
ATOM 2902 N N . SER A 1 346 ? 1.341 7.376 -3.152 1.00 97.19 346 SER A N 1
ATOM 2903 C CA . SER A 1 346 ? 1.145 8.815 -3.006 1.00 97.19 346 SER A CA 1
ATOM 2904 C C . SER A 1 346 ? 2.368 9.427 -2.325 1.00 97.19 346 SER A C 1
ATOM 2906 O O . SER A 1 346 ? 2.668 9.130 -1.164 1.00 97.19 346 SER A O 1
ATOM 2908 N N . GLN A 1 347 ? 3.102 10.259 -3.062 1.00 93.38 347 GLN A N 1
ATOM 2909 C CA . GLN A 1 347 ? 4.374 10.823 -2.618 1.00 93.38 347 GLN A CA 1
ATOM 2910 C C . GLN A 1 347 ? 4.194 11.728 -1.390 1.00 93.38 347 GLN A C 1
ATOM 2912 O O . GLN A 1 347 ? 3.389 12.659 -1.410 1.00 93.38 347 GLN A O 1
ATOM 2917 N N . ILE A 1 348 ? 4.992 11.497 -0.344 1.00 88.81 348 ILE A N 1
ATOM 2918 C CA . ILE A 1 348 ? 5.036 12.364 0.848 1.00 88.81 348 ILE A CA 1
ATOM 2919 C C . ILE A 1 348 ? 6.022 13.511 0.628 1.00 88.81 348 ILE A C 1
ATOM 2921 O O . ILE A 1 348 ? 5.706 14.676 0.868 1.00 88.81 348 ILE A O 1
ATOM 2925 N N . GLN A 1 349 ? 7.226 13.189 0.154 1.00 75.94 349 GLN A N 1
ATOM 2926 C CA . GLN A 1 349 ? 8.328 14.137 0.057 1.00 75.94 349 GLN A CA 1
ATOM 2927 C C . GLN A 1 349 ? 9.163 13.910 -1.199 1.00 75.94 349 GLN A C 1
ATOM 2929 O O . GLN A 1 349 ? 9.321 12.795 -1.687 1.00 75.94 349 GLN A O 1
ATOM 2934 N N . THR A 1 350 ? 9.734 14.992 -1.725 1.00 67.94 350 THR A N 1
ATOM 2935 C CA . THR A 1 350 ? 10.769 14.911 -2.757 1.00 67.94 350 THR A CA 1
ATOM 2936 C C . THR A 1 350 ? 12.119 14.804 -2.068 1.00 67.94 350 THR A C 1
ATOM 2938 O O . THR A 1 350 ? 12.773 15.822 -1.822 1.00 67.94 350 THR A O 1
ATOM 2941 N N . ASN A 1 351 ? 12.537 13.590 -1.726 1.00 65.25 351 ASN A N 1
ATOM 2942 C CA . ASN A 1 351 ? 13.865 13.397 -1.166 1.00 65.25 351 ASN A CA 1
ATOM 2943 C C . ASN A 1 351 ? 14.920 13.278 -2.254 1.00 65.25 351 ASN A C 1
ATOM 2945 O O . ASN A 1 351 ? 14.733 12.649 -3.292 1.00 65.25 351 ASN A O 1
ATOM 2949 N N . ASN A 1 352 ? 16.060 13.917 -2.002 1.00 71.50 352 ASN A N 1
ATOM 2950 C CA . ASN A 1 352 ? 17.248 13.707 -2.810 1.00 71.50 352 ASN A CA 1
ATOM 2951 C C . ASN A 1 352 ? 18.035 12.514 -2.245 1.00 71.50 352 ASN A C 1
ATOM 2953 O O . ASN A 1 352 ? 17.988 12.227 -1.047 1.00 71.50 352 ASN A O 1
ATOM 2957 N N . GLY A 1 353 ? 18.801 11.834 -3.100 1.00 76.19 353 GLY A N 1
ATOM 2958 C CA . GLY A 1 353 ? 19.522 10.613 -2.721 1.00 76.19 353 GLY A CA 1
ATOM 2959 C C . GLY A 1 353 ? 20.522 10.769 -1.564 1.00 76.19 353 GLY A C 1
ATOM 2960 O O . GLY A 1 353 ? 20.980 9.768 -1.018 1.00 76.19 353 GLY A O 1
ATOM 2961 N N . PHE A 1 354 ? 20.869 11.991 -1.140 1.00 82.38 354 PHE A N 1
ATOM 2962 C CA . PHE A 1 354 ? 21.729 12.193 0.029 1.00 82.38 354 PHE A CA 1
ATOM 2963 C C . PHE A 1 354 ? 21.024 11.832 1.337 1.00 82.38 354 PHE A C 1
ATOM 2965 O O . PHE A 1 354 ? 21.664 11.249 2.210 1.00 82.38 354 PHE A O 1
ATOM 2972 N N . VAL A 1 355 ? 19.726 12.131 1.469 1.00 78.94 355 VAL A N 1
ATOM 2973 C CA . VAL A 1 355 ? 18.950 11.801 2.676 1.00 78.94 355 VAL A CA 1
ATOM 2974 C C . VAL A 1 355 ? 18.904 10.286 2.869 1.00 78.94 355 VAL A C 1
ATOM 2976 O O . VAL A 1 355 ? 19.363 9.796 3.901 1.00 78.94 355 VAL A O 1
ATOM 2979 N N . ALA A 1 356 ? 18.493 9.547 1.835 1.00 77.62 356 ALA A N 1
ATOM 2980 C CA . ALA A 1 356 ? 18.477 8.084 1.845 1.00 77.62 356 ALA A CA 1
ATOM 2981 C C . ALA A 1 356 ? 19.859 7.485 2.177 1.00 77.62 356 ALA A C 1
ATOM 2983 O O . ALA A 1 356 ? 19.973 6.562 2.986 1.00 77.62 356 ALA A O 1
ATOM 2984 N N . ASN A 1 357 ? 20.935 8.063 1.627 1.00 81.38 357 ASN A N 1
ATOM 2985 C CA . ASN A 1 357 ? 22.301 7.642 1.934 1.00 81.38 357 ASN A CA 1
ATOM 2986 C C . ASN A 1 357 ? 22.674 7.852 3.407 1.00 81.38 357 ASN A C 1
ATOM 2988 O O . ASN A 1 357 ? 23.309 6.982 4.009 1.00 81.38 357 ASN A O 1
ATOM 2992 N N . PHE A 1 358 ? 22.312 8.985 4.017 1.00 84.12 358 PHE A N 1
ATOM 2993 C CA . PHE A 1 358 ? 22.579 9.205 5.441 1.00 84.12 358 PHE A CA 1
ATOM 2994 C C . PHE A 1 358 ? 21.878 8.162 6.309 1.00 84.12 358 PHE A C 1
ATOM 2996 O O . PHE A 1 358 ? 22.486 7.638 7.245 1.00 84.12 358 PHE A O 1
ATOM 3003 N N . SER A 1 359 ? 20.638 7.828 5.977 1.00 79.94 359 SER A N 1
ATOM 3004 C CA . SER A 1 359 ? 19.831 6.850 6.703 1.00 79.94 359 SER A CA 1
ATOM 3005 C C . SER A 1 359 ? 20.387 5.438 6.583 1.00 79.94 359 SER A C 1
ATOM 3007 O O . SER A 1 359 ? 20.602 4.778 7.601 1.00 79.94 359 SER A O 1
ATOM 3009 N N . ALA A 1 360 ? 20.751 5.010 5.370 1.00 80.69 360 ALA A N 1
ATOM 3010 C CA . ALA A 1 360 ? 21.425 3.733 5.149 1.00 80.69 360 ALA A CA 1
ATOM 3011 C C . ALA A 1 360 ? 22.729 3.628 5.965 1.00 80.69 360 ALA A C 1
ATOM 3013 O O . ALA A 1 360 ? 22.995 2.618 6.617 1.00 80.69 360 ALA A O 1
ATOM 3014 N N . ASN A 1 361 ? 23.520 4.705 6.020 1.00 83.31 361 ASN A N 1
ATOM 3015 C CA . ASN A 1 361 ? 24.740 4.745 6.828 1.00 83.31 361 ASN A CA 1
ATOM 3016 C C . ASN A 1 361 ? 24.470 4.700 8.344 1.00 83.31 361 ASN A C 1
ATOM 3018 O O . ASN A 1 361 ? 25.247 4.091 9.081 1.00 83.31 361 ASN A O 1
ATOM 3022 N N . ARG A 1 362 ? 23.389 5.321 8.837 1.00 83.88 362 ARG A N 1
ATOM 3023 C CA . ARG A 1 362 ? 22.982 5.225 10.254 1.00 83.88 362 ARG A CA 1
ATOM 3024 C C . ARG A 1 362 ? 22.617 3.789 10.624 1.00 83.88 362 ARG A C 1
ATOM 3026 O O . ARG A 1 362 ? 23.096 3.299 11.645 1.00 83.88 362 ARG A O 1
ATOM 3033 N N . LEU A 1 363 ? 21.856 3.106 9.767 1.00 79.25 363 LEU A N 1
ATOM 3034 C CA . LEU A 1 363 ? 21.517 1.693 9.943 1.00 79.25 363 LEU A CA 1
ATOM 3035 C C . LEU A 1 363 ? 22.771 0.821 10.010 1.00 79.25 363 LEU A C 1
ATOM 3037 O O . LEU A 1 363 ? 22.929 0.060 10.962 1.00 79.25 363 LEU A O 1
ATOM 3041 N N . LEU A 1 364 ? 23.708 0.980 9.072 1.00 81.00 364 LEU A N 1
ATOM 3042 C CA . LEU A 1 364 ? 24.958 0.212 9.076 1.00 81.00 364 LEU A CA 1
ATOM 3043 C C . LEU A 1 364 ? 25.755 0.403 10.377 1.00 81.00 364 LEU A C 1
ATOM 3045 O O . LEU A 1 364 ? 26.227 -0.575 10.956 1.00 81.00 364 LEU A O 1
ATOM 3049 N N . ARG A 1 365 ? 25.842 1.638 10.889 1.00 81.56 365 ARG A N 1
ATOM 3050 C CA . ARG A 1 365 ? 26.491 1.927 12.182 1.00 81.56 365 ARG A CA 1
ATOM 3051 C C . ARG A 1 365 ? 25.755 1.302 13.365 1.00 81.56 365 ARG A C 1
ATOM 3053 O O . ARG A 1 365 ? 26.402 0.860 14.315 1.00 81.56 365 ARG A O 1
ATOM 3060 N N . SER A 1 366 ? 24.421 1.264 13.329 1.00 75.44 366 SER A N 1
ATOM 3061 C CA . SER A 1 366 ? 23.627 0.604 14.374 1.00 75.44 366 SER A CA 1
ATOM 3062 C C . SER A 1 366 ? 23.906 -0.902 14.410 1.00 75.44 366 SER A C 1
ATOM 3064 O O . SER A 1 366 ? 24.258 -1.430 15.461 1.00 75.44 366 SER A O 1
ATOM 3066 N N . VAL A 1 367 ? 23.922 -1.561 13.244 1.00 75.94 367 VAL A N 1
ATOM 3067 C CA . VAL A 1 367 ? 24.243 -2.990 13.113 1.00 75.94 367 VAL A CA 1
ATOM 3068 C C . VAL A 1 367 ? 25.676 -3.281 13.568 1.00 75.94 367 VAL A C 1
ATOM 3070 O O . VAL A 1 367 ? 25.917 -4.254 14.282 1.00 75.94 367 VAL A O 1
ATOM 3073 N N . GLU A 1 368 ? 26.643 -2.434 13.208 1.00 76.81 368 GLU A N 1
ATOM 3074 C CA . GLU A 1 368 ? 28.022 -2.551 13.695 1.00 76.81 368 GLU A CA 1
ATOM 3075 C C . GLU A 1 368 ? 28.095 -2.449 15.229 1.00 76.81 368 GLU A C 1
ATOM 3077 O O . GLU A 1 368 ? 28.772 -3.247 15.890 1.00 76.81 368 GLU A O 1
ATOM 3082 N N . THR A 1 369 ? 27.356 -1.507 15.814 1.00 75.94 369 THR A N 1
ATOM 3083 C CA . THR A 1 369 ? 27.282 -1.322 17.268 1.00 75.94 369 THR A CA 1
ATOM 3084 C C . THR A 1 369 ? 26.685 -2.558 17.951 1.00 75.94 369 THR A C 1
ATOM 3086 O O . THR A 1 369 ? 27.257 -3.068 18.915 1.00 75.94 369 THR A O 1
ATOM 3089 N N . ASP A 1 370 ? 25.603 -3.120 17.419 1.00 73.69 370 ASP A N 1
ATOM 3090 C CA . ASP A 1 370 ? 24.972 -4.320 17.977 1.00 73.69 370 ASP A CA 1
ATOM 3091 C C . ASP A 1 370 ? 25.872 -5.556 17.868 1.00 73.69 370 ASP A C 1
ATOM 3093 O O . ASP A 1 370 ? 26.007 -6.337 18.819 1.00 73.69 370 ASP A O 1
ATOM 3097 N N . LEU A 1 371 ? 26.564 -5.721 16.738 1.00 72.88 371 LEU A N 1
ATOM 3098 C CA . LEU A 1 371 ? 27.529 -6.803 16.540 1.00 72.88 371 LEU A CA 1
ATOM 3099 C C . LEU A 1 371 ? 28.718 -6.689 17.503 1.00 72.88 371 LEU A C 1
ATOM 3101 O O . LEU A 1 371 ? 29.164 -7.702 18.052 1.00 72.88 371 LEU A O 1
ATOM 3105 N N . THR A 1 372 ? 29.240 -5.481 17.734 1.00 74.44 372 THR A N 1
ATOM 3106 C CA . THR A 1 372 ? 30.351 -5.262 18.676 1.00 74.44 372 THR A CA 1
ATOM 3107 C C . THR A 1 372 ? 29.928 -5.523 20.120 1.00 74.44 372 THR A C 1
ATOM 3109 O O . THR A 1 372 ? 30.637 -6.233 20.841 1.00 74.44 372 THR A O 1
ATOM 3112 N N . GLN A 1 373 ? 28.746 -5.057 20.531 1.00 73.50 373 GLN A N 1
ATOM 3113 C CA . GLN A 1 373 ? 28.189 -5.343 21.855 1.00 73.50 373 GLN A CA 1
ATOM 3114 C C . GLN A 1 373 ? 27.920 -6.839 22.064 1.00 73.50 373 GLN A C 1
ATOM 3116 O O . GLN A 1 373 ? 28.212 -7.378 23.137 1.00 73.50 373 GLN A O 1
ATOM 3121 N N . THR A 1 374 ? 27.418 -7.535 21.040 1.00 71.94 374 THR A N 1
ATOM 3122 C CA . THR A 1 374 ? 27.172 -8.985 21.084 1.00 71.94 374 THR A CA 1
ATOM 3123 C C . THR A 1 374 ? 28.478 -9.760 21.251 1.00 71.94 374 THR A C 1
ATOM 3125 O O . THR A 1 374 ? 28.608 -10.554 22.186 1.00 71.94 374 THR A O 1
ATOM 3128 N N . LYS A 1 375 ? 29.498 -9.453 20.435 1.00 76.44 375 LYS A N 1
ATOM 3129 C CA . LYS A 1 375 ? 30.845 -10.038 20.568 1.00 76.44 375 LYS A CA 1
ATOM 3130 C C . LYS A 1 375 ? 31.436 -9.800 21.960 1.00 76.44 375 LYS A C 1
ATOM 3132 O O . LYS A 1 375 ? 32.020 -10.715 22.541 1.00 76.44 375 LYS A O 1
ATOM 3137 N N . LEU A 1 376 ? 31.262 -8.599 22.518 1.00 72.06 376 LEU A N 1
ATOM 3138 C CA . LEU A 1 376 ? 31.727 -8.267 23.865 1.00 72.06 376 LEU A CA 1
ATOM 3139 C C . LEU A 1 376 ? 31.003 -9.101 24.936 1.00 72.06 376 LEU A C 1
ATOM 3141 O O . LEU A 1 376 ? 31.654 -9.662 25.818 1.00 72.06 376 LEU A O 1
ATOM 3145 N N . ARG A 1 377 ? 29.673 -9.243 24.846 1.00 77.62 377 ARG A N 1
ATOM 3146 C CA . ARG A 1 377 ? 28.882 -10.090 25.758 1.00 77.62 377 ARG A CA 1
ATOM 3147 C C . ARG A 1 377 ? 29.325 -11.551 25.719 1.00 77.62 377 ARG A C 1
ATOM 3149 O O . ARG A 1 377 ? 29.470 -12.165 26.780 1.00 77.62 377 ARG A O 1
ATOM 3156 N N . ASP A 1 378 ? 29.568 -12.105 24.538 1.00 77.75 378 ASP A N 1
ATOM 3157 C CA . ASP A 1 378 ? 30.003 -13.497 24.391 1.00 77.75 378 ASP A CA 1
ATOM 3158 C C . ASP A 1 378 ? 31.426 -13.719 24.912 1.00 77.75 378 ASP A C 1
ATOM 3160 O O . ASP A 1 378 ? 31.687 -14.705 25.613 1.00 77.75 378 ASP A O 1
ATOM 3164 N N . LEU A 1 379 ? 32.326 -12.759 24.679 1.00 74.38 379 LEU A N 1
ATOM 3165 C CA . LEU A 1 379 ? 33.667 -12.752 25.262 1.00 74.38 379 LEU A CA 1
ATOM 3166 C C . LEU A 1 379 ? 33.602 -12.759 26.797 1.00 74.38 379 LEU A C 1
ATOM 3168 O O . LEU A 1 379 ? 34.257 -13.579 27.447 1.00 74.38 379 LEU A O 1
ATOM 3172 N N . VAL A 1 380 ? 32.762 -11.901 27.382 1.00 78.50 380 VAL A N 1
ATOM 3173 C CA . VAL A 1 380 ? 32.540 -11.822 28.831 1.00 78.50 380 VAL A CA 1
ATOM 3174 C C . VAL A 1 380 ? 31.983 -13.142 29.378 1.00 78.50 380 VAL A C 1
ATOM 3176 O O . VAL A 1 380 ? 32.527 -13.679 30.347 1.00 78.50 380 VAL A O 1
ATOM 3179 N N . LYS A 1 381 ? 30.965 -13.737 28.738 1.00 79.44 381 LYS A N 1
ATOM 3180 C CA . LYS A 1 381 ? 30.430 -15.059 29.124 1.00 79.44 381 LYS A CA 1
ATOM 3181 C C . LYS A 1 381 ? 31.507 -16.146 29.092 1.00 79.44 381 LYS A C 1
ATOM 3183 O O . LYS A 1 381 ? 31.588 -16.961 30.017 1.00 79.44 381 LYS A O 1
ATOM 3188 N N . MET A 1 382 ? 32.356 -16.156 28.064 1.00 76.88 382 MET A N 1
ATOM 3189 C CA . MET A 1 382 ? 33.460 -17.111 27.948 1.00 76.88 382 MET A CA 1
ATOM 3190 C C . MET A 1 382 ? 34.487 -16.931 29.078 1.00 76.88 382 MET A C 1
ATOM 3192 O O . MET A 1 382 ? 34.921 -17.923 29.673 1.00 76.88 382 MET A O 1
ATOM 3196 N N . ILE A 1 383 ? 34.842 -15.687 29.417 1.00 79.38 383 ILE A N 1
ATOM 3197 C CA . ILE A 1 383 ? 35.739 -15.372 30.539 1.00 79.38 383 ILE A CA 1
ATOM 3198 C C . ILE A 1 383 ? 35.134 -15.864 31.860 1.00 79.38 383 ILE A C 1
ATOM 3200 O O . ILE A 1 383 ? 35.800 -16.594 32.596 1.00 79.38 383 ILE A O 1
ATOM 3204 N N . PHE A 1 384 ? 33.859 -15.572 32.136 1.00 80.31 384 PHE A N 1
ATOM 3205 C CA . PHE A 1 384 ? 33.178 -16.063 33.340 1.00 80.31 384 PHE A CA 1
ATOM 3206 C C . PHE A 1 384 ? 33.142 -17.593 33.419 1.00 80.31 384 PHE A C 1
ATOM 3208 O O . PHE A 1 384 ? 33.356 -18.159 34.495 1.00 80.31 384 PHE A O 1
ATOM 3215 N N . LYS A 1 385 ? 32.927 -18.287 32.293 1.00 78.44 385 LYS A N 1
ATOM 3216 C CA . LYS A 1 385 ? 32.986 -19.756 32.233 1.00 78.44 385 LYS A CA 1
ATOM 3217 C C . LYS A 1 385 ? 34.383 -20.270 32.599 1.00 78.44 385 LYS A C 1
ATOM 3219 O O . LYS A 1 385 ? 34.490 -21.184 33.416 1.00 78.44 385 LYS A O 1
ATOM 3224 N N . LYS A 1 386 ? 35.450 -19.655 32.072 1.00 74.12 386 LYS A N 1
ATOM 3225 C CA . LYS A 1 386 ? 36.841 -19.997 32.428 1.00 74.12 386 LYS A CA 1
ATOM 3226 C C . LYS A 1 386 ? 37.140 -19.730 33.906 1.00 74.12 386 LYS A C 1
ATOM 3228 O O . LYS A 1 386 ? 37.690 -20.603 34.572 1.00 74.12 386 LYS A O 1
ATOM 3233 N N . ILE A 1 387 ? 36.723 -18.583 34.445 1.00 78.25 387 ILE A N 1
ATOM 3234 C CA . ILE A 1 387 ? 36.900 -18.241 35.865 1.00 78.25 387 ILE A CA 1
ATOM 3235 C C . ILE A 1 387 ? 36.187 -19.259 36.765 1.00 78.25 387 ILE A C 1
ATOM 3237 O O . ILE A 1 387 ? 36.794 -19.758 37.711 1.00 78.25 387 ILE A O 1
ATOM 3241 N N . LYS A 1 388 ? 34.940 -19.644 36.451 1.00 76.31 388 LYS A N 1
ATOM 3242 C CA . LYS A 1 388 ? 34.211 -20.683 37.203 1.00 76.31 388 LYS A CA 1
ATOM 3243 C C . LYS A 1 388 ? 34.957 -22.019 37.218 1.00 76.31 388 LYS A C 1
ATOM 3245 O O . LYS A 1 388 ? 35.056 -22.642 38.273 1.00 76.31 388 LYS A O 1
ATOM 3250 N N . VAL A 1 389 ? 35.513 -22.441 36.079 1.00 74.50 389 VAL A N 1
ATOM 3251 C CA . VAL A 1 389 ? 36.324 -23.668 35.989 1.00 74.50 389 VAL A CA 1
ATOM 3252 C C . VAL A 1 389 ? 37.582 -23.560 36.856 1.00 74.50 389 VAL A C 1
ATOM 3254 O O . VAL A 1 389 ? 37.876 -24.483 37.616 1.00 74.50 389 VAL A O 1
ATOM 3257 N N . ILE A 1 390 ? 38.288 -22.425 36.814 1.00 75.19 390 ILE A N 1
ATOM 3258 C CA . ILE A 1 390 ? 39.493 -22.184 37.624 1.00 75.19 390 ILE A CA 1
ATOM 3259 C C . ILE A 1 390 ? 39.169 -22.198 39.125 1.00 75.19 390 ILE A C 1
ATOM 3261 O O . ILE A 1 390 ? 39.878 -22.847 39.896 1.00 75.19 390 ILE A O 1
ATOM 3265 N N . ILE A 1 391 ? 38.090 -21.534 39.550 1.00 76.94 391 ILE A N 1
ATOM 3266 C CA . ILE A 1 391 ? 37.644 -21.516 40.952 1.00 76.94 391 ILE A CA 1
ATOM 3267 C C . ILE A 1 391 ? 37.277 -22.930 41.413 1.00 76.94 391 ILE A C 1
ATOM 3269 O O . ILE A 1 391 ? 37.746 -23.375 42.460 1.00 76.94 391 ILE A O 1
ATOM 3273 N N . ALA A 1 392 ? 36.500 -23.675 40.621 1.00 73.31 392 ALA A N 1
ATOM 3274 C CA . ALA A 1 392 ? 36.126 -25.051 40.943 1.00 73.31 392 ALA A CA 1
ATOM 3275 C C . ALA A 1 392 ? 37.353 -25.975 41.056 1.00 73.31 392 ALA A C 1
ATOM 3277 O O . ALA A 1 392 ? 37.419 -26.817 41.956 1.00 73.31 392 ALA A O 1
ATOM 3278 N N . TYR A 1 393 ? 38.345 -25.794 40.180 1.00 72.50 393 TYR A N 1
ATOM 3279 C CA . TYR A 1 393 ? 39.607 -26.530 40.219 1.00 72.50 393 TYR A CA 1
ATOM 3280 C C . TYR A 1 393 ? 40.427 -26.198 41.477 1.00 72.50 393 TYR A C 1
ATOM 3282 O O . TYR A 1 393 ? 40.844 -27.109 42.195 1.00 72.50 393 TYR A O 1
ATOM 3290 N N . ARG A 1 394 ? 40.579 -24.909 41.817 1.00 72.38 394 ARG A N 1
ATOM 3291 C CA . ARG A 1 394 ? 41.279 -24.462 43.037 1.00 72.38 394 ARG A CA 1
ATOM 3292 C C . ARG A 1 394 ? 40.583 -24.923 44.320 1.00 72.38 394 ARG A C 1
ATOM 3294 O O . ARG A 1 394 ? 41.260 -25.387 45.233 1.00 72.38 394 ARG A O 1
ATOM 3301 N N . LEU A 1 395 ? 39.250 -24.889 44.379 1.00 72.62 395 LEU A N 1
ATOM 3302 C CA . LEU A 1 395 ? 38.477 -25.410 45.516 1.00 72.62 395 LEU A CA 1
ATOM 3303 C C . LEU A 1 395 ? 38.618 -26.933 45.668 1.00 72.62 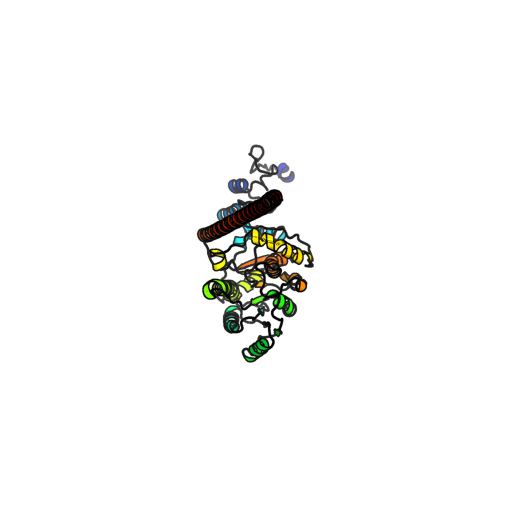395 LEU A C 1
ATOM 3305 O O . LEU A 1 395 ? 38.730 -27.432 46.789 1.00 72.62 395 LEU A O 1
ATOM 3309 N N . LYS A 1 396 ? 38.656 -27.687 44.559 1.00 71.38 396 LYS A N 1
ATOM 3310 C CA . LYS A 1 396 ? 38.933 -29.134 44.586 1.00 71.38 396 LYS A CA 1
ATOM 3311 C C . LYS A 1 396 ? 40.344 -29.440 45.092 1.00 71.38 396 LYS A C 1
ATOM 3313 O O . LYS A 1 396 ? 40.500 -30.369 45.883 1.00 71.38 396 LYS A O 1
ATOM 3318 N N . ILE A 1 397 ? 41.350 -28.670 44.671 1.00 65.06 397 ILE A N 1
ATOM 3319 C CA . ILE A 1 397 ? 42.726 -28.804 45.171 1.00 65.06 397 ILE A CA 1
ATOM 3320 C C . ILE A 1 397 ? 42.791 -28.467 46.663 1.00 65.06 397 ILE A C 1
ATOM 3322 O O . ILE A 1 397 ? 43.316 -29.267 47.429 1.00 65.06 397 ILE A O 1
ATOM 3326 N N . GLY A 1 398 ? 42.184 -27.359 47.099 1.00 61.66 398 GLY A N 1
ATOM 3327 C CA . GLY A 1 398 ? 42.134 -26.975 48.513 1.00 61.66 398 GLY A CA 1
ATOM 3328 C C . GLY A 1 398 ? 41.499 -28.052 49.400 1.00 61.66 398 GLY A C 1
ATOM 3329 O O . GLY A 1 398 ? 42.060 -28.401 50.434 1.00 61.66 398 GLY A O 1
ATOM 3330 N N . LYS A 1 399 ? 40.391 -28.668 48.956 1.00 63.69 399 LYS A N 1
ATOM 3331 C CA . LYS A 1 399 ? 39.765 -29.807 49.657 1.00 63.69 399 LYS A CA 1
ATOM 3332 C C . LYS A 1 399 ? 40.629 -31.075 49.667 1.00 63.69 399 LYS A C 1
ATOM 3334 O O . LYS A 1 399 ? 40.534 -31.863 50.605 1.00 63.69 399 LYS A O 1
ATOM 3339 N N . LYS A 1 400 ? 41.441 -31.315 48.631 1.00 59.69 400 LYS A N 1
ATOM 3340 C CA . LYS A 1 400 ? 42.392 -32.442 48.609 1.00 59.69 400 LYS A CA 1
ATOM 3341 C C . LYS A 1 400 ? 43.566 -32.201 49.559 1.00 59.69 400 LYS A C 1
ATOM 3343 O O . LYS A 1 400 ? 43.929 -33.116 50.288 1.00 59.69 400 LYS A O 1
ATOM 3348 N N . ILE A 1 401 ? 44.107 -30.983 49.587 1.00 58.22 401 ILE A N 1
ATOM 3349 C CA . ILE A 1 401 ? 45.196 -30.594 50.493 1.00 58.22 401 ILE A CA 1
ATOM 3350 C C . ILE A 1 401 ? 44.721 -30.641 51.947 1.00 58.22 401 ILE A C 1
ATOM 3352 O O . ILE A 1 401 ? 45.410 -31.223 52.775 1.00 58.22 401 ILE A O 1
ATOM 3356 N N . SER A 1 402 ? 43.524 -30.130 52.266 1.00 55.19 402 SER A N 1
ATOM 3357 C CA . SER A 1 402 ? 43.000 -30.196 53.637 1.00 55.19 402 SER A CA 1
ATOM 3358 C C . SER A 1 402 ? 42.788 -31.635 54.111 1.00 55.19 402 SER A C 1
ATOM 3360 O O . SER A 1 402 ? 43.174 -31.968 55.226 1.00 55.19 402 SER A O 1
ATOM 3362 N N . LYS A 1 403 ? 42.264 -32.524 53.254 1.00 59.50 403 LYS A N 1
ATOM 3363 C CA . LYS A 1 403 ? 42.171 -33.962 53.561 1.00 59.50 403 LYS A CA 1
ATOM 3364 C C . LYS A 1 403 ? 43.540 -34.604 53.782 1.00 59.50 403 LYS A C 1
ATOM 3366 O O . LYS A 1 403 ? 43.663 -35.450 54.660 1.00 59.50 403 LYS A O 1
ATOM 3371 N N . PHE A 1 404 ? 44.549 -34.214 53.005 1.00 57.12 404 PHE A N 1
ATOM 3372 C CA . PHE A 1 404 ? 45.907 -34.739 53.147 1.00 57.12 404 PHE A CA 1
ATOM 3373 C C . PHE A 1 404 ? 46.569 -34.260 54.447 1.00 57.12 404 PHE A C 1
ATOM 3375 O O . PHE A 1 404 ? 47.153 -35.066 55.159 1.00 57.12 404 PHE A O 1
ATOM 3382 N N . VAL A 1 405 ? 46.405 -32.983 54.806 1.00 56.06 405 VAL A N 1
ATOM 3383 C CA . VAL A 1 405 ? 46.914 -32.411 56.063 1.00 56.06 405 VAL A CA 1
ATOM 3384 C C . VAL A 1 405 ? 46.214 -33.022 57.277 1.00 56.06 405 VAL A C 1
ATOM 3386 O O . VAL A 1 405 ? 46.887 -33.407 58.225 1.00 56.06 405 VAL A O 1
ATOM 3389 N N . VAL A 1 406 ? 44.887 -33.190 57.244 1.00 56.81 406 VAL A N 1
ATOM 3390 C CA . VAL A 1 406 ? 44.144 -33.848 58.334 1.00 56.81 406 VAL A CA 1
ATOM 3391 C C . VAL A 1 406 ? 44.591 -35.301 58.503 1.00 56.81 406 VAL A C 1
ATOM 3393 O O . VAL A 1 406 ? 44.817 -35.736 59.626 1.00 56.81 406 VAL A O 1
ATOM 3396 N N . LYS A 1 407 ? 44.789 -36.038 57.403 1.00 61.25 407 LYS A N 1
ATOM 3397 C CA . LYS A 1 407 ? 45.302 -37.413 57.457 1.00 61.25 407 LYS A CA 1
ATOM 3398 C C . LYS A 1 407 ? 46.732 -37.472 58.016 1.00 61.25 407 LYS A C 1
ATOM 3400 O O . LYS A 1 407 ? 47.006 -38.299 58.874 1.00 61.25 407 LYS A O 1
ATOM 3405 N N . PHE A 1 408 ? 47.604 -36.559 57.591 1.00 60.50 408 PHE A N 1
ATOM 3406 C CA . PHE A 1 408 ? 48.993 -36.484 58.055 1.00 60.50 408 PHE A CA 1
ATOM 3407 C C . PHE A 1 408 ? 49.120 -36.075 59.533 1.00 60.50 408 PHE A C 1
ATOM 3409 O O . PHE A 1 408 ? 50.011 -36.555 60.226 1.00 60.50 408 PHE A O 1
ATOM 3416 N N . ILE A 1 409 ? 48.232 -35.208 60.035 1.00 57.44 409 ILE A N 1
ATOM 3417 C CA . ILE A 1 409 ? 48.183 -34.841 61.460 1.00 57.44 409 ILE A CA 1
ATOM 3418 C C . ILE A 1 409 ? 47.667 -36.017 62.301 1.00 57.44 409 ILE A C 1
ATOM 3420 O O . ILE A 1 409 ? 48.223 -36.292 63.359 1.00 57.44 409 ILE A O 1
ATOM 3424 N N . LEU A 1 410 ? 46.655 -36.746 61.821 1.00 55.34 410 LEU A N 1
ATOM 3425 C CA . LEU A 1 410 ? 46.109 -37.909 62.529 1.00 55.34 410 LEU A CA 1
ATOM 3426 C C . LEU A 1 410 ? 47.104 -39.079 62.606 1.00 55.34 410 LEU A C 1
ATOM 3428 O O . LEU A 1 410 ? 47.154 -39.746 63.631 1.00 55.34 410 LEU A O 1
ATOM 3432 N N . GLU A 1 411 ? 47.934 -39.289 61.581 1.00 61.16 411 GLU A N 1
ATOM 3433 C CA . GLU A 1 411 ? 48.972 -40.340 61.568 1.00 61.16 411 GLU A CA 1
ATOM 3434 C C . GLU A 1 411 ? 50.204 -40.020 62.442 1.00 61.16 411 GLU A C 1
ATOM 3436 O O . GLU A 1 411 ? 51.017 -40.906 62.682 1.00 61.16 411 GLU A O 1
ATOM 3441 N N . LYS A 1 412 ? 50.361 -38.781 62.935 1.00 54.91 412 LYS A N 1
ATOM 3442 C CA . LYS A 1 412 ? 51.458 -38.386 63.845 1.00 54.91 412 LYS A CA 1
ATOM 3443 C C . LYS A 1 412 ? 51.046 -38.236 65.316 1.00 54.91 412 LYS A C 1
ATOM 3445 O O . LYS A 1 412 ? 51.903 -37.936 66.144 1.00 54.91 412 LYS A O 1
ATOM 3450 N N . CYS A 1 413 ? 49.767 -38.419 65.642 1.00 50.81 413 CYS A N 1
ATOM 3451 C CA . CYS A 1 413 ? 49.244 -38.353 67.014 1.00 50.81 413 CYS A CA 1
ATOM 3452 C C . CYS A 1 413 ? 48.859 -39.730 67.595 1.00 50.81 413 CYS A C 1
ATOM 3454 O O . CYS A 1 413 ? 48.235 -39.790 68.653 1.00 50.81 413 CYS A O 1
ATOM 3456 N N . THR A 1 414 ? 49.253 -40.811 66.925 1.00 45.50 414 THR A N 1
ATOM 3457 C CA . THR A 1 414 ? 49.272 -42.202 67.411 1.00 45.50 414 THR A CA 1
ATOM 3458 C C . THR A 1 414 ? 50.706 -42.685 67.418 1.00 45.50 414 THR A C 1
ATOM 3460 O O . THR A 1 414 ? 51.090 -43.360 68.394 1.00 45.50 414 THR A O 1
#